Protein AF-A0A926CAX7-F1 (afdb_monomer_lite)

Radius of gyration: 27.63 Å; chains: 1; bounding box: 80×56×79 Å

Sequence (679 aa):
TAGTLPENAARYVTALAADLQANRGSSAVIAGEGQPAEVHALVHAINAALGNVGTTVRYIEPVEALPEQAGTLADLVGEMNSGAVQALVMLDVNPVYTSPADLRFADALAKVPFSAHYGLYNDETAEKSTWHVPATHYLEHWSDARAYDGTATIVQPLIAPIYKTKSVHEVVAALAGQNDVLGYDLVRATYEGGVTGNFTRFWEETLAAGVVPDTAAAAATPTLASGIDFGSAPVSGEYELVIQADTRVFDGSYANNGWLQELPHTISKISWDNAAYVGVSTAEKLAVRNGDVVSLTVGGASVDAPIWILPGTAEGVIGVQLGYGRTKAGIVGTWNGQPVGFDAYALRTSTSPNFATAEAVTKTGRTYPLASTQDHHAIDLQNQTDLASTEAEKRHIAQAYTLDEYRANPNVMTDHQHEVFTLYPARQYTGYAWGMSIDLNTCTGCNACVMACNTENSIAVVGKEEVLRGREMHWIRIDRYFTGKGLDNPQMIHQPLACQHCENAPCEVVCPVGATVHDSEGLNNMVYNRCVGTKYCSNNCPFKVRRFNFLQYNDMLYKFDMDSLKMMRNPDVTVRVKGVMEKCTYCVQRINEVRQDKERLRPTDPEAAMIRDGDVVTACQQACPTDAISFGNLNDPEAAVTQRRKLPLSYTLLNELNVFARTSYMGMLKNPNPELAEA

Structure (mmCIF, N/CA/C/O backbone):
data_AF-A0A926CAX7-F1
#
_entry.id   AF-A0A926CAX7-F1
#
loop_
_atom_site.group_PDB
_atom_site.id
_atom_site.type_symbol
_atom_site.label_atom_id
_atom_site.label_alt_id
_atom_site.label_comp_id
_atom_site.label_asym_id
_atom_site.label_entity_id
_atom_site.label_seq_id
_atom_site.pdbx_PDB_ins_code
_atom_site.Cartn_x
_atom_site.Cartn_y
_atom_site.Cartn_z
_atom_site.occupancy
_atom_site.B_iso_or_equiv
_atom_site.auth_seq_id
_atom_site.auth_comp_id
_atom_site.auth_asym_id
_atom_site.auth_atom_id
_atom_site.pdbx_PDB_model_num
ATOM 1 N N . THR A 1 1 ? -37.720 -16.963 6.049 1.00 34.16 1 THR A N 1
ATOM 2 C CA . THR A 1 1 ? -37.942 -16.822 4.594 1.00 34.16 1 THR A CA 1
ATOM 3 C C . THR A 1 1 ? -36.643 -16.361 3.980 1.00 34.16 1 THR A C 1
ATOM 5 O O . THR A 1 1 ? -36.305 -15.196 4.124 1.00 34.16 1 THR A O 1
ATOM 8 N N . ALA A 1 2 ? -35.865 -17.277 3.396 1.00 37.62 2 ALA A N 1
ATOM 9 C CA . ALA A 1 2 ? -34.683 -16.891 2.630 1.00 37.62 2 ALA A CA 1
ATOM 10 C C . ALA A 1 2 ? -35.155 -15.988 1.482 1.00 37.62 2 ALA A C 1
ATOM 12 O O . ALA A 1 2 ? -36.027 -16.398 0.713 1.00 37.62 2 ALA A O 1
ATOM 13 N N . GLY A 1 3 ? -34.682 -14.743 1.435 1.00 54.34 3 GLY A N 1
ATOM 14 C CA . GLY A 1 3 ? -34.994 -13.845 0.329 1.00 54.34 3 GLY A CA 1
ATOM 15 C C . GLY A 1 3 ? -34.557 -14.497 -0.980 1.00 54.34 3 GLY A C 1
ATOM 16 O O . GLY A 1 3 ? -33.473 -15.072 -1.057 1.00 54.34 3 GLY A O 1
ATOM 17 N N . THR A 1 4 ? -35.410 -14.466 -2.000 1.00 67.88 4 THR A N 1
ATOM 18 C CA . THR A 1 4 ? -35.004 -14.859 -3.350 1.00 67.88 4 THR A CA 1
ATOM 19 C C . THR A 1 4 ? -33.909 -13.903 -3.807 1.00 67.88 4 THR A C 1
ATOM 21 O O . THR A 1 4 ? -34.148 -12.697 -3.867 1.00 67.88 4 THR A O 1
ATOM 24 N N . LEU A 1 5 ? -32.718 -14.434 -4.097 1.00 77.88 5 LEU A N 1
ATOM 25 C CA . LEU A 1 5 ? -31.632 -13.651 -4.684 1.00 77.88 5 LEU A CA 1
ATOM 26 C C . LEU A 1 5 ? -32.116 -12.990 -5.986 1.00 77.88 5 LEU A C 1
ATOM 28 O O . LEU A 1 5 ? -32.883 -13.618 -6.725 1.00 77.88 5 LEU A O 1
ATOM 32 N N . PRO A 1 6 ? -31.659 -11.765 -6.304 1.00 82.31 6 PRO A N 1
ATOM 33 C CA . PRO A 1 6 ? -31.845 -11.197 -7.634 1.00 82.31 6 PRO A CA 1
ATOM 34 C C . PRO A 1 6 ? -31.357 -12.172 -8.713 1.00 82.31 6 PRO A C 1
ATOM 36 O O . PRO A 1 6 ? -30.385 -12.895 -8.494 1.00 82.31 6 PRO A O 1
ATOM 39 N N . GLU A 1 7 ? -31.995 -12.175 -9.884 1.00 84.75 7 GLU A N 1
ATOM 40 C CA . GLU A 1 7 ? -31.733 -13.151 -10.955 1.00 84.75 7 GLU A CA 1
ATOM 41 C C . GLU A 1 7 ? -30.242 -13.259 -11.318 1.00 84.75 7 GLU A C 1
ATOM 43 O O . GLU A 1 7 ? -29.693 -14.360 -11.365 1.00 84.75 7 GLU A O 1
ATOM 48 N N . ASN A 1 8 ? -29.557 -12.121 -11.466 1.00 83.25 8 ASN A N 1
ATOM 49 C CA . ASN A 1 8 ? -28.122 -12.085 -11.765 1.00 83.25 8 ASN A CA 1
ATOM 50 C C . ASN A 1 8 ? -27.273 -12.714 -10.652 1.00 83.25 8 ASN A C 1
ATOM 52 O O . ASN A 1 8 ? -26.338 -13.462 -10.935 1.00 83.25 8 ASN A O 1
ATOM 56 N N . ALA A 1 9 ? -27.614 -12.459 -9.386 1.00 86.75 9 ALA A N 1
ATOM 57 C CA . ALA A 1 9 ? -26.916 -13.051 -8.247 1.00 86.75 9 ALA A CA 1
ATOM 58 C C . ALA A 1 9 ? -27.180 -14.562 -8.155 1.00 86.75 9 ALA A C 1
ATOM 60 O O . ALA A 1 9 ? -26.256 -15.333 -7.904 1.00 86.75 9 ALA A O 1
ATOM 61 N N . ALA A 1 10 ? -28.413 -15.005 -8.420 1.00 89.75 10 ALA A N 1
ATOM 62 C CA . ALA A 1 10 ? -28.754 -16.423 -8.471 1.00 89.75 10 ALA A CA 1
ATOM 63 C C . ALA A 1 10 ? -27.990 -17.155 -9.592 1.00 89.75 10 ALA A C 1
ATOM 65 O O . ALA A 1 10 ? -27.445 -18.237 -9.356 1.00 89.75 10 ALA A O 1
ATOM 66 N N . ARG A 1 11 ? -27.891 -16.547 -10.785 1.00 91.00 11 ARG A N 1
ATOM 67 C CA . ARG A 1 11 ? -27.091 -17.063 -11.910 1.00 91.00 11 ARG A CA 1
ATOM 68 C C . ARG A 1 11 ? -25.611 -17.165 -11.539 1.00 91.00 11 ARG A C 1
ATOM 70 O O . ARG A 1 11 ? -25.020 -18.225 -11.728 1.00 91.00 11 ARG A O 1
ATOM 77 N N . TYR A 1 12 ? -25.039 -16.108 -10.958 1.00 91.75 12 TYR A N 1
ATOM 78 C CA . TYR A 1 12 ? -23.645 -16.086 -10.505 1.00 91.75 12 TYR A CA 1
ATOM 79 C C . TYR A 1 12 ? -23.342 -17.195 -9.490 1.00 91.75 12 TYR A C 1
ATOM 81 O O . TYR A 1 12 ? -22.416 -17.978 -9.690 1.00 91.75 12 TYR A O 1
ATOM 89 N N . VAL A 1 13 ? -24.152 -17.307 -8.432 1.00 93.38 13 VAL A N 1
ATOM 90 C CA . VAL A 1 13 ? -23.966 -18.321 -7.380 1.00 93.38 13 VAL A CA 1
ATOM 91 C C . VAL A 1 13 ? -24.099 -19.738 -7.940 1.00 93.38 13 VAL A C 1
ATOM 93 O O . VAL A 1 13 ? -23.342 -20.620 -7.540 1.00 93.38 13 VAL A O 1
ATOM 96 N N . THR A 1 14 ? -25.019 -19.963 -8.882 1.00 94.06 14 THR A N 1
ATOM 97 C CA . THR A 1 14 ? -25.208 -21.278 -9.515 1.00 94.06 14 THR A CA 1
ATOM 98 C C . THR A 1 14 ? -23.981 -21.688 -10.332 1.00 94.06 14 THR A C 1
ATOM 100 O O . THR A 1 14 ? -23.461 -22.783 -10.119 1.00 94.06 14 THR A O 1
ATOM 103 N N . ALA A 1 15 ? -23.480 -20.803 -11.201 1.00 95.12 15 ALA A N 1
ATOM 104 C CA . ALA A 1 15 ? -22.286 -21.067 -12.007 1.00 95.12 15 ALA A CA 1
ATOM 105 C C . ALA A 1 15 ? -21.037 -21.266 -11.129 1.00 95.12 15 ALA A C 1
ATOM 107 O O . ALA A 1 15 ? -20.271 -22.207 -11.329 1.00 95.12 15 ALA A O 1
ATOM 108 N N . LEU A 1 16 ? -20.865 -20.430 -10.095 1.00 95.38 16 LEU A N 1
ATOM 109 C CA . LEU A 1 16 ? -19.776 -20.560 -9.123 1.00 95.38 16 LEU A CA 1
ATOM 110 C C . LEU A 1 16 ? -19.827 -21.908 -8.391 1.00 95.38 16 LEU A C 1
ATOM 112 O O . LEU A 1 16 ? -18.809 -22.586 -8.261 1.00 95.38 16 LEU A O 1
ATOM 116 N N . ALA A 1 17 ? -21.005 -22.316 -7.913 1.00 95.56 17 ALA A N 1
ATOM 117 C CA . ALA A 1 17 ? -21.169 -23.587 -7.217 1.00 95.56 17 ALA A CA 1
ATOM 118 C C . ALA A 1 17 ? -20.866 -24.783 -8.132 1.00 95.56 17 ALA A C 1
ATOM 120 O O . ALA A 1 17 ? -20.224 -25.735 -7.684 1.00 95.56 17 ALA A O 1
ATOM 121 N N . ALA A 1 18 ? -21.288 -24.732 -9.399 1.00 96.25 18 ALA A N 1
ATOM 122 C CA . ALA A 1 18 ? -20.976 -25.761 -10.387 1.00 96.25 18 ALA A CA 1
ATOM 123 C C . ALA A 1 18 ? -19.461 -25.866 -10.643 1.00 96.25 18 ALA A C 1
ATOM 125 O O . ALA A 1 18 ? -18.912 -26.968 -10.622 1.00 96.25 18 ALA A O 1
ATOM 126 N N . ASP A 1 19 ? -18.772 -24.733 -10.794 1.00 96.69 19 ASP A N 1
ATOM 127 C CA . ASP A 1 19 ? -17.325 -24.694 -11.032 1.00 96.69 19 ASP A CA 1
ATOM 128 C C . ASP A 1 19 ? -16.519 -25.215 -9.824 1.00 96.69 19 ASP A C 1
ATOM 130 O O . ASP A 1 19 ? -15.603 -26.031 -9.965 1.00 96.69 19 ASP A O 1
ATOM 134 N N . LEU A 1 20 ? -16.927 -24.849 -8.602 1.00 97.12 20 LEU A N 1
ATOM 135 C CA . LEU A 1 20 ? -16.353 -25.393 -7.365 1.00 97.12 20 LEU A CA 1
ATOM 136 C C . LEU A 1 20 ? -16.555 -26.913 -7.256 1.00 97.12 20 LEU A C 1
ATOM 138 O O . LEU A 1 20 ? -15.646 -27.638 -6.847 1.00 97.12 20 LEU A O 1
ATOM 142 N N . GLN A 1 21 ? -17.734 -27.418 -7.631 1.00 96.75 21 GLN A N 1
ATOM 143 C CA . GLN A 1 21 ? -18.024 -28.854 -7.633 1.00 96.75 21 GLN A CA 1
ATOM 144 C C . GLN A 1 21 ? -17.229 -29.618 -8.698 1.00 96.75 21 GLN A C 1
ATOM 146 O O . GLN A 1 21 ? -16.843 -30.763 -8.451 1.00 96.75 21 GLN A O 1
ATOM 151 N N . ALA A 1 22 ? -16.962 -29.006 -9.851 1.00 97.12 22 ALA A N 1
ATOM 152 C CA . ALA A 1 22 ? -16.144 -29.602 -10.902 1.00 97.12 22 ALA A CA 1
ATOM 153 C C . ALA A 1 22 ? -14.659 -29.705 -10.502 1.00 97.12 22 ALA A C 1
ATOM 155 O O . ALA A 1 22 ? -13.987 -30.658 -10.892 1.00 97.12 22 ALA A O 1
ATOM 156 N N . ASN A 1 23 ? -14.168 -28.779 -9.669 1.00 96.69 23 ASN A N 1
ATOM 157 C CA . ASN A 1 23 ? -12.754 -28.650 -9.287 1.00 96.69 23 ASN A CA 1
ATOM 158 C C . ASN A 1 23 ? -12.491 -28.959 -7.796 1.00 96.69 23 ASN A C 1
ATOM 160 O O . ASN A 1 23 ? -11.692 -28.305 -7.115 1.00 96.69 23 ASN A O 1
ATOM 164 N N . ARG A 1 24 ? -13.180 -29.971 -7.260 1.00 97.12 24 ARG A N 1
ATOM 165 C CA . ARG A 1 24 ? -13.048 -30.430 -5.864 1.00 97.12 24 ARG A CA 1
ATOM 166 C C . ARG A 1 24 ? -11.608 -30.814 -5.515 1.00 97.12 24 ARG A C 1
ATOM 168 O O . ARG A 1 24 ? -10.951 -31.521 -6.273 1.00 97.12 24 ARG A O 1
ATOM 175 N N . GLY A 1 25 ? -11.124 -30.364 -4.357 1.00 95.12 25 GLY A N 1
ATOM 176 C CA . GLY A 1 25 ? -9.746 -30.584 -3.902 1.00 95.12 25 GLY A CA 1
ATOM 177 C C . GLY A 1 25 ? -8.684 -29.742 -4.620 1.00 95.12 25 GLY A C 1
ATOM 178 O O . GLY A 1 25 ? -7.499 -29.879 -4.329 1.00 95.12 25 GLY A O 1
ATOM 179 N N . SER A 1 26 ? -9.079 -28.875 -5.556 1.00 96.94 26 SER A N 1
ATOM 180 C CA . SER A 1 26 ? -8.212 -27.898 -6.238 1.00 96.94 26 SER A CA 1
ATOM 181 C C . SER A 1 26 ? -8.870 -26.515 -6.320 1.00 96.94 26 SER A C 1
ATOM 183 O O . SER A 1 26 ? -8.555 -25.713 -7.193 1.00 96.94 26 SER A O 1
ATOM 185 N N . SER A 1 27 ? -9.787 -26.235 -5.393 1.00 96.81 27 SER A N 1
ATOM 186 C CA . SER A 1 27 ? -10.481 -24.955 -5.237 1.00 96.81 27 SER A CA 1
ATOM 187 C C . SER A 1 27 ? -10.304 -24.433 -3.812 1.00 96.81 27 SER A C 1
ATOM 189 O O . SER A 1 27 ? -9.815 -25.152 -2.943 1.00 96.81 27 SER A O 1
ATOM 191 N N . ALA A 1 28 ? -10.695 -23.191 -3.546 1.00 96.81 28 ALA A N 1
ATOM 192 C CA . ALA A 1 28 ? -10.773 -22.656 -2.192 1.00 96.81 28 ALA A CA 1
ATOM 193 C C . ALA A 1 28 ? -11.925 -21.655 -2.098 1.00 96.81 28 ALA A C 1
ATOM 195 O O . ALA A 1 28 ? -12.194 -20.916 -3.043 1.00 96.81 28 ALA A O 1
ATOM 196 N N . VAL A 1 29 ? -12.586 -21.627 -0.945 1.00 97.00 29 VAL A N 1
ATOM 197 C CA . VAL A 1 29 ? -13.551 -20.585 -0.580 1.00 97.00 29 VAL A CA 1
ATOM 198 C C . VAL A 1 29 ? -12.979 -19.815 0.602 1.00 97.00 29 VAL A C 1
ATOM 200 O O . VAL A 1 29 ? -12.467 -20.425 1.538 1.00 97.00 29 VAL A O 1
ATOM 203 N N . ILE A 1 30 ? -13.034 -18.487 0.555 1.00 96.19 30 ILE A N 1
ATOM 204 C CA . ILE A 1 30 ? -12.454 -17.603 1.572 1.00 96.19 30 ILE A CA 1
ATOM 205 C C . ILE A 1 30 ? -13.513 -16.561 1.947 1.00 96.19 30 ILE A C 1
ATOM 207 O O . ILE A 1 30 ? -14.189 -16.029 1.067 1.00 96.19 30 ILE A O 1
ATOM 211 N N . ALA A 1 31 ? -13.664 -16.284 3.242 1.00 95.06 31 ALA A N 1
ATOM 212 C CA . ALA A 1 31 ? -14.458 -15.165 3.745 1.00 95.06 31 ALA A CA 1
ATOM 213 C C . ALA A 1 31 ? -13.538 -13.970 4.024 1.00 95.06 31 ALA A C 1
ATOM 215 O O . ALA A 1 31 ? -12.424 -14.150 4.513 1.00 95.06 31 ALA A O 1
ATOM 216 N N . GLY A 1 32 ? -14.004 -12.755 3.730 1.00 92.00 32 GLY A N 1
ATOM 217 C CA . GLY A 1 32 ? -13.312 -11.545 4.175 1.00 92.00 32 GLY A CA 1
ATOM 218 C C . GLY A 1 32 ? -13.422 -11.383 5.692 1.00 92.00 32 GLY A C 1
ATOM 219 O O . GLY A 1 32 ? -14.463 -11.697 6.256 1.00 92.00 32 GLY A O 1
ATOM 220 N N . GLU A 1 33 ? -12.382 -10.846 6.329 1.00 88.81 33 GLU A N 1
ATOM 221 C CA . GLU A 1 33 ? -12.282 -10.659 7.791 1.00 88.81 33 GLU A CA 1
ATOM 222 C C . GLU A 1 33 ? -13.448 -9.868 8.405 1.00 88.81 33 GLU A C 1
ATOM 224 O O . GLU A 1 33 ? -13.796 -10.048 9.566 1.00 88.81 33 GLU A O 1
ATOM 229 N N . GLY A 1 34 ? -14.090 -9.003 7.615 1.00 88.25 34 GLY A N 1
ATOM 230 C CA . GLY A 1 34 ? -15.230 -8.221 8.078 1.00 88.25 34 GLY A CA 1
ATOM 231 C C . GLY A 1 34 ? -16.496 -9.040 8.358 1.00 88.25 34 GLY A C 1
ATOM 232 O O . GLY A 1 34 ? -17.385 -8.526 9.035 1.00 88.25 34 GLY A O 1
ATOM 233 N N . GLN A 1 35 ? -16.601 -10.261 7.820 1.00 90.75 35 GLN A N 1
ATOM 234 C CA . GLN A 1 35 ? -17.823 -11.067 7.831 1.00 90.75 35 GLN A CA 1
ATOM 235 C C . GLN A 1 35 ? -18.176 -11.615 9.229 1.00 90.75 35 GLN A C 1
ATOM 237 O O . GLN A 1 35 ? -17.292 -11.835 10.054 1.00 90.75 35 GLN A O 1
ATOM 242 N N . PRO A 1 36 ? -19.467 -11.876 9.513 1.00 87.31 36 PRO A N 1
ATOM 243 C CA . PRO A 1 36 ? -19.885 -12.522 10.757 1.00 87.31 36 PRO A CA 1
ATOM 244 C C . PRO A 1 36 ? -19.301 -13.931 10.922 1.00 87.31 36 PRO A C 1
ATOM 246 O O . PRO A 1 36 ? -19.061 -14.637 9.936 1.00 87.31 36 PRO A O 1
ATOM 249 N N . ALA A 1 37 ? -19.135 -14.375 12.170 1.00 88.12 37 ALA A N 1
ATOM 250 C CA . ALA A 1 37 ? -18.558 -15.680 12.503 1.00 88.12 37 ALA A CA 1
ATOM 251 C C . ALA A 1 37 ? -19.298 -16.854 11.829 1.00 88.12 37 ALA A C 1
ATOM 253 O O . ALA A 1 37 ? -18.679 -17.844 11.434 1.00 88.12 37 ALA A O 1
ATOM 254 N N . GLU A 1 38 ? -20.608 -16.726 11.622 1.00 90.31 38 GLU A N 1
ATOM 255 C CA . GLU A 1 38 ? -21.452 -17.704 10.938 1.00 90.31 38 GLU A CA 1
ATOM 256 C C . GLU A 1 38 ? -21.037 -17.899 9.471 1.00 90.31 38 GLU A C 1
ATOM 258 O O . GLU A 1 38 ? -21.038 -19.024 8.965 1.00 90.31 38 GLU A O 1
ATOM 263 N N . VAL A 1 39 ? -20.619 -16.826 8.789 1.00 91.56 39 VAL A N 1
ATOM 264 C CA . VAL A 1 39 ? -20.118 -16.886 7.407 1.00 91.56 39 VAL A CA 1
ATOM 265 C C . VAL A 1 39 ? -18.763 -17.589 7.363 1.00 91.56 39 VAL A C 1
ATOM 267 O O . VAL A 1 39 ? -18.541 -18.430 6.492 1.00 91.56 39 VAL A O 1
ATOM 270 N N . HIS A 1 40 ? -17.873 -17.313 8.320 1.00 92.50 40 HIS A N 1
ATOM 271 C CA . HIS A 1 40 ? -16.601 -18.033 8.439 1.00 92.50 40 HIS A CA 1
ATOM 272 C C . HIS A 1 40 ? -16.832 -19.535 8.672 1.00 92.50 40 HIS A C 1
ATOM 274 O O . HIS A 1 40 ? -16.259 -20.368 7.963 1.00 92.50 40 HIS A O 1
ATOM 280 N N . ALA A 1 41 ? -17.746 -19.898 9.579 1.00 92.12 41 ALA A N 1
ATOM 281 C CA . ALA A 1 41 ? -18.138 -21.288 9.811 1.00 92.12 41 ALA A CA 1
ATOM 282 C C . ALA A 1 41 ? -18.706 -21.956 8.544 1.00 92.12 41 ALA A C 1
ATOM 284 O O . ALA A 1 41 ? -18.353 -23.099 8.232 1.00 92.12 41 ALA A O 1
ATOM 285 N N . LEU A 1 42 ? -19.535 -21.242 7.773 1.00 92.69 42 LEU A N 1
ATOM 286 C CA . LEU A 1 42 ? -20.069 -21.724 6.497 1.00 92.69 42 LEU A CA 1
ATOM 287 C C . LEU A 1 42 ? -18.958 -21.962 5.467 1.00 92.69 42 LEU A C 1
ATOM 289 O O . LEU A 1 42 ? -18.951 -22.995 4.799 1.00 92.69 42 LEU A O 1
ATOM 293 N N . VAL A 1 43 ? -17.990 -21.053 5.355 1.00 94.94 43 VAL A N 1
ATOM 294 C CA . VAL A 1 43 ? -16.842 -21.212 4.450 1.00 94.94 43 VAL A CA 1
ATOM 295 C C . VAL A 1 43 ? -16.009 -22.442 4.815 1.00 94.94 43 VAL A C 1
ATOM 297 O O . VAL A 1 43 ? -15.627 -23.210 3.925 1.00 94.94 43 VAL A O 1
ATOM 300 N N . HIS A 1 44 ? -15.773 -22.698 6.103 1.00 94.19 44 HIS A N 1
ATOM 301 C CA . HIS A 1 44 ? -15.107 -23.926 6.546 1.00 94.19 44 HIS A CA 1
ATOM 302 C C . HIS A 1 44 ? -15.913 -25.181 6.183 1.00 94.19 44 HIS A C 1
ATOM 304 O O . HIS A 1 44 ? -15.338 -26.153 5.684 1.00 94.19 44 HIS A O 1
ATOM 310 N N . ALA A 1 45 ? -17.240 -25.147 6.350 1.00 93.62 45 ALA A N 1
ATOM 311 C CA . ALA A 1 45 ? -18.126 -26.241 5.960 1.00 93.62 45 ALA A CA 1
ATOM 312 C C . ALA A 1 45 ? -18.095 -26.506 4.445 1.00 93.62 45 ALA A C 1
ATOM 314 O O . ALA A 1 45 ? -18.004 -27.661 4.025 1.00 93.62 45 ALA A O 1
ATOM 315 N N . ILE A 1 46 ? -18.106 -25.453 3.619 1.00 94.62 46 ILE A N 1
ATOM 316 C CA . ILE A 1 46 ? -18.018 -25.566 2.157 1.00 94.62 46 ILE A CA 1
ATOM 317 C C . ILE A 1 46 ? -16.666 -26.159 1.748 1.00 94.62 46 ILE A C 1
ATOM 319 O O . ILE A 1 46 ? -16.630 -27.112 0.972 1.00 94.62 46 ILE A O 1
ATOM 323 N N . ASN A 1 47 ? -15.552 -25.668 2.297 1.00 96.12 47 ASN A N 1
ATOM 324 C CA . ASN A 1 47 ? -14.226 -26.213 1.991 1.00 96.12 47 ASN A CA 1
ATOM 325 C C . ASN A 1 47 ? -14.087 -27.687 2.398 1.00 96.12 47 ASN A C 1
ATOM 327 O O . ASN A 1 47 ? -13.531 -28.484 1.639 1.00 96.12 47 ASN A O 1
ATOM 331 N N . ALA A 1 48 ? -14.628 -28.078 3.555 1.00 93.75 48 ALA A N 1
ATOM 332 C CA . ALA A 1 48 ? -14.685 -29.481 3.960 1.00 93.75 48 ALA A CA 1
ATOM 333 C C . ALA A 1 48 ? -15.528 -30.310 2.976 1.00 93.75 48 ALA A C 1
ATOM 335 O O . ALA A 1 48 ? -15.081 -31.353 2.497 1.00 93.75 48 ALA A O 1
ATOM 336 N N . ALA A 1 49 ? -16.709 -29.812 2.601 1.00 93.62 49 ALA A N 1
ATOM 337 C CA . ALA A 1 49 ? -17.598 -30.474 1.653 1.00 93.62 49 ALA A CA 1
ATOM 338 C C . ALA A 1 49 ? -17.001 -30.590 0.244 1.00 93.62 49 ALA A C 1
ATOM 340 O O . ALA A 1 49 ? -17.346 -31.534 -0.464 1.00 93.62 49 ALA A O 1
ATOM 341 N N . LEU A 1 50 ? -16.117 -29.677 -0.170 1.00 96.12 50 LEU A N 1
ATOM 342 C CA . LEU A 1 50 ? -15.404 -29.694 -1.454 1.00 96.12 50 LEU A CA 1
ATOM 343 C C . LEU A 1 50 ? -14.122 -30.543 -1.440 1.00 96.12 50 LEU A C 1
ATOM 345 O O . LEU A 1 50 ? -13.540 -30.764 -2.499 1.00 96.12 50 LEU A O 1
ATOM 349 N N . GLY A 1 51 ? -13.698 -31.063 -0.282 1.00 94.69 51 GLY A N 1
ATOM 350 C CA . GLY A 1 51 ? -12.446 -31.819 -0.156 1.00 94.69 51 GLY A CA 1
ATOM 351 C C . GLY A 1 51 ? -11.190 -30.943 -0.233 1.00 94.69 51 GLY A C 1
ATOM 352 O O . GLY A 1 51 ? -10.127 -31.424 -0.617 1.00 94.69 51 GLY A O 1
ATOM 353 N N . ASN A 1 52 ? -11.314 -29.659 0.112 1.00 96.06 52 ASN A N 1
ATOM 354 C CA . ASN A 1 52 ? -10.221 -28.682 0.073 1.00 96.06 52 ASN A CA 1
ATOM 355 C C . ASN A 1 52 ? -9.307 -28.779 1.310 1.00 96.06 52 ASN A C 1
ATOM 357 O O . ASN A 1 52 ? -8.176 -28.297 1.305 1.00 96.06 52 ASN A O 1
ATOM 361 N N . VAL A 1 53 ? -9.788 -29.407 2.388 1.00 94.19 53 VAL A N 1
ATOM 362 C CA . VAL A 1 53 ? -9.035 -29.567 3.638 1.00 94.19 53 VAL A CA 1
ATOM 363 C C . VAL A 1 53 ? -7.887 -30.559 3.441 1.00 94.19 53 VAL A C 1
ATOM 365 O O . VAL A 1 53 ? -8.101 -31.696 3.029 1.00 94.19 53 VAL A O 1
ATOM 368 N N . GLY A 1 54 ? -6.667 -30.120 3.748 1.00 90.88 54 GLY A N 1
ATOM 369 C CA . GLY A 1 54 ? -5.431 -30.881 3.548 1.00 90.88 54 GLY A CA 1
ATOM 370 C C . GLY A 1 54 ? -4.822 -30.738 2.148 1.00 90.88 54 GLY A C 1
ATOM 371 O O . GLY A 1 54 ? -3.696 -31.182 1.937 1.00 90.88 54 GLY A O 1
ATOM 372 N N . THR A 1 55 ? -5.518 -30.090 1.210 1.00 92.69 55 THR A N 1
ATOM 373 C CA . THR A 1 55 ? -5.028 -29.822 -0.150 1.00 92.69 55 THR A CA 1
ATOM 374 C C . THR A 1 55 ? -4.735 -28.333 -0.320 1.00 92.69 55 THR A C 1
ATOM 376 O O . THR A 1 55 ? -3.580 -27.918 -0.204 1.00 92.69 55 THR A O 1
ATOM 379 N N . THR A 1 56 ? -5.776 -27.529 -0.528 1.00 95.00 56 THR A N 1
ATOM 380 C CA . THR A 1 56 ? -5.721 -26.077 -0.751 1.00 95.00 56 THR A CA 1
ATOM 381 C C . THR A 1 56 ? -5.976 -25.268 0.520 1.00 95.00 56 THR A C 1
ATOM 383 O O . THR A 1 56 ? -5.471 -24.156 0.640 1.00 95.00 56 THR A O 1
ATOM 386 N N . VAL A 1 57 ? -6.710 -25.826 1.487 1.00 95.06 57 VAL A N 1
ATOM 387 C CA . VAL A 1 57 ? -6.963 -25.233 2.807 1.00 95.06 57 VAL A CA 1
ATOM 388 C C . VAL A 1 57 ? -6.308 -26.103 3.869 1.00 95.06 57 VAL A C 1
ATOM 390 O O . VAL A 1 57 ? -6.550 -27.309 3.941 1.00 95.06 57 VAL A O 1
ATOM 393 N N . ARG A 1 58 ? -5.477 -25.501 4.716 1.00 93.69 58 ARG A N 1
ATOM 394 C CA . ARG A 1 58 ? -4.800 -26.188 5.820 1.00 93.69 58 ARG A CA 1
ATOM 395 C C . ARG A 1 58 ? -5.175 -25.509 7.123 1.00 93.69 58 ARG A C 1
ATOM 397 O O . ARG A 1 58 ? -5.140 -24.287 7.204 1.00 93.69 58 ARG A O 1
ATOM 404 N N . TYR A 1 59 ? -5.523 -26.315 8.116 1.00 94.69 59 TYR A N 1
ATOM 405 C CA . TYR A 1 59 ? -5.705 -25.846 9.479 1.00 94.69 59 TYR A CA 1
ATOM 406 C C . TYR A 1 59 ? -4.435 -26.135 10.263 1.00 94.69 59 TYR A C 1
ATOM 408 O O . TYR A 1 59 ? -3.822 -27.193 10.099 1.00 94.69 59 TYR A O 1
ATOM 416 N N . ILE A 1 60 ? -4.052 -25.185 11.097 1.00 95.06 60 ILE A N 1
ATOM 417 C CA . ILE A 1 60 ? -2.924 -25.273 12.017 1.00 95.06 60 ILE A CA 1
ATOM 418 C C . ILE A 1 60 ? -3.422 -24.939 13.419 1.00 95.06 60 ILE A C 1
ATOM 420 O O . ILE A 1 60 ? -4.505 -24.369 13.568 1.00 95.06 60 ILE A O 1
ATOM 424 N N . GLU A 1 61 ? -2.648 -25.310 14.432 1.00 94.31 61 GLU A N 1
ATOM 425 C CA . GLU A 1 61 ? -2.866 -24.798 15.783 1.00 94.31 61 GLU A CA 1
ATOM 426 C C . GLU A 1 61 ? -2.823 -23.258 15.776 1.00 94.31 61 GLU A C 1
ATOM 428 O O . GLU A 1 61 ? -2.003 -22.688 15.044 1.00 94.31 61 GLU A O 1
ATOM 433 N N . PRO A 1 62 ? -3.689 -22.575 16.551 1.00 93.19 62 PRO A N 1
ATOM 434 C CA . PRO A 1 62 ? -3.714 -21.117 16.594 1.00 93.19 62 PRO A CA 1
ATOM 435 C C . PRO A 1 62 ? -2.342 -20.528 16.929 1.00 93.19 62 PRO A C 1
ATOM 437 O O . PRO A 1 62 ? -1.648 -21.003 17.830 1.00 93.19 62 PRO A O 1
ATOM 440 N N . VAL A 1 63 ? -1.954 -19.490 16.188 1.00 93.56 63 VAL A N 1
ATOM 441 C CA . VAL A 1 63 ? -0.661 -18.814 16.369 1.00 93.56 63 VAL A CA 1
ATOM 442 C C . VAL A 1 63 ? -0.748 -17.778 17.488 1.00 93.56 63 VAL A C 1
ATOM 444 O O . VAL A 1 63 ? 0.235 -17.545 18.196 1.00 93.56 63 VAL A O 1
ATOM 447 N N . GLU A 1 64 ? -1.917 -17.160 17.665 1.00 89.19 64 GLU A N 1
ATOM 448 C CA . GLU A 1 64 ? -2.173 -16.228 18.753 1.00 89.19 64 GLU A CA 1
ATOM 449 C C . GLU A 1 64 ? -2.054 -16.927 20.113 1.00 89.19 64 GLU A C 1
ATOM 451 O O . GLU A 1 64 ? -2.531 -18.041 20.308 1.00 89.19 64 GLU A O 1
ATOM 456 N N . ALA A 1 65 ? -1.459 -16.245 21.096 1.00 83.81 65 ALA A N 1
ATOM 457 C CA . ALA A 1 65 ? -1.290 -16.804 22.440 1.00 83.81 65 ALA A CA 1
ATOM 458 C C . ALA A 1 65 ? -2.626 -17.018 23.179 1.00 83.81 65 ALA A C 1
ATOM 460 O O . ALA A 1 65 ? -2.723 -17.884 24.046 1.00 83.81 65 ALA A O 1
ATOM 461 N N . LEU A 1 66 ? -3.641 -16.211 22.853 1.00 85.06 66 LEU A N 1
ATOM 462 C CA . LEU A 1 66 ? -4.987 -16.253 23.428 1.00 85.06 66 LEU A CA 1
ATOM 463 C C . LEU A 1 66 ? -6.024 -16.123 22.298 1.00 85.06 66 LEU A C 1
ATOM 465 O O . LEU A 1 66 ? -6.596 -15.046 22.121 1.00 85.06 66 LEU A O 1
ATOM 469 N N . PRO A 1 67 ? -6.239 -17.187 21.502 1.00 81.25 67 PRO A N 1
ATOM 470 C CA . PRO A 1 67 ? -7.179 -17.153 20.380 1.00 81.25 67 PRO A CA 1
ATOM 471 C C . PRO A 1 67 ? -8.633 -17.045 20.864 1.00 81.25 67 PRO A C 1
ATOM 473 O O . PRO A 1 67 ? -9.469 -16.430 20.208 1.00 81.25 67 PRO A O 1
ATOM 476 N N . GLU A 1 68 ? -8.924 -17.589 22.049 1.00 81.31 68 GLU A N 1
ATOM 477 C CA . GLU A 1 68 ? -10.183 -17.397 22.764 1.00 81.31 68 GLU A CA 1
ATOM 478 C C . GLU A 1 68 ? -9.970 -16.381 23.892 1.00 81.31 68 GLU A C 1
ATOM 480 O O . GLU A 1 68 ? -9.211 -16.615 24.837 1.00 81.31 68 GLU A O 1
ATOM 485 N N . GLN A 1 69 ? -10.629 -15.228 23.789 1.00 80.75 69 GLN A N 1
ATOM 486 C CA . GLN A 1 69 ? -10.537 -14.171 24.795 1.00 80.75 69 GLN A CA 1
ATOM 487 C C . GLN A 1 69 ? -11.498 -14.450 25.958 1.00 80.75 69 GLN A C 1
ATOM 489 O O . GLN A 1 69 ? -12.658 -14.797 25.751 1.00 80.75 69 GLN A O 1
ATOM 494 N N . ALA A 1 70 ? -11.030 -14.258 27.196 1.00 80.12 70 ALA A N 1
ATOM 495 C CA . ALA A 1 70 ? -11.825 -14.498 28.408 1.00 80.12 70 ALA A CA 1
ATOM 496 C C . ALA A 1 70 ? -12.969 -13.483 28.625 1.00 80.12 70 ALA A C 1
ATOM 498 O O . ALA A 1 70 ? -13.849 -13.719 29.450 1.00 80.12 70 ALA A O 1
ATOM 499 N N . GLY A 1 71 ? -12.945 -12.358 27.910 1.00 87.25 71 GLY A N 1
ATOM 500 C CA . GLY A 1 71 ? -13.940 -11.295 27.973 1.00 87.25 71 GLY A CA 1
ATOM 501 C C . GLY A 1 71 ? -13.776 -10.327 26.805 1.00 87.25 71 GLY A C 1
ATOM 502 O O . GLY A 1 71 ? -12.808 -10.403 26.049 1.00 87.25 71 GLY A O 1
ATOM 503 N N . THR A 1 72 ? -14.733 -9.421 26.655 1.00 91.44 72 THR A N 1
ATOM 504 C CA . THR A 1 72 ? -14.778 -8.439 25.568 1.00 91.44 72 THR A CA 1
ATOM 505 C C . THR A 1 72 ? -14.298 -7.060 26.024 1.00 91.44 72 THR A C 1
ATOM 507 O O . THR A 1 72 ? -14.239 -6.749 27.215 1.00 91.44 72 THR A O 1
ATOM 510 N N . LEU A 1 73 ? -14.026 -6.166 25.067 1.00 94.12 73 LEU A N 1
ATOM 511 C CA . LEU A 1 73 ? -13.779 -4.753 25.377 1.00 94.12 73 LEU A CA 1
ATOM 512 C C . LEU A 1 73 ? -14.980 -4.098 26.089 1.00 94.12 73 LEU A C 1
ATOM 514 O O . LEU A 1 73 ? -14.790 -3.216 26.926 1.00 94.12 73 LEU A O 1
ATOM 518 N N . ALA A 1 74 ? -16.207 -4.535 25.785 1.00 95.38 74 ALA A N 1
ATOM 519 C CA . ALA A 1 74 ? -17.416 -4.045 26.443 1.00 95.38 74 ALA A CA 1
ATOM 520 C C . ALA A 1 74 ? -17.465 -4.450 27.926 1.00 95.38 74 ALA A C 1
ATOM 522 O O . ALA A 1 74 ? -17.835 -3.625 28.764 1.00 95.38 74 ALA A O 1
ATOM 523 N N . ASP A 1 75 ? -17.028 -5.670 28.256 1.00 96.25 75 ASP A N 1
ATOM 524 C CA . ASP A 1 75 ? -16.924 -6.137 29.644 1.00 96.25 75 ASP A CA 1
ATOM 525 C C . ASP A 1 75 ? -15.926 -5.277 30.427 1.00 96.25 75 ASP A C 1
ATOM 527 O O . ASP A 1 75 ? -16.268 -4.744 31.484 1.00 96.25 75 ASP A O 1
ATOM 531 N N . LEU A 1 76 ? -14.738 -5.031 29.857 1.00 96.94 76 LEU A N 1
ATOM 532 C CA . LEU A 1 76 ? -13.730 -4.148 30.453 1.00 96.94 76 LEU A CA 1
ATOM 533 C C . LEU A 1 76 ? -14.285 -2.736 30.701 1.00 96.94 76 LEU A C 1
ATOM 535 O O . LEU A 1 76 ? -14.137 -2.188 31.793 1.00 96.94 76 LEU A O 1
ATOM 539 N N . VAL A 1 77 ? -14.967 -2.142 29.717 1.00 97.88 77 VAL A N 1
ATOM 540 C CA . VAL A 1 77 ? -15.618 -0.830 29.871 1.00 97.88 77 VAL A CA 1
ATOM 541 C C . VAL A 1 77 ? -16.677 -0.858 30.981 1.00 97.88 77 VAL A C 1
ATOM 543 O O . VAL A 1 77 ? -16.788 0.098 31.755 1.00 97.88 77 VAL A O 1
ATOM 546 N N . GLY A 1 78 ? -17.448 -1.940 31.097 1.00 97.94 78 GLY A N 1
ATOM 547 C CA . GLY A 1 78 ? -18.402 -2.150 32.187 1.00 97.94 78 GLY A CA 1
ATOM 548 C C . GLY A 1 78 ? -17.729 -2.166 33.563 1.00 97.94 78 GLY A C 1
ATOM 549 O O . GLY A 1 78 ? -18.185 -1.488 34.489 1.00 97.94 78 GLY A O 1
ATOM 550 N N . GLU A 1 79 ? -16.606 -2.869 33.691 1.00 98.12 79 GLU A N 1
ATOM 551 C CA . GLU A 1 79 ? -15.804 -2.941 34.917 1.00 98.12 79 GLU A CA 1
ATOM 552 C C . GLU A 1 79 ? -15.142 -1.604 35.279 1.00 98.12 79 GLU A C 1
ATOM 554 O O . GLU A 1 79 ? -15.128 -1.204 36.447 1.00 98.12 79 GLU A O 1
ATOM 559 N N . MET A 1 80 ? -14.644 -0.860 34.291 1.00 98.50 80 MET A N 1
ATOM 560 C CA . MET A 1 80 ? -14.124 0.497 34.490 1.00 98.50 80 MET A CA 1
ATOM 561 C C . MET A 1 80 ? -15.230 1.433 34.994 1.00 98.50 80 MET A C 1
ATOM 563 O O . MET A 1 80 ? -15.031 2.214 35.924 1.00 98.50 80 MET A O 1
ATOM 567 N N . ASN A 1 81 ? -16.433 1.323 34.424 1.00 98.25 81 ASN A N 1
ATOM 568 C CA . ASN A 1 81 ? -17.580 2.135 34.818 1.00 98.25 81 ASN A CA 1
ATOM 569 C C . ASN A 1 81 ? -18.113 1.811 36.218 1.00 98.25 81 ASN A C 1
ATOM 571 O O . ASN A 1 81 ? -18.608 2.723 36.885 1.00 98.25 81 ASN A O 1
ATOM 575 N N . SER A 1 82 ? -18.020 0.553 36.656 1.00 98.06 82 SER A N 1
ATOM 576 C CA . SER A 1 82 ? -18.415 0.127 38.005 1.00 98.06 82 SER A CA 1
ATOM 577 C C . SER A 1 82 ? -17.349 0.416 39.070 1.00 98.06 82 SER A C 1
ATOM 579 O O . SER A 1 82 ? -17.634 0.307 40.262 1.00 98.06 82 SER A O 1
ATOM 581 N N . GLY A 1 83 ? -16.141 0.816 38.656 1.00 97.56 83 GLY A N 1
ATOM 582 C CA . GLY A 1 83 ? -15.001 1.052 39.543 1.00 97.56 83 GLY A CA 1
ATOM 583 C C . GLY A 1 83 ? -14.270 -0.227 39.965 1.00 97.56 83 GLY A C 1
ATOM 584 O O . GLY A 1 83 ? -13.447 -0.181 40.881 1.00 97.56 83 GLY A O 1
ATOM 585 N N . ALA A 1 84 ? -14.549 -1.365 39.321 1.00 97.94 84 ALA A N 1
ATOM 586 C CA . ALA A 1 84 ? -13.848 -2.621 39.578 1.00 97.94 84 ALA A CA 1
ATOM 587 C C . ALA A 1 84 ? -12.376 -2.556 39.127 1.00 97.94 84 ALA A C 1
ATOM 589 O O . ALA A 1 84 ? -11.497 -3.109 39.790 1.00 97.94 84 ALA A O 1
ATOM 590 N N . VAL A 1 85 ? -12.088 -1.814 38.053 1.00 98.06 85 VAL A N 1
ATOM 591 C CA . VAL A 1 85 ? -10.720 -1.607 37.558 1.00 98.06 85 VAL A CA 1
ATOM 592 C C . VAL A 1 85 ? -10.022 -0.503 38.355 1.00 98.06 85 VAL A C 1
ATOM 594 O O . VAL A 1 85 ? -10.374 0.672 38.261 1.00 98.06 85 VAL A O 1
ATOM 597 N N . GLN A 1 86 ? -9.000 -0.879 39.126 1.00 97.81 86 GLN A N 1
ATOM 598 C CA . GLN A 1 86 ? -8.177 0.055 39.913 1.00 97.81 86 GLN A CA 1
ATOM 599 C C . GLN A 1 86 ? -6.921 0.523 39.162 1.00 97.81 86 GLN A C 1
ATOM 601 O O . GLN A 1 86 ? -6.446 1.639 39.374 1.00 97.81 86 GLN A O 1
ATOM 606 N N . ALA A 1 87 ? -6.395 -0.328 38.281 1.00 97.56 87 ALA A N 1
ATOM 607 C CA . ALA A 1 87 ? -5.228 -0.059 37.457 1.00 97.56 87 ALA A CA 1
ATOM 608 C C . ALA A 1 87 ? -5.439 -0.641 36.056 1.00 97.56 87 ALA A C 1
ATOM 610 O O . ALA A 1 87 ? -5.851 -1.793 35.930 1.00 97.56 87 ALA A O 1
ATOM 611 N N . LEU A 1 88 ? -5.134 0.141 35.022 1.00 98.12 88 LEU A N 1
ATOM 612 C CA . LEU A 1 88 ? -5.188 -0.280 33.625 1.00 98.12 88 LEU A CA 1
ATOM 613 C C . LEU A 1 88 ? -3.855 0.021 32.937 1.00 98.12 88 LEU A C 1
ATOM 615 O O . LEU A 1 88 ? -3.394 1.163 32.934 1.00 98.12 88 LEU A O 1
ATOM 619 N N . VAL A 1 89 ? -3.253 -1.001 32.331 1.00 97.81 89 VAL A N 1
ATOM 620 C CA . VAL A 1 89 ? -2.066 -0.861 31.482 1.00 97.81 89 VAL A CA 1
ATOM 621 C C . VAL A 1 89 ? -2.462 -1.182 30.046 1.00 97.81 89 VAL A C 1
ATOM 623 O O . VAL A 1 89 ? -3.014 -2.244 29.779 1.00 97.81 89 VAL A O 1
ATOM 626 N N . MET A 1 90 ? -2.184 -0.258 29.134 1.00 97.94 90 MET A N 1
ATOM 627 C CA . MET A 1 90 ? -2.488 -0.358 27.708 1.00 97.94 90 MET A CA 1
ATOM 628 C C . MET A 1 90 ? -1.169 -0.472 26.946 1.00 97.94 90 MET A C 1
ATOM 630 O O . MET A 1 90 ? -0.365 0.460 26.982 1.00 97.94 90 MET A O 1
ATOM 634 N N . LEU A 1 91 ? -0.926 -1.626 26.321 1.00 96.88 91 LEU A N 1
ATOM 635 C CA . LEU A 1 91 ? 0.326 -1.940 25.629 1.00 96.88 91 LEU A CA 1
ATOM 636 C C . LEU A 1 91 ? 0.142 -1.821 24.116 1.00 96.88 91 LEU A C 1
ATOM 638 O O . LEU A 1 91 ? -0.516 -2.665 23.524 1.00 96.88 91 LEU A O 1
ATOM 642 N N . ASP A 1 92 ? 0.729 -0.780 23.529 1.00 95.06 92 ASP A N 1
ATOM 643 C CA . ASP A 1 92 ? 0.754 -0.487 22.090 1.00 95.06 92 ASP A CA 1
ATOM 644 C C . ASP A 1 92 ? -0.639 -0.489 21.436 1.00 95.06 92 ASP A C 1
ATOM 646 O O . ASP A 1 92 ? -0.868 -1.055 20.371 1.00 95.06 92 ASP A O 1
ATOM 650 N N . VAL A 1 93 ? -1.603 0.137 22.118 1.00 96.81 93 VAL A N 1
ATOM 651 C CA . VAL A 1 93 ? -2.998 0.248 21.674 1.00 96.81 93 VAL A CA 1
ATOM 652 C C . VAL A 1 93 ? -3.532 1.652 21.921 1.00 96.81 93 VAL A C 1
ATOM 654 O O . VAL A 1 93 ? -3.235 2.263 22.944 1.00 96.81 93 VAL A O 1
ATOM 657 N N . ASN A 1 94 ? -4.408 2.127 21.030 1.00 98.00 94 ASN A N 1
ATOM 658 C CA . ASN A 1 94 ? -5.034 3.447 21.135 1.00 98.00 94 ASN A CA 1
ATOM 659 C C . ASN A 1 94 ? -6.578 3.380 21.265 1.00 98.00 94 ASN A C 1
ATOM 661 O O . ASN A 1 94 ? -7.293 3.916 20.414 1.00 98.00 94 ASN A O 1
ATOM 665 N N . PRO A 1 95 ? -7.129 2.732 22.311 1.00 97.56 95 PRO A N 1
ATOM 666 C CA . PRO A 1 95 ? -8.567 2.493 22.460 1.00 97.56 95 PRO A CA 1
ATOM 667 C C . PRO A 1 95 ? -9.411 3.763 22.620 1.00 97.56 95 PRO A C 1
ATOM 669 O O . PRO A 1 95 ? -10.604 3.731 22.327 1.00 97.56 95 PRO A O 1
ATOM 672 N N . VAL A 1 96 ? -8.838 4.899 23.036 1.00 98.19 96 VAL A N 1
ATOM 673 C CA . VAL A 1 96 ? -9.570 6.182 23.037 1.00 98.19 96 VAL A CA 1
ATOM 674 C C . VAL A 1 96 ? -9.995 6.583 21.621 1.00 98.19 96 VAL A C 1
ATOM 676 O O . VAL A 1 96 ? -11.046 7.196 21.463 1.00 98.19 96 VAL A O 1
ATOM 679 N N . TYR A 1 97 ? -9.206 6.217 20.611 1.00 97.94 97 TYR A N 1
ATOM 680 C CA . TYR A 1 97 ? -9.511 6.452 19.203 1.00 97.94 97 TYR A CA 1
ATOM 681 C C . TYR A 1 97 ? -10.185 5.242 18.538 1.00 97.94 97 TYR A C 1
ATOM 683 O O . TYR A 1 97 ? -11.168 5.405 17.827 1.00 97.94 97 TYR A O 1
ATOM 691 N N . THR A 1 98 ? -9.688 4.023 18.772 1.00 97.06 98 THR A N 1
ATOM 692 C CA . THR A 1 98 ? -10.096 2.840 17.992 1.00 97.06 98 THR A CA 1
ATOM 693 C C . THR A 1 98 ? -11.309 2.084 18.542 1.00 97.06 98 THR A C 1
ATOM 695 O O . THR A 1 98 ? -11.800 1.154 17.891 1.00 97.06 98 THR A O 1
ATOM 698 N N . SER A 1 99 ? -11.793 2.424 19.741 1.00 95.56 99 SER A N 1
ATOM 699 C CA . SER A 1 99 ? -12.949 1.737 20.326 1.00 95.56 99 SER A CA 1
ATOM 700 C C . SER A 1 99 ? -14.258 2.090 19.603 1.00 95.56 99 SER A C 1
ATOM 702 O O . SER A 1 99 ? -14.421 3.215 19.130 1.00 95.56 99 SER A O 1
ATOM 704 N N . PRO A 1 100 ? -15.219 1.149 19.528 1.00 93.62 100 PRO A N 1
ATOM 705 C CA . PRO A 1 100 ? -16.570 1.450 19.072 1.00 93.62 100 PRO A CA 1
ATOM 706 C C . PRO A 1 100 ? -17.214 2.600 19.856 1.00 93.62 100 PRO A C 1
ATOM 708 O O . PRO A 1 100 ? -17.064 2.703 21.079 1.00 93.62 100 PRO A O 1
ATOM 711 N N . ALA A 1 101 ? -17.957 3.451 19.150 1.00 92.25 101 ALA A N 1
ATOM 712 C CA . ALA A 1 101 ? -18.466 4.714 19.680 1.00 92.25 101 ALA A CA 1
ATOM 713 C C . ALA A 1 101 ? -19.414 4.531 20.878 1.00 92.25 101 ALA A C 1
ATOM 715 O O . ALA A 1 101 ? -19.422 5.338 21.811 1.00 92.25 101 ALA A O 1
ATOM 716 N N . ASP A 1 102 ? -20.187 3.445 20.876 1.00 93.25 102 ASP A N 1
ATOM 717 C CA . ASP A 1 102 ? -21.151 3.092 21.918 1.00 93.25 102 ASP A CA 1
ATOM 718 C C . ASP A 1 102 ? -20.493 2.721 23.255 1.00 93.25 102 ASP A C 1
ATOM 720 O O . ASP A 1 102 ? -21.116 2.883 24.306 1.00 93.25 102 ASP A O 1
ATOM 724 N N . LEU A 1 103 ? -19.223 2.303 23.249 1.00 95.06 103 LEU A N 1
ATOM 725 C CA . LEU A 1 103 ? -18.494 1.969 24.475 1.00 95.06 103 LEU A CA 1
ATOM 726 C C . LEU A 1 103 ? -18.004 3.204 25.237 1.00 95.06 103 LEU A C 1
ATOM 728 O O . LEU A 1 103 ? -17.745 3.113 26.437 1.00 95.06 103 LEU A O 1
ATOM 732 N N . ARG A 1 104 ? -17.875 4.363 24.574 1.00 95.38 104 ARG A N 1
ATOM 733 C CA . ARG A 1 104 ? -17.401 5.616 25.192 1.00 95.38 104 ARG A CA 1
ATOM 734 C C . ARG A 1 104 ? -16.144 5.415 26.055 1.00 95.38 104 ARG A C 1
ATOM 736 O O . ARG A 1 104 ? -16.077 5.867 27.202 1.00 95.38 104 ARG A O 1
ATOM 743 N N . PHE A 1 105 ? -15.140 4.726 25.508 1.00 97.94 105 PHE A N 1
ATOM 744 C CA . PHE A 1 105 ? -13.964 4.272 26.260 1.00 97.94 105 PHE A CA 1
ATOM 745 C C . PHE A 1 105 ? -13.251 5.402 27.016 1.00 97.94 105 PHE A C 1
ATOM 747 O O . PHE A 1 105 ? -12.860 5.222 28.166 1.00 97.94 105 PHE A O 1
ATOM 754 N N . ALA A 1 106 ? -13.135 6.590 26.414 1.00 97.69 106 ALA A N 1
ATOM 755 C CA . ALA A 1 106 ? -12.507 7.752 27.045 1.00 97.69 106 ALA A CA 1
ATOM 756 C C . ALA A 1 106 ? -13.171 8.155 28.378 1.00 97.69 106 ALA A C 1
ATOM 758 O O . ALA A 1 106 ? -12.483 8.512 29.335 1.00 97.69 106 ALA A O 1
ATOM 759 N N . ASP A 1 107 ? -14.502 8.070 28.457 1.00 98.19 107 ASP A N 1
ATOM 760 C CA . ASP A 1 107 ? -15.257 8.409 29.666 1.00 98.19 107 ASP A CA 1
ATOM 761 C C . ASP A 1 107 ? -15.111 7.338 30.748 1.00 98.19 107 ASP A C 1
ATOM 763 O O . ASP A 1 107 ? -15.083 7.651 31.940 1.00 98.19 107 ASP A O 1
ATOM 767 N N . ALA A 1 108 ? -15.004 6.072 30.339 1.00 98.44 108 ALA A N 1
ATOM 768 C CA . ALA A 1 108 ? -14.706 4.972 31.245 1.00 98.44 108 ALA A CA 1
ATOM 769 C C . ALA A 1 108 ? -13.270 5.081 31.784 1.00 98.44 108 ALA A C 1
ATOM 771 O O . ALA A 1 108 ? -13.052 4.913 32.983 1.00 98.44 108 ALA A O 1
ATOM 772 N N . LEU A 1 109 ? -12.296 5.417 30.929 1.00 98.56 109 LEU A N 1
ATOM 773 C CA . LEU A 1 109 ? -10.882 5.555 31.295 1.00 98.56 109 LEU A CA 1
ATOM 774 C C . LEU A 1 109 ? -10.674 6.622 32.371 1.00 98.56 109 LEU A C 1
ATOM 776 O O . LEU A 1 109 ? -9.917 6.399 33.312 1.00 98.56 109 LEU A O 1
ATOM 780 N N . ALA A 1 110 ? -11.410 7.732 32.293 1.00 98.19 110 ALA A N 1
ATOM 781 C CA . ALA A 1 110 ? -11.363 8.804 33.286 1.00 98.19 110 ALA A CA 1
ATOM 782 C C . ALA A 1 110 ? -11.781 8.371 34.708 1.00 98.19 110 ALA A C 1
ATOM 784 O O . ALA A 1 110 ? -11.524 9.099 35.667 1.00 98.19 110 ALA A O 1
ATOM 785 N N . LYS A 1 111 ? -12.434 7.210 34.862 1.00 98.19 111 LYS A N 1
ATOM 786 C CA . LYS A 1 111 ? -12.839 6.649 36.162 1.00 98.19 111 LYS A CA 1
ATOM 787 C C . LYS A 1 111 ? -11.792 5.719 36.770 1.00 98.19 111 LYS A C 1
ATOM 789 O O . LYS A 1 111 ? -11.901 5.401 37.953 1.00 98.19 111 LYS A O 1
ATOM 794 N N . VAL A 1 112 ? -10.802 5.278 35.992 1.00 98.50 112 VAL A N 1
ATOM 795 C CA . VAL A 1 112 ? -9.760 4.363 36.464 1.00 98.50 112 VAL A CA 1
ATOM 796 C C . VAL A 1 112 ? -8.709 5.154 37.256 1.00 98.50 112 VAL A C 1
ATOM 798 O O . VAL A 1 112 ? -8.103 6.069 36.697 1.00 98.50 112 VAL A O 1
ATOM 801 N N . PRO A 1 113 ? -8.444 4.815 38.534 1.00 97.81 113 PRO A N 1
ATOM 802 C CA . PRO A 1 113 ? -7.507 5.565 39.376 1.00 97.81 113 PRO A CA 1
ATOM 803 C C . PRO A 1 113 ? -6.069 5.612 38.850 1.00 97.81 113 PRO A C 1
ATOM 805 O O . PRO A 1 113 ? -5.388 6.624 39.012 1.00 97.81 113 PRO A O 1
ATOM 808 N N . PHE A 1 114 ? -5.601 4.522 38.240 1.00 98.12 114 PHE A N 1
ATOM 809 C CA . PHE A 1 114 ? -4.276 4.434 37.637 1.00 98.12 114 PHE A CA 1
ATOM 810 C C . PHE A 1 114 ? -4.376 3.942 36.194 1.00 98.12 114 PHE A C 1
ATOM 812 O O . PHE A 1 114 ? -4.815 2.821 35.946 1.00 98.12 114 PHE A O 1
ATOM 819 N N . SER A 1 115 ? -3.923 4.750 35.239 1.00 98.38 115 SER A N 1
ATOM 820 C CA . SER A 1 115 ? -3.803 4.346 33.836 1.00 98.38 115 SER A CA 1
ATOM 821 C C . SER A 1 115 ? -2.393 4.592 33.307 1.00 98.38 115 SER A C 1
ATOM 823 O O . SER A 1 115 ? -1.832 5.676 33.485 1.00 98.38 115 SER A O 1
ATOM 825 N N . ALA A 1 116 ? -1.820 3.591 32.645 1.00 98.12 116 ALA A N 1
ATOM 826 C CA . ALA A 1 116 ? -0.529 3.688 31.978 1.00 98.12 116 ALA A CA 1
ATOM 827 C C . ALA A 1 116 ? -0.653 3.245 30.519 1.00 98.12 116 ALA A C 1
ATOM 829 O O . ALA A 1 116 ? -1.146 2.157 30.236 1.00 98.12 116 ALA A O 1
ATOM 830 N N . HIS A 1 117 ? -0.184 4.086 29.605 1.00 98.50 117 HIS A N 1
ATOM 831 C CA . HIS A 1 117 ? -0.133 3.807 28.177 1.00 98.50 117 HIS A CA 1
ATOM 832 C C . HIS A 1 117 ? 1.314 3.600 27.728 1.00 98.50 117 HIS A C 1
ATOM 834 O O . HIS A 1 117 ? 2.166 4.451 27.970 1.00 98.50 117 HIS A O 1
ATOM 840 N N . TYR A 1 118 ? 1.590 2.497 27.049 1.00 98.25 118 TYR A N 1
ATOM 841 C CA . TYR A 1 118 ? 2.852 2.220 26.373 1.00 98.25 118 TYR A CA 1
ATOM 842 C C . TYR A 1 118 ? 2.641 2.339 24.865 1.00 98.25 118 TYR A C 1
ATOM 844 O O . TYR A 1 118 ? 1.774 1.652 24.341 1.00 98.25 118 TYR A O 1
ATOM 852 N N . GLY A 1 119 ? 3.413 3.174 24.171 1.00 97.31 119 GLY A N 1
ATOM 853 C CA . GLY A 1 119 ? 3.254 3.342 22.722 1.00 97.31 119 GLY A CA 1
ATOM 854 C C . GLY A 1 119 ? 4.313 4.244 22.093 1.00 97.31 119 GLY A C 1
ATOM 855 O O . GLY A 1 119 ? 5.028 4.966 22.793 1.00 97.31 119 GLY A O 1
ATOM 856 N N . LEU A 1 120 ? 4.435 4.190 20.763 1.00 95.88 120 LEU A N 1
ATOM 857 C CA . LEU A 1 120 ? 5.421 4.978 20.003 1.00 95.88 120 LEU A CA 1
ATOM 858 C C . LEU A 1 120 ? 5.075 6.469 19.932 1.00 95.88 120 LEU A C 1
ATOM 860 O O . LEU A 1 120 ? 5.959 7.314 19.773 1.00 95.88 120 LEU A O 1
ATOM 864 N N . TYR A 1 121 ? 3.788 6.794 20.026 1.00 95.19 121 TYR A N 1
ATOM 865 C CA . TYR A 1 121 ? 3.278 8.148 19.878 1.00 95.19 121 TYR A CA 1
ATOM 866 C C . TYR A 1 121 ? 2.565 8.611 21.146 1.00 95.19 121 TYR A C 1
ATOM 868 O O . TYR A 1 121 ? 1.911 7.835 21.841 1.00 95.19 121 TYR A O 1
ATOM 876 N N . ASN A 1 122 ? 2.647 9.917 21.406 1.00 94.69 122 ASN A N 1
ATOM 877 C CA . ASN A 1 122 ? 1.794 10.577 22.387 1.00 94.69 122 ASN A CA 1
ATOM 878 C C . ASN A 1 122 ? 0.415 10.838 21.761 1.00 94.69 122 ASN A C 1
ATOM 880 O O . ASN A 1 122 ? 0.136 11.941 21.283 1.00 94.69 122 ASN A O 1
ATOM 884 N N . ASP A 1 123 ? -0.381 9.779 21.685 1.00 97.19 123 ASP A N 1
ATOM 885 C CA . ASP A 1 123 ? -1.675 9.730 21.016 1.00 97.19 123 ASP A CA 1
ATOM 886 C C . ASP A 1 123 ? -2.871 10.111 21.908 1.00 97.19 123 ASP A C 1
ATOM 888 O O . ASP A 1 123 ? -2.725 10.632 23.015 1.00 97.19 123 ASP A O 1
ATOM 892 N N . GLU A 1 124 ? -4.085 9.894 21.394 1.00 98.19 124 GLU A N 1
ATOM 893 C CA . GLU A 1 124 ? -5.341 10.170 22.085 1.00 98.19 124 GLU A CA 1
ATOM 894 C C . GLU A 1 124 ? -5.455 9.403 23.411 1.00 98.19 124 GLU A C 1
ATOM 896 O O . GLU A 1 124 ? -5.958 9.946 24.396 1.00 98.19 124 GLU A O 1
ATOM 901 N N . THR A 1 125 ? -4.960 8.163 23.464 1.00 98.50 125 THR A N 1
ATOM 902 C CA . THR A 1 125 ? -4.953 7.357 24.691 1.00 98.50 125 THR A CA 1
ATOM 903 C C . THR A 1 125 ? -3.881 7.839 25.659 1.00 98.50 125 THR A C 1
ATOM 905 O O . THR A 1 125 ? -4.160 7.970 26.855 1.00 98.50 125 THR A O 1
ATOM 908 N N . ALA A 1 126 ? -2.689 8.176 25.165 1.00 97.88 126 ALA A N 1
ATOM 909 C CA . ALA A 1 126 ? -1.627 8.774 25.965 1.00 97.88 126 ALA A CA 1
ATOM 910 C C . ALA A 1 126 ? -2.094 10.070 26.652 1.00 97.88 126 ALA A C 1
ATOM 912 O O . ALA A 1 126 ? -1.873 10.235 27.849 1.00 97.88 126 ALA A O 1
ATOM 913 N N . GLU A 1 127 ? -2.808 10.950 25.936 1.00 96.94 127 GLU A N 1
ATOM 914 C CA . GLU A 1 127 ? -3.324 12.217 26.481 1.00 96.94 127 GLU A CA 1
ATOM 915 C C . GLU A 1 127 ? -4.349 12.013 27.610 1.00 96.94 127 GLU A C 1
ATOM 917 O O . GLU A 1 127 ? -4.482 12.862 28.495 1.00 96.94 127 GLU A O 1
ATOM 922 N N . LYS A 1 128 ? -5.089 10.901 27.586 1.00 97.88 128 LYS A N 1
ATOM 923 C CA . LYS A 1 128 ? -6.104 10.570 28.598 1.00 97.88 128 LYS A CA 1
ATOM 924 C C . LYS A 1 128 ? -5.586 9.664 29.714 1.00 97.88 128 LYS A C 1
ATOM 926 O O . LYS A 1 128 ? -6.312 9.439 30.680 1.00 97.88 128 LYS A O 1
ATOM 931 N N . SER A 1 129 ? -4.359 9.165 29.601 1.00 98.38 129 SER A N 1
ATOM 932 C CA . SER A 1 129 ? -3.743 8.286 30.594 1.00 98.38 129 SER A CA 1
ATOM 933 C C . SER A 1 129 ? -2.986 9.077 31.661 1.00 98.38 129 SER A C 1
ATOM 935 O O . SER A 1 129 ? -2.507 10.182 31.420 1.00 98.38 129 SER A O 1
ATOM 937 N N . THR A 1 130 ? -2.841 8.509 32.861 1.00 97.62 130 THR A N 1
ATOM 938 C CA . THR A 1 130 ? -2.023 9.113 33.930 1.00 97.62 130 THR A CA 1
ATOM 939 C C . THR A 1 130 ? -0.534 9.068 33.590 1.00 97.62 130 THR A C 1
ATOM 941 O O . THR A 1 130 ? 0.199 10.016 33.866 1.00 97.62 130 THR A O 1
ATOM 944 N N . TRP A 1 131 ? -0.092 7.963 32.991 1.00 97.56 131 TRP A N 1
ATOM 945 C CA . TRP A 1 131 ? 1.284 7.739 32.567 1.00 97.56 131 TRP A CA 1
ATOM 946 C C . TRP A 1 131 ? 1.346 7.408 31.083 1.00 97.56 131 TRP A C 1
ATOM 948 O O . TRP A 1 131 ? 0.510 6.666 30.570 1.00 97.56 131 TRP A O 1
ATOM 958 N N . HIS A 1 132 ? 2.395 7.895 30.425 1.00 97.69 132 HIS A N 1
ATOM 959 C CA . HIS A 1 132 ? 2.800 7.434 29.106 1.00 97.69 132 HIS A CA 1
ATOM 960 C C . HIS A 1 132 ? 4.260 6.976 29.148 1.00 97.69 132 HIS A C 1
ATOM 962 O O . HIS A 1 132 ? 5.139 7.721 29.587 1.00 97.69 132 HIS A O 1
ATOM 968 N N . VAL A 1 133 ? 4.504 5.743 28.711 1.00 96.94 133 VAL A N 1
ATOM 969 C CA . VAL A 1 133 ? 5.823 5.129 28.585 1.00 96.94 133 VAL A CA 1
ATOM 970 C C . VAL A 1 133 ? 6.182 5.077 27.097 1.00 96.94 133 VAL A C 1
ATOM 972 O O . VAL A 1 133 ? 5.522 4.356 26.347 1.00 96.94 133 VAL A O 1
ATOM 975 N N . PRO A 1 134 ? 7.216 5.814 26.654 1.00 96.94 134 PRO A N 1
ATOM 976 C CA . PRO A 1 134 ? 7.643 5.793 25.260 1.00 96.94 134 PRO A CA 1
ATOM 977 C C . PRO A 1 134 ? 8.146 4.406 24.841 1.00 96.94 134 PRO A C 1
ATOM 979 O O . PRO A 1 134 ? 9.108 3.885 25.421 1.00 96.94 134 PRO A O 1
ATOM 982 N N . ALA A 1 135 ? 7.512 3.827 23.824 1.00 97.31 135 ALA A N 1
ATOM 983 C CA . ALA A 1 135 ? 7.903 2.543 23.258 1.00 97.31 135 ALA A CA 1
ATOM 984 C C . ALA A 1 135 ? 9.163 2.652 22.390 1.00 97.31 135 ALA A C 1
ATOM 986 O O . ALA A 1 135 ? 9.418 3.675 21.754 1.00 97.31 135 ALA A O 1
ATOM 987 N N . THR A 1 136 ? 9.959 1.587 22.353 1.00 96.81 136 THR A N 1
ATOM 988 C CA . THR A 1 136 ? 10.993 1.374 21.331 1.00 96.81 136 THR A CA 1
ATOM 989 C C . THR A 1 136 ? 10.347 0.909 20.034 1.00 96.81 136 THR A C 1
ATOM 991 O O . THR A 1 136 ? 9.498 0.018 20.056 1.00 96.81 136 THR A O 1
ATOM 994 N N . HIS A 1 137 ? 10.800 1.422 18.892 1.00 96.19 137 HIS A N 1
ATOM 995 C CA . HIS A 1 137 ? 10.415 0.855 17.600 1.00 96.19 137 HIS A CA 1
ATOM 996 C C . HIS A 1 137 ? 10.999 -0.562 17.448 1.00 96.19 137 HIS A C 1
ATOM 998 O O . HIS A 1 137 ? 12.025 -0.877 18.055 1.00 96.19 137 HIS A O 1
ATOM 1004 N N . TYR A 1 138 ? 10.393 -1.436 16.634 1.00 96.38 138 TYR A N 1
ATOM 1005 C CA . TYR A 1 138 ? 10.874 -2.822 16.462 1.00 96.38 138 TYR A CA 1
ATOM 1006 C C . TYR A 1 138 ? 12.320 -2.905 15.938 1.00 96.38 138 TYR A C 1
ATOM 1008 O O . TYR A 1 138 ? 13.011 -3.885 16.169 1.00 96.38 138 TYR A O 1
ATOM 1016 N N . LEU A 1 139 ? 12.821 -1.846 15.296 1.00 97.31 139 LEU A N 1
ATOM 1017 C CA . LEU A 1 139 ? 14.220 -1.739 14.853 1.00 97.31 139 LEU A CA 1
ATOM 1018 C C . LEU A 1 139 ? 15.213 -1.374 15.971 1.00 97.31 139 LEU A C 1
ATOM 1020 O O . LEU A 1 139 ? 16.415 -1.336 15.716 1.00 97.31 139 LEU A O 1
ATOM 1024 N N . GLU A 1 140 ? 14.729 -1.066 17.175 1.00 97.56 140 GLU A N 1
ATOM 1025 C CA . GLU A 1 140 ? 15.519 -0.517 18.286 1.00 97.56 140 GLU A CA 1
ATOM 1026 C C . GLU A 1 140 ? 15.616 -1.450 19.499 1.00 97.56 140 GLU A C 1
ATOM 1028 O O . GLU A 1 140 ? 16.314 -1.137 20.464 1.00 97.56 140 GLU A O 1
ATOM 1033 N N . HIS A 1 141 ? 14.915 -2.586 19.489 1.00 97.19 141 HIS A N 1
ATOM 1034 C CA . HIS A 1 141 ? 14.938 -3.524 20.604 1.00 97.19 141 HIS A CA 1
ATOM 1035 C C . HIS A 1 141 ? 14.927 -4.982 20.155 1.00 97.19 141 HIS A C 1
ATOM 1037 O O . HIS A 1 141 ? 14.524 -5.315 19.045 1.00 97.19 141 HIS A O 1
ATOM 1043 N N . TRP A 1 142 ? 15.372 -5.848 21.060 1.00 97.81 142 TRP A N 1
ATOM 1044 C CA . TRP A 1 142 ? 15.236 -7.290 20.918 1.00 97.81 142 TRP A CA 1
ATOM 1045 C C . TRP A 1 142 ? 13.806 -7.710 21.236 1.00 97.81 142 TRP A C 1
ATOM 1047 O O . TRP A 1 142 ? 13.278 -7.345 22.286 1.00 97.81 142 TRP A O 1
ATOM 1057 N N . SER A 1 143 ? 13.211 -8.495 20.348 1.00 96.88 143 SER A N 1
ATOM 1058 C CA . SER A 1 143 ? 11.909 -9.138 20.538 1.00 96.88 143 SER A CA 1
ATOM 1059 C C . SER A 1 143 ? 11.877 -10.442 19.743 1.00 96.88 143 SER A C 1
ATOM 1061 O O . SER A 1 143 ? 12.839 -10.802 19.068 1.00 96.88 143 SER A O 1
ATOM 1063 N N . ASP A 1 144 ? 10.755 -11.136 19.777 1.00 95.50 144 ASP A N 1
ATOM 1064 C CA . ASP A 1 144 ? 10.376 -12.150 18.811 1.00 95.50 144 ASP A CA 1
ATOM 1065 C C . ASP A 1 144 ? 8.974 -11.873 18.250 1.00 95.50 144 ASP A C 1
ATOM 1067 O O . ASP A 1 144 ? 8.259 -10.979 18.711 1.00 95.50 144 ASP A O 1
ATOM 1071 N N . ALA A 1 145 ? 8.632 -12.589 17.183 1.00 95.62 145 ALA A N 1
ATOM 1072 C CA . ALA A 1 145 ? 7.318 -12.593 16.554 1.00 95.62 145 ALA A CA 1
ATOM 1073 C C . ALA A 1 145 ? 7.055 -13.965 15.920 1.00 95.62 145 ALA A C 1
ATOM 1075 O O . ALA A 1 145 ? 7.975 -14.769 15.749 1.00 95.62 145 ALA A O 1
ATOM 1076 N N . ARG A 1 146 ? 5.805 -14.232 15.535 1.00 95.69 146 ARG A N 1
ATOM 1077 C CA . ARG A 1 146 ? 5.432 -15.409 14.739 1.00 95.69 146 ARG A CA 1
ATOM 1078 C C . ARG A 1 146 ? 4.775 -14.976 13.435 1.00 95.69 146 ARG A C 1
ATOM 1080 O O . ARG A 1 146 ? 3.959 -14.058 13.428 1.00 95.69 146 ARG A O 1
ATOM 1087 N N . ALA A 1 147 ? 5.143 -15.636 12.343 1.00 95.62 147 ALA A N 1
ATOM 1088 C CA . ALA A 1 147 ? 4.471 -15.505 11.058 1.00 95.62 147 ALA A CA 1
ATOM 1089 C C . ALA A 1 147 ? 3.107 -16.220 11.073 1.00 95.62 147 ALA A C 1
ATOM 1091 O O . ALA A 1 147 ? 2.784 -16.952 12.008 1.00 95.62 147 ALA A O 1
ATOM 1092 N N . TYR A 1 148 ? 2.313 -16.030 10.015 1.00 93.69 148 TYR A N 1
ATOM 1093 C CA . TYR A 1 148 ? 0.953 -16.581 9.901 1.00 93.69 148 TYR A CA 1
ATOM 1094 C C . TYR A 1 148 ? 0.882 -18.118 9.984 1.00 93.69 148 TYR A C 1
ATOM 1096 O O . TYR A 1 148 ? -0.171 -18.667 10.282 1.00 93.69 148 TYR A O 1
ATOM 1104 N N . ASP A 1 149 ? 1.984 -18.814 9.699 1.00 94.94 149 ASP A N 1
ATOM 1105 C CA . ASP A 1 149 ? 2.109 -20.272 9.769 1.00 94.94 149 ASP A CA 1
ATOM 1106 C C . ASP A 1 149 ? 2.652 -20.762 11.125 1.00 94.94 149 ASP A C 1
ATOM 1108 O O . ASP A 1 149 ? 2.892 -21.953 11.317 1.00 94.94 149 ASP A O 1
ATOM 1112 N N . GLY A 1 150 ? 2.881 -19.843 12.063 1.00 95.81 150 GLY A N 1
ATOM 1113 C CA . GLY A 1 150 ? 3.466 -20.100 13.370 1.00 95.81 150 GLY A CA 1
ATOM 1114 C C . GLY A 1 150 ? 4.991 -20.050 13.406 1.00 95.81 150 GLY A C 1
ATOM 1115 O O . GLY A 1 150 ? 5.535 -20.065 14.508 1.00 95.81 150 GLY A O 1
ATOM 1116 N N . THR A 1 151 ? 5.691 -19.940 12.271 1.00 96.44 151 THR A N 1
ATOM 1117 C CA . THR A 1 151 ? 7.159 -19.859 12.247 1.00 96.44 151 THR A CA 1
ATOM 1118 C C . THR A 1 151 ? 7.630 -18.648 13.051 1.00 96.44 151 THR A C 1
ATOM 1120 O O . THR A 1 151 ? 7.250 -17.511 12.765 1.00 96.44 151 THR A O 1
ATOM 1123 N N . ALA A 1 152 ? 8.447 -18.881 14.075 1.00 96.06 152 ALA A N 1
ATOM 1124 C CA . ALA A 1 152 ? 8.988 -17.827 14.915 1.00 96.06 152 ALA A CA 1
ATOM 1125 C C . ALA A 1 152 ? 10.162 -17.115 14.226 1.00 96.06 152 ALA A C 1
ATOM 1127 O O . ALA A 1 152 ? 10.934 -17.710 13.475 1.00 96.06 152 ALA A O 1
ATOM 1128 N N . THR A 1 153 ? 10.311 -15.827 14.506 1.00 97.06 153 THR A N 1
ATOM 1129 C CA . THR A 1 153 ? 11.429 -14.985 14.077 1.00 97.06 153 THR A CA 1
ATOM 1130 C C . THR A 1 153 ? 11.892 -14.142 15.256 1.00 97.06 153 THR A C 1
ATOM 1132 O O . THR A 1 153 ? 11.087 -13.751 16.103 1.00 97.06 153 THR A O 1
ATOM 1135 N N . ILE A 1 154 ? 13.191 -13.861 15.315 1.00 96.88 154 ILE A N 1
ATOM 1136 C CA . ILE A 1 154 ? 13.769 -12.982 16.327 1.00 96.88 154 ILE A CA 1
ATOM 1137 C C . ILE A 1 154 ? 13.926 -11.600 15.702 1.00 96.88 154 ILE A C 1
ATOM 1139 O O . ILE A 1 154 ? 14.640 -11.420 14.714 1.00 96.88 154 ILE A O 1
ATOM 1143 N N . VAL A 1 155 ? 13.274 -10.615 16.311 1.00 97.56 155 VAL A N 1
ATOM 1144 C CA . VAL A 1 155 ? 13.408 -9.209 15.950 1.00 97.56 155 VAL A CA 1
ATOM 1145 C C . VAL A 1 155 ? 14.775 -8.723 16.420 1.00 97.56 155 VAL A C 1
ATOM 1147 O O . VAL A 1 155 ? 15.067 -8.690 17.619 1.00 97.56 155 VAL A O 1
ATOM 1150 N N . GLN A 1 156 ? 15.618 -8.361 15.453 1.00 96.94 156 GLN A N 1
ATOM 1151 C CA . GLN A 1 156 ? 16.968 -7.863 15.688 1.00 96.94 156 GLN A CA 1
ATOM 1152 C C . GLN A 1 156 ? 16.986 -6.333 15.663 1.00 96.94 156 GLN A C 1
ATOM 1154 O O . GLN A 1 156 ? 16.618 -5.744 14.640 1.00 96.94 156 GLN A O 1
ATOM 1159 N N . PRO A 1 157 ? 17.457 -5.669 16.733 1.00 97.50 157 PRO A N 1
ATOM 1160 C CA . PRO A 1 157 ? 17.666 -4.233 16.688 1.00 97.50 157 PRO A CA 1
ATOM 1161 C C . PRO A 1 157 ? 18.779 -3.901 15.690 1.00 97.50 157 PRO A C 1
ATOM 1163 O O . PRO A 1 157 ? 19.913 -4.358 15.830 1.00 97.50 157 PRO A O 1
ATOM 1166 N N . LEU A 1 158 ? 18.463 -3.074 14.693 1.00 97.50 158 LEU A N 1
ATOM 1167 C CA . LEU A 1 158 ? 19.437 -2.554 13.726 1.00 97.50 158 LEU A CA 1
ATOM 1168 C C . LEU A 1 158 ? 20.159 -1.310 14.255 1.00 97.50 158 LEU A C 1
ATOM 1170 O O . LEU A 1 158 ? 21.202 -0.918 13.732 1.00 97.50 158 LEU A O 1
ATOM 1174 N N . ILE A 1 159 ? 19.599 -0.674 15.283 1.00 96.56 159 ILE A N 1
ATOM 1175 C CA . ILE A 1 159 ? 20.157 0.508 15.927 1.00 96.56 159 ILE A CA 1
ATOM 1176 C C . ILE A 1 159 ? 19.836 0.498 17.425 1.00 96.56 159 ILE A C 1
ATOM 1178 O O . ILE A 1 159 ? 18.858 -0.102 17.859 1.00 96.56 159 ILE A O 1
ATOM 1182 N N . ALA A 1 160 ? 20.663 1.164 18.231 1.00 95.81 160 ALA A N 1
ATOM 1183 C CA . ALA A 1 160 ? 20.298 1.466 19.612 1.00 95.81 160 ALA A CA 1
ATOM 1184 C C . ALA A 1 160 ? 19.116 2.459 19.657 1.00 95.81 160 ALA A C 1
ATOM 1186 O O . ALA A 1 160 ? 19.004 3.286 18.748 1.00 95.81 160 ALA A O 1
ATOM 1187 N N . PRO A 1 161 ? 18.282 2.444 20.716 1.00 95.19 161 PRO A N 1
ATOM 1188 C CA . PRO A 1 161 ? 17.186 3.396 20.856 1.00 95.19 161 PRO A CA 1
ATOM 1189 C C . PRO A 1 161 ? 17.640 4.849 20.692 1.00 95.19 161 PRO A C 1
ATOM 1191 O O . PRO A 1 161 ? 18.541 5.313 21.397 1.00 95.19 161 PRO A O 1
ATOM 1194 N N . ILE A 1 162 ? 17.010 5.574 19.764 1.00 93.00 162 ILE A N 1
ATOM 1195 C CA . ILE A 1 162 ? 17.341 6.981 19.482 1.00 93.00 162 ILE A CA 1
ATOM 1196 C C . ILE A 1 162 ? 16.903 7.878 20.647 1.00 93.00 162 ILE A C 1
ATOM 1198 O O . ILE A 1 162 ? 17.572 8.855 20.996 1.00 93.00 162 ILE A O 1
ATOM 1202 N N . TYR A 1 163 ? 15.774 7.533 21.263 1.00 93.06 163 TYR A N 1
ATOM 1203 C CA . TYR A 1 163 ? 15.204 8.225 22.412 1.00 93.06 163 TYR A CA 1
ATOM 1204 C C . TYR A 1 163 ? 15.320 7.370 23.678 1.00 93.06 163 TYR A C 1
ATOM 1206 O O . TYR A 1 163 ? 15.631 6.183 23.636 1.00 93.06 163 TYR A O 1
ATOM 1214 N N . LYS A 1 164 ? 15.049 7.975 24.842 1.00 94.31 164 LYS A N 1
ATOM 1215 C CA . LYS A 1 164 ? 14.965 7.249 26.119 1.00 94.31 164 LYS A CA 1
ATOM 1216 C C . LYS A 1 164 ? 13.650 6.471 26.199 1.00 94.31 164 LYS A C 1
ATOM 1218 O O . LYS A 1 164 ? 12.710 6.910 26.857 1.00 94.31 164 LYS A O 1
ATOM 1223 N N . THR A 1 165 ? 13.597 5.351 25.499 1.00 95.31 165 THR A N 1
ATOM 1224 C CA . THR A 1 165 ? 12.427 4.477 25.365 1.00 95.31 165 THR A CA 1
ATOM 1225 C C . THR A 1 165 ? 12.647 3.152 26.096 1.00 95.31 165 THR A C 1
ATOM 1227 O O . THR A 1 165 ? 13.735 2.882 26.618 1.00 95.31 165 THR A O 1
ATOM 1230 N N . LYS A 1 166 ? 11.586 2.346 26.187 1.00 95.31 166 LYS A N 1
ATOM 1231 C CA . LYS A 1 166 ? 11.618 0.984 26.733 1.00 95.31 166 LYS A CA 1
ATOM 1232 C C . LYS A 1 166 ? 10.945 0.003 25.781 1.00 95.31 166 LYS A C 1
ATOM 1234 O O . LYS A 1 166 ? 9.993 0.360 25.087 1.00 95.31 166 LYS A O 1
ATOM 1239 N N . SER A 1 167 ? 11.428 -1.231 25.758 1.00 96.12 167 SER A N 1
ATOM 1240 C CA . SER A 1 167 ? 10.765 -2.333 25.058 1.00 96.12 167 SER A CA 1
ATOM 1241 C C . SER A 1 167 ? 9.560 -2.844 25.835 1.00 96.12 167 SER A C 1
ATOM 1243 O O . SER A 1 167 ? 9.486 -2.693 27.057 1.00 96.12 167 SER A O 1
ATOM 1245 N N . VAL A 1 168 ? 8.616 -3.470 25.130 1.00 95.44 168 VAL A N 1
ATOM 1246 C CA . VAL A 1 168 ? 7.429 -4.062 25.759 1.00 95.44 168 VAL A CA 1
ATOM 1247 C C . VAL A 1 168 ? 7.833 -5.120 26.790 1.00 95.44 168 VAL A C 1
ATOM 1249 O O . VAL A 1 168 ? 7.270 -5.161 27.880 1.00 95.44 168 VAL A O 1
ATOM 1252 N N . HIS A 1 169 ? 8.891 -5.887 26.502 1.00 96.06 169 HIS A N 1
ATOM 1253 C CA . HIS A 1 169 ? 9.455 -6.898 27.402 1.00 96.06 169 HIS A CA 1
ATOM 1254 C C . HIS A 1 169 ? 9.942 -6.297 28.718 1.00 96.06 169 HIS A C 1
ATOM 1256 O O . HIS A 1 169 ? 9.598 -6.790 29.788 1.00 96.06 169 HIS A O 1
ATOM 1262 N N . GLU A 1 170 ? 10.690 -5.193 28.658 1.00 95.94 170 GLU A N 1
ATOM 1263 C CA . GLU A 1 170 ? 11.171 -4.489 29.853 1.00 95.94 170 GLU A CA 1
ATOM 1264 C C . GLU A 1 170 ? 10.018 -3.882 30.666 1.00 95.94 170 GLU A C 1
ATOM 1266 O O . GLU A 1 170 ? 10.061 -3.885 31.896 1.00 95.94 170 GLU A O 1
ATOM 1271 N N . VAL A 1 171 ? 8.976 -3.374 29.998 1.00 95.62 171 VAL A N 1
ATOM 1272 C CA . VAL A 1 171 ? 7.788 -2.827 30.672 1.00 95.62 171 VAL A CA 1
ATOM 1273 C C . VAL A 1 171 ? 7.015 -3.931 31.390 1.00 95.62 171 VAL A C 1
ATOM 1275 O O . VAL A 1 171 ? 6.680 -3.775 32.564 1.00 95.62 171 VAL A O 1
ATOM 1278 N N . VAL A 1 172 ? 6.770 -5.062 30.728 1.00 95.62 172 VAL A N 1
ATOM 1279 C CA . VAL A 1 172 ? 6.082 -6.212 31.333 1.00 95.62 172 VAL A CA 1
ATOM 1280 C C . VAL A 1 172 ? 6.907 -6.804 32.482 1.00 95.62 172 VAL A C 1
ATOM 1282 O O . VAL A 1 172 ? 6.351 -7.097 33.542 1.00 95.62 172 VAL A O 1
ATOM 1285 N N . ALA A 1 173 ? 8.232 -6.905 32.336 1.00 96.06 173 ALA A N 1
ATOM 1286 C CA . ALA A 1 173 ? 9.125 -7.347 33.407 1.00 96.06 173 ALA A CA 1
ATOM 1287 C C . ALA A 1 173 ? 9.060 -6.418 34.632 1.00 96.06 173 ALA A C 1
ATOM 1289 O O . ALA A 1 173 ? 8.920 -6.893 35.763 1.00 96.06 173 ALA A O 1
ATOM 1290 N N . ALA A 1 174 ? 9.059 -5.098 34.421 1.00 95.06 174 ALA A N 1
ATOM 1291 C CA . ALA A 1 174 ? 8.922 -4.124 35.503 1.00 95.06 174 ALA A CA 1
ATOM 1292 C C . ALA A 1 174 ? 7.576 -4.257 36.241 1.00 95.06 174 ALA A C 1
ATOM 1294 O O . ALA A 1 174 ? 7.539 -4.193 37.471 1.00 95.06 174 ALA A O 1
ATOM 1295 N N . LEU A 1 175 ? 6.475 -4.516 35.521 1.00 94.19 175 LEU A N 1
ATOM 1296 C CA . LEU A 1 175 ? 5.162 -4.790 36.127 1.00 94.19 175 LEU A CA 1
ATOM 1297 C C . LEU A 1 175 ? 5.157 -6.079 36.961 1.00 94.19 175 LEU A C 1
ATOM 1299 O O . LEU A 1 175 ? 4.460 -6.154 37.972 1.00 94.19 175 LEU A O 1
ATOM 1303 N N . ALA A 1 176 ? 5.973 -7.064 36.585 1.00 95.31 176 ALA A N 1
ATOM 1304 C CA . ALA A 1 176 ? 6.205 -8.282 37.359 1.00 95.31 176 ALA A CA 1
ATOM 1305 C C . ALA A 1 176 ? 7.201 -8.094 38.527 1.00 95.31 176 ALA A C 1
ATOM 1307 O O . ALA A 1 176 ? 7.565 -9.065 39.194 1.00 95.31 176 ALA A O 1
ATOM 1308 N N . GLY A 1 177 ? 7.656 -6.864 38.792 1.00 95.44 177 GLY A N 1
ATOM 1309 C CA . GLY A 1 177 ? 8.613 -6.541 39.854 1.00 95.44 177 GLY A CA 1
ATOM 1310 C C . GLY A 1 177 ? 10.077 -6.821 39.497 1.00 95.44 177 GLY A C 1
ATOM 1311 O O . GLY A 1 177 ? 10.941 -6.739 40.371 1.00 95.44 177 GLY A O 1
ATOM 1312 N N . GLN A 1 178 ? 10.370 -7.140 38.235 1.00 94.38 178 GLN A N 1
ATOM 1313 C CA . GLN A 1 178 ? 11.719 -7.376 37.728 1.00 94.38 178 GLN A CA 1
ATOM 1314 C C . GLN A 1 178 ? 12.260 -6.097 37.088 1.00 94.38 178 GLN A C 1
ATOM 1316 O O . GLN A 1 178 ? 12.142 -5.866 35.885 1.00 94.38 178 GLN A O 1
ATOM 1321 N N . ASN A 1 179 ? 12.844 -5.242 37.922 1.00 88.38 179 ASN A N 1
ATOM 1322 C CA . ASN A 1 179 ? 13.516 -4.034 37.455 1.00 88.38 179 ASN A CA 1
ATOM 1323 C C . ASN A 1 179 ? 14.919 -4.377 36.923 1.00 88.38 179 ASN A C 1
ATOM 1325 O O . ASN A 1 179 ? 15.540 -5.332 37.383 1.00 88.38 179 ASN A O 1
ATOM 1329 N N . ASP A 1 180 ? 15.418 -3.581 35.976 1.00 85.94 180 ASP A N 1
ATOM 1330 C CA . ASP A 1 180 ? 16.784 -3.661 35.425 1.00 85.94 180 ASP A CA 1
ATOM 1331 C C . ASP A 1 180 ? 17.126 -4.922 34.603 1.00 85.94 180 ASP A C 1
ATOM 1333 O O . ASP A 1 180 ? 18.300 -5.197 34.352 1.00 85.94 180 ASP A O 1
ATOM 1337 N N . VAL A 1 181 ? 16.120 -5.664 34.126 1.00 92.88 181 VAL A N 1
ATOM 1338 C CA . VAL A 1 181 ? 16.324 -6.757 33.159 1.00 92.88 181 VAL A CA 1
ATOM 1339 C C . VAL A 1 181 ? 16.324 -6.197 31.740 1.00 92.88 181 VAL A C 1
ATOM 1341 O O . VAL A 1 181 ? 15.478 -5.371 31.404 1.00 92.88 181 VAL A O 1
ATOM 1344 N N . LEU A 1 182 ? 17.263 -6.637 30.902 1.00 93.56 182 LEU A N 1
ATOM 1345 C CA . LEU A 1 182 ? 17.345 -6.208 29.508 1.00 93.56 182 LEU A CA 1
ATOM 1346 C C . LEU A 1 182 ? 16.438 -7.067 28.623 1.00 93.56 182 LEU A C 1
ATOM 1348 O O . LEU A 1 182 ? 16.390 -8.288 28.773 1.00 93.56 182 LEU A O 1
ATOM 1352 N N . GLY A 1 183 ? 15.795 -6.444 27.630 1.00 94.56 183 GLY A N 1
ATOM 1353 C CA . GLY A 1 183 ? 14.975 -7.163 26.644 1.00 94.56 183 GLY A CA 1
ATOM 1354 C C . GLY A 1 183 ? 15.738 -8.289 25.931 1.00 94.56 183 GLY A C 1
ATOM 1355 O O . GLY A 1 183 ? 15.186 -9.361 25.712 1.00 94.56 183 GLY A O 1
ATOM 1356 N N . TYR A 1 184 ? 17.034 -8.093 25.658 1.00 96.31 184 TYR A N 1
ATOM 1357 C CA . TYR A 1 184 ? 17.904 -9.129 25.087 1.00 96.31 184 TYR A CA 1
ATOM 1358 C C . TYR A 1 184 ? 17.946 -10.403 25.938 1.00 96.31 184 TYR A C 1
ATOM 1360 O O . TYR A 1 184 ? 17.763 -11.502 25.416 1.00 96.31 184 TYR A O 1
ATOM 1368 N N . ASP A 1 185 ? 18.163 -10.254 27.246 1.00 95.81 185 ASP A N 1
ATOM 1369 C CA . ASP A 1 185 ? 18.292 -11.388 28.159 1.00 95.81 185 ASP A CA 1
ATOM 1370 C C . ASP A 1 185 ? 16.957 -12.125 28.310 1.00 95.81 185 ASP A C 1
ATOM 1372 O O . ASP A 1 185 ? 16.941 -13.354 28.352 1.00 95.81 185 ASP A O 1
ATOM 1376 N N . LEU A 1 186 ? 15.839 -11.387 28.317 1.00 95.38 186 LEU A N 1
ATOM 1377 C CA . LEU A 1 186 ? 14.487 -11.951 28.355 1.00 95.38 186 LEU A CA 1
ATOM 1378 C C . LEU A 1 186 ? 14.189 -12.790 27.109 1.00 95.38 186 LEU A C 1
ATOM 1380 O O . LEU A 1 186 ? 13.787 -13.944 27.237 1.00 95.38 186 LEU A O 1
ATOM 1384 N N . VAL A 1 187 ? 14.437 -12.249 25.911 1.00 95.75 187 VAL A N 1
ATOM 1385 C CA . VAL A 1 187 ? 14.213 -12.986 24.656 1.00 95.75 187 VAL A CA 1
ATOM 1386 C C . VAL A 1 187 ? 15.122 -14.212 24.604 1.00 95.75 187 VAL A C 1
ATOM 1388 O O . VAL A 1 187 ? 14.658 -15.311 24.316 1.00 95.75 187 VAL A O 1
ATOM 1391 N N . ARG A 1 188 ? 16.406 -14.068 24.950 1.00 95.94 188 ARG A N 1
ATOM 1392 C CA . ARG A 1 188 ? 17.356 -15.189 24.985 1.00 95.94 188 ARG A CA 1
ATOM 1393 C C . ARG A 1 188 ? 16.889 -16.299 25.935 1.00 95.94 188 ARG A C 1
ATOM 1395 O O . ARG A 1 188 ? 16.933 -17.470 25.560 1.00 95.94 188 ARG A O 1
ATOM 1402 N N . ALA A 1 189 ? 16.408 -15.939 27.126 1.00 94.19 189 ALA A N 1
ATOM 1403 C CA . ALA A 1 189 ? 15.922 -16.886 28.128 1.00 94.19 189 ALA A CA 1
ATOM 1404 C C . ALA A 1 189 ? 14.716 -17.709 27.640 1.00 94.19 189 ALA A C 1
ATOM 1406 O O . ALA A 1 189 ? 14.633 -18.896 27.961 1.00 94.19 189 ALA A O 1
ATOM 1407 N N . THR A 1 190 ? 13.827 -17.126 26.824 1.00 92.81 190 THR A N 1
ATOM 1408 C CA . THR A 1 190 ? 12.679 -17.827 26.217 1.00 92.81 190 THR A CA 1
ATOM 1409 C C . THR A 1 190 ? 13.111 -19.033 25.383 1.00 92.81 190 THR A C 1
ATOM 1411 O O . THR A 1 190 ? 12.485 -20.091 25.450 1.00 92.81 190 THR A O 1
ATOM 1414 N N . TYR A 1 191 ? 14.202 -18.899 24.624 1.00 93.12 191 TYR A N 1
ATOM 1415 C CA . TYR A 1 191 ? 14.689 -19.955 23.730 1.00 93.12 191 TYR A CA 1
ATOM 1416 C C . TYR A 1 191 ? 15.713 -20.884 24.390 1.00 93.12 191 TYR A C 1
ATOM 1418 O O . TYR A 1 191 ? 15.840 -22.037 23.983 1.00 93.12 191 TYR A O 1
ATOM 1426 N N . GLU A 1 192 ? 16.433 -20.426 25.418 1.00 92.25 192 GLU A N 1
ATOM 1427 C CA . GLU A 1 192 ? 17.511 -21.196 26.055 1.00 92.25 192 GLU A CA 1
ATOM 1428 C C . GLU A 1 192 ? 17.026 -22.533 26.637 1.00 92.25 192 GLU A C 1
ATOM 1430 O O . GLU A 1 192 ? 17.719 -23.543 26.520 1.00 92.25 192 GLU A O 1
ATOM 1435 N N . GLY A 1 193 ? 15.802 -22.580 27.177 1.00 82.62 193 GLY A N 1
ATOM 1436 C CA . GLY A 1 193 ? 15.205 -23.810 27.710 1.00 82.62 193 GLY A CA 1
ATOM 1437 C C . GLY A 1 193 ? 14.759 -24.834 26.654 1.00 82.62 193 GLY A C 1
ATOM 1438 O O . GLY A 1 193 ? 14.597 -26.008 26.985 1.00 82.62 193 GLY A O 1
ATOM 1439 N N . GLY A 1 194 ? 14.560 -24.411 25.399 1.00 81.50 194 GLY A N 1
ATOM 1440 C CA . GLY A 1 194 ? 14.041 -25.254 24.313 1.00 81.50 194 GLY A CA 1
ATOM 1441 C C . GLY A 1 194 ? 15.113 -25.930 23.451 1.00 81.50 194 GLY A C 1
ATOM 1442 O O . GLY A 1 194 ? 14.791 -26.802 22.648 1.00 81.50 194 GLY A O 1
ATOM 1443 N N . VAL A 1 195 ? 16.386 -25.553 23.602 1.00 87.06 195 VAL A N 1
ATOM 1444 C CA . VAL A 1 195 ? 17.471 -25.987 22.708 1.00 87.06 195 VAL A CA 1
ATOM 1445 C C . VAL A 1 195 ? 18.295 -27.108 23.341 1.00 87.06 195 VAL A C 1
ATOM 1447 O O . VAL A 1 195 ? 19.066 -26.898 24.276 1.00 87.06 195 VAL A O 1
ATOM 1450 N N . THR A 1 196 ? 18.212 -28.315 22.778 1.00 80.38 196 THR A N 1
ATOM 1451 C CA . THR A 1 196 ? 19.075 -29.446 23.151 1.00 80.38 196 THR A CA 1
ATOM 1452 C C . THR A 1 196 ? 20.392 -29.388 22.367 1.00 80.38 196 THR A C 1
ATOM 1454 O O . THR A 1 196 ? 20.552 -30.068 21.355 1.00 80.38 196 THR A O 1
ATOM 1457 N N . GLY A 1 197 ? 21.345 -28.545 22.773 1.00 86.38 197 GLY A N 1
ATOM 1458 C CA . GLY A 1 197 ? 22.623 -28.427 22.061 1.00 86.38 197 GLY A CA 1
ATOM 1459 C C . GLY A 1 197 ? 23.424 -27.173 22.394 1.00 86.38 197 GLY A C 1
ATOM 1460 O O . GLY A 1 197 ? 23.289 -26.593 23.468 1.00 86.38 197 GLY A O 1
ATOM 1461 N N . ASN A 1 198 ? 24.292 -26.758 21.467 1.00 93.44 198 ASN A N 1
ATOM 1462 C CA . ASN A 1 198 ? 25.036 -25.508 21.603 1.00 93.44 198 ASN A CA 1
ATOM 1463 C C . ASN A 1 198 ? 24.104 -24.323 21.309 1.00 93.44 198 ASN A C 1
ATOM 1465 O O . ASN A 1 198 ? 23.888 -23.974 20.148 1.00 93.44 198 ASN A O 1
ATOM 1469 N N . PHE A 1 199 ? 23.582 -23.713 22.373 1.00 95.06 199 PHE A N 1
ATOM 1470 C CA . PHE A 1 199 ? 22.687 -22.566 22.274 1.00 95.06 199 PHE A CA 1
ATOM 1471 C C . PHE A 1 199 ? 23.311 -21.383 21.525 1.00 95.06 199 PHE A C 1
ATOM 1473 O O . PHE A 1 199 ? 22.631 -20.759 20.722 1.00 95.06 199 PHE A O 1
ATOM 1480 N N . THR A 1 200 ? 24.600 -21.090 21.729 1.00 95.69 200 THR A N 1
ATOM 1481 C CA . THR A 1 200 ? 25.279 -19.985 21.029 1.00 95.69 200 THR A CA 1
ATOM 1482 C C . THR A 1 200 ? 25.230 -20.176 19.520 1.00 95.69 200 THR A C 1
ATOM 1484 O O . THR A 1 200 ? 24.867 -19.255 18.799 1.00 95.69 200 THR A O 1
ATOM 1487 N N . ARG A 1 201 ? 25.525 -21.392 19.049 1.00 95.50 201 ARG A N 1
ATOM 1488 C CA . ARG A 1 201 ? 25.455 -21.713 17.623 1.00 95.50 201 ARG A CA 1
ATOM 1489 C C . ARG A 1 201 ? 24.028 -21.588 17.087 1.00 95.50 201 ARG A C 1
ATOM 1491 O O . ARG A 1 201 ? 23.833 -20.964 16.053 1.00 95.50 201 ARG A O 1
ATOM 1498 N N . PHE A 1 202 ? 23.050 -22.156 17.797 1.00 95.56 202 PHE A N 1
ATOM 1499 C CA . PHE A 1 202 ? 21.634 -22.031 17.436 1.00 95.56 202 PHE A CA 1
ATOM 1500 C C . PHE A 1 202 ? 21.213 -20.563 17.323 1.00 95.56 202 PHE A C 1
ATOM 1502 O O . PHE A 1 202 ? 20.561 -20.183 16.354 1.00 95.56 202 PHE A O 1
ATOM 1509 N N . TRP A 1 203 ? 21.610 -19.742 18.295 1.00 96.44 203 TRP A N 1
ATOM 1510 C CA . TRP A 1 203 ? 21.291 -18.323 18.343 1.00 96.44 203 TRP A CA 1
ATOM 1511 C C . TRP A 1 203 ? 21.877 -17.591 17.133 1.00 96.44 203 TRP A C 1
ATOM 1513 O O . TRP A 1 203 ? 21.134 -16.969 16.386 1.00 96.44 203 TRP A O 1
ATOM 1523 N N . GLU A 1 204 ? 23.178 -17.731 16.873 1.00 96.25 204 GLU A N 1
ATOM 1524 C CA . GLU A 1 204 ? 23.852 -17.083 15.737 1.00 96.25 204 GLU A CA 1
ATOM 1525 C C . GLU A 1 204 ? 23.284 -17.519 14.376 1.00 96.25 204 GLU A C 1
ATOM 1527 O O . GLU A 1 204 ? 23.034 -16.674 13.517 1.00 96.25 204 GLU A O 1
ATOM 1532 N N . GLU A 1 205 ? 23.031 -18.818 14.182 1.00 96.06 205 GLU A N 1
ATOM 1533 C CA . GLU A 1 205 ? 22.443 -19.344 12.942 1.00 96.06 205 GLU A CA 1
ATOM 1534 C C . GLU A 1 205 ? 20.998 -18.852 12.749 1.00 96.06 205 GLU A C 1
ATOM 1536 O O . GLU A 1 205 ? 20.622 -18.480 11.638 1.00 96.06 205 GLU A O 1
ATOM 1541 N N . THR A 1 206 ? 20.210 -18.773 13.826 1.00 95.88 206 THR A N 1
ATOM 1542 C CA . THR A 1 206 ? 18.833 -18.248 13.804 1.00 95.88 206 THR A CA 1
ATOM 1543 C C . THR A 1 206 ? 18.807 -16.761 13.463 1.00 95.88 206 THR A C 1
ATOM 1545 O O . THR A 1 206 ? 18.022 -16.337 12.617 1.00 95.88 206 THR A O 1
ATOM 1548 N N . LEU A 1 207 ? 19.683 -15.960 14.079 1.00 96.69 207 LEU A N 1
ATOM 1549 C CA . LEU A 1 207 ? 19.794 -14.534 13.771 1.00 96.69 207 LEU A CA 1
ATOM 1550 C C . LEU A 1 207 ? 20.215 -14.300 12.315 1.00 96.69 207 LEU A C 1
ATOM 1552 O O . LEU A 1 207 ? 19.673 -13.414 11.656 1.00 96.69 207 LEU A O 1
ATOM 1556 N N . ALA A 1 208 ? 21.134 -15.111 11.787 1.00 97.25 208 ALA A N 1
ATOM 1557 C CA . ALA A 1 208 ? 21.556 -15.020 10.393 1.00 97.25 208 ALA A CA 1
ATOM 1558 C C . ALA A 1 208 ? 20.453 -15.446 9.406 1.00 97.25 208 ALA A C 1
ATOM 1560 O O . ALA A 1 208 ? 20.287 -14.814 8.365 1.00 97.25 208 ALA A O 1
ATOM 1561 N N . ALA A 1 209 ? 19.698 -16.503 9.722 1.00 96.50 209 ALA A N 1
ATOM 1562 C CA . ALA A 1 209 ? 18.607 -16.998 8.882 1.00 96.50 209 ALA A CA 1
ATOM 1563 C C . ALA A 1 209 ? 17.339 -16.129 8.959 1.00 96.50 209 ALA A C 1
ATOM 1565 O O . ALA A 1 209 ? 16.544 -16.113 8.021 1.00 96.50 209 ALA A O 1
ATOM 1566 N N . GLY A 1 210 ? 17.130 -15.435 10.081 1.00 96.12 210 GLY A N 1
ATOM 1567 C CA . GLY A 1 210 ? 15.943 -14.626 10.355 1.00 96.12 210 GLY A CA 1
ATOM 1568 C C . GLY A 1 210 ? 14.708 -15.431 10.776 1.00 96.12 210 GLY A C 1
ATOM 1569 O O . GLY A 1 210 ? 13.672 -14.834 11.060 1.00 96.12 210 GLY A O 1
ATOM 1570 N N . VAL A 1 211 ? 14.795 -16.760 10.859 1.00 96.50 211 VAL A N 1
ATOM 1571 C CA . VAL A 1 211 ? 13.709 -17.652 11.293 1.00 96.50 211 VAL A CA 1
ATOM 1572 C C . VAL A 1 211 ? 14.225 -18.684 12.286 1.00 96.50 211 VAL A C 1
ATOM 1574 O O . VAL A 1 211 ? 15.347 -19.175 12.158 1.00 96.50 211 VAL A O 1
ATOM 1577 N N . VAL A 1 212 ? 13.395 -19.025 13.268 1.00 95.06 212 VAL A N 1
ATOM 1578 C CA . VAL A 1 212 ? 13.685 -20.078 14.239 1.00 95.06 212 VAL A CA 1
ATOM 1579 C C . VAL A 1 212 ? 13.291 -21.426 13.627 1.00 95.06 212 VAL A C 1
ATOM 1581 O O . VAL A 1 212 ? 12.111 -21.623 13.311 1.00 95.06 212 VAL A O 1
ATOM 1584 N N . PRO A 1 213 ? 14.235 -22.366 13.452 1.00 92.12 213 PRO A N 1
ATOM 1585 C CA . PRO A 1 213 ? 13.942 -23.649 12.823 1.00 92.12 213 PRO A CA 1
ATOM 1586 C C . PRO A 1 213 ? 12.903 -24.447 13.622 1.00 92.12 213 PRO A C 1
ATOM 1588 O O . PRO A 1 213 ? 12.858 -24.370 14.848 1.00 92.12 213 PRO A O 1
ATOM 1591 N N . ASP A 1 214 ? 12.080 -25.221 12.910 1.00 91.88 214 ASP A N 1
ATOM 1592 C CA . ASP A 1 214 ? 11.120 -26.181 13.475 1.00 91.88 214 ASP A CA 1
ATOM 1593 C C . ASP A 1 214 ? 10.071 -25.583 14.439 1.00 91.88 214 ASP A C 1
ATOM 1595 O O . ASP A 1 214 ? 9.603 -26.250 15.360 1.00 91.88 214 ASP A O 1
ATOM 1599 N N . THR A 1 215 ? 9.672 -24.322 14.225 1.00 94.19 215 THR A N 1
ATOM 1600 C CA . THR A 1 215 ? 8.681 -23.617 15.068 1.00 94.19 215 THR A CA 1
ATOM 1601 C C . THR A 1 215 ? 7.312 -23.395 14.428 1.00 94.19 215 THR A C 1
ATOM 1603 O O . THR A 1 215 ? 6.423 -22.873 15.106 1.00 94.19 215 THR A O 1
ATOM 1606 N N . ALA A 1 216 ? 7.133 -23.785 13.161 1.00 95.38 216 ALA A N 1
ATOM 1607 C CA . ALA A 1 216 ? 5.846 -23.722 12.473 1.00 95.38 216 ALA A CA 1
ATOM 1608 C C . ALA A 1 216 ? 4.758 -24.463 13.268 1.00 95.38 216 ALA A C 1
ATOM 1610 O O . ALA A 1 216 ? 5.016 -25.502 13.885 1.00 95.38 216 ALA A O 1
ATOM 1611 N N . ALA A 1 217 ? 3.540 -23.926 13.260 1.00 95.25 217 ALA A N 1
ATOM 1612 C CA . ALA A 1 217 ? 2.426 -24.495 14.000 1.00 95.25 217 ALA A CA 1
ATOM 1613 C C . ALA A 1 217 ? 2.079 -25.895 13.474 1.00 95.25 217 ALA A C 1
ATOM 1615 O O . ALA A 1 217 ? 2.109 -26.170 12.270 1.00 95.25 217 ALA A O 1
ATOM 1616 N N . ALA A 1 218 ? 1.741 -26.798 14.395 1.00 94.62 218 ALA A N 1
ATOM 1617 C CA . ALA A 1 218 ? 1.347 -28.151 14.036 1.00 94.62 218 ALA A CA 1
ATOM 1618 C C . ALA A 1 218 ? 0.055 -28.132 13.207 1.00 94.62 218 ALA A C 1
ATOM 1620 O O . ALA A 1 218 ? -0.835 -27.315 13.439 1.00 94.62 218 ALA A O 1
ATOM 1621 N N . ALA A 1 219 ? -0.061 -29.052 12.249 1.00 94.06 219 ALA A N 1
ATOM 1622 C CA . ALA A 1 219 ? -1.291 -29.214 11.486 1.00 94.06 219 ALA A CA 1
ATOM 1623 C C . ALA A 1 219 ? -2.440 -29.661 12.405 1.00 94.06 219 ALA A C 1
ATOM 1625 O O . ALA A 1 219 ? -2.303 -30.633 13.150 1.00 94.06 219 ALA A O 1
ATOM 1626 N N . ALA A 1 220 ? -3.585 -28.994 12.290 1.00 92.56 220 ALA A N 1
ATOM 1627 C CA . ALA A 1 220 ? -4.804 -29.307 13.020 1.00 92.56 220 ALA A CA 1
ATOM 1628 C C . ALA A 1 220 ? -5.806 -30.040 12.116 1.00 92.56 220 ALA A C 1
ATOM 1630 O O . ALA A 1 220 ? -5.876 -29.818 10.906 1.00 92.56 220 ALA A O 1
ATOM 1631 N N . THR A 1 221 ? -6.617 -30.924 12.704 1.00 86.88 221 THR A N 1
ATOM 1632 C CA . THR A 1 221 ? -7.716 -31.619 12.005 1.00 86.88 221 THR A CA 1
ATOM 1633 C C . THR A 1 221 ? -9.037 -31.333 12.721 1.00 86.88 221 THR A C 1
ATOM 1635 O O . THR A 1 221 ? -9.529 -32.181 13.470 1.00 86.88 221 THR A O 1
ATOM 1638 N N . PRO A 1 222 ? -9.606 -30.124 12.555 1.00 85.38 222 PRO A N 1
ATOM 1639 C CA . PRO A 1 222 ? -10.852 -29.769 13.215 1.00 85.38 222 PRO A CA 1
ATOM 1640 C C . PRO A 1 222 ? -12.014 -30.610 12.677 1.00 85.38 222 PRO A C 1
ATOM 1642 O O . PRO A 1 222 ? -12.056 -30.982 11.502 1.00 85.38 222 PRO A O 1
ATOM 1645 N N . THR A 1 223 ? -12.986 -30.889 13.545 1.00 85.31 223 THR A N 1
ATOM 1646 C CA . THR A 1 223 ? -14.242 -31.542 13.158 1.00 85.31 223 THR A CA 1
ATOM 1647 C C . THR A 1 223 ? -15.344 -30.500 13.060 1.00 85.31 223 THR A C 1
ATOM 1649 O O . THR A 1 223 ? -15.506 -29.669 13.951 1.00 85.31 223 THR A O 1
ATOM 1652 N N . LEU A 1 224 ? -16.099 -30.523 11.960 1.00 84.06 224 LEU A N 1
ATOM 1653 C CA . LEU A 1 224 ? -17.235 -29.623 11.800 1.00 84.06 224 LEU A CA 1
ATOM 1654 C C . LEU A 1 224 ? -18.342 -30.041 12.775 1.00 84.06 224 LEU A C 1
ATOM 1656 O O . LEU A 1 224 ? -18.781 -31.194 12.759 1.00 84.06 224 LEU A O 1
ATOM 1660 N N . ALA A 1 225 ? -18.801 -29.109 13.607 1.00 85.00 225 ALA A N 1
ATOM 1661 C CA . ALA A 1 225 ? -19.914 -29.364 14.510 1.00 85.00 225 ALA A CA 1
ATOM 1662 C C . ALA A 1 225 ? -21.202 -29.679 13.722 1.00 85.00 225 ALA A C 1
ATOM 1664 O O . ALA A 1 225 ? -21.468 -29.113 12.661 1.00 85.00 225 ALA A O 1
ATOM 1665 N N . SER A 1 226 ? -22.022 -30.595 14.238 1.00 82.94 226 SER A N 1
ATOM 1666 C CA . SER A 1 226 ? -23.326 -30.911 13.649 1.00 82.94 226 SER A CA 1
ATOM 1667 C C . SER A 1 226 ? -24.378 -29.877 14.051 1.00 82.94 226 SER A C 1
ATOM 1669 O O . SER A 1 226 ? -24.443 -29.509 15.221 1.00 82.94 226 SER A O 1
ATOM 1671 N N . GLY A 1 227 ? -25.261 -29.496 13.123 1.00 81.06 227 GLY A N 1
ATOM 1672 C CA . GLY A 1 227 ? -26.403 -28.625 13.428 1.00 81.06 227 GLY A CA 1
ATOM 1673 C C . GLY A 1 227 ? -26.048 -27.147 13.611 1.00 81.06 227 GLY A C 1
ATOM 1674 O O . GLY A 1 227 ? -26.759 -26.454 14.331 1.00 81.06 227 GLY A O 1
ATOM 1675 N N . ILE A 1 228 ? -24.961 -26.680 12.985 1.00 82.00 228 ILE A N 1
ATOM 1676 C CA . ILE A 1 228 ? -24.590 -25.259 12.968 1.00 82.00 228 ILE A CA 1
ATOM 1677 C C . ILE A 1 228 ? -25.716 -24.463 12.302 1.00 82.00 228 ILE A C 1
ATOM 1679 O O . ILE A 1 228 ? -26.097 -24.749 11.164 1.00 82.00 228 ILE A O 1
ATOM 1683 N N . ASP A 1 229 ? -26.235 -23.472 13.019 1.00 84.50 229 ASP A N 1
ATOM 1684 C CA . ASP A 1 229 ? -27.069 -22.431 12.437 1.00 84.50 229 ASP A CA 1
ATOM 1685 C C . ASP A 1 229 ? -26.148 -21.397 11.784 1.00 84.50 229 ASP A C 1
ATOM 1687 O O . ASP A 1 229 ? -25.342 -20.761 12.458 1.00 84.50 229 ASP A O 1
ATOM 1691 N N . PHE A 1 230 ? -26.241 -21.257 10.463 1.00 83.75 230 PHE A N 1
ATOM 1692 C CA . PHE A 1 230 ? -25.470 -20.261 9.710 1.00 83.75 230 PHE A CA 1
ATOM 1693 C C . PHE A 1 230 ? -26.148 -18.882 9.706 1.00 83.75 230 PHE A C 1
ATOM 1695 O O . PHE A 1 230 ? -25.757 -17.997 8.945 1.00 83.75 230 PHE A O 1
ATOM 1702 N N . GLY A 1 231 ? -27.174 -18.707 10.541 1.00 78.62 231 GLY A N 1
ATOM 1703 C CA . GLY A 1 231 ? -27.927 -17.478 10.672 1.00 78.62 231 GLY A CA 1
ATOM 1704 C C . GLY A 1 231 ? -28.880 -17.237 9.504 1.00 78.62 231 GLY A C 1
ATOM 1705 O O . GLY A 1 231 ? -29.066 -18.048 8.592 1.00 78.62 231 GLY A O 1
ATOM 1706 N N . SER A 1 232 ? -29.521 -16.074 9.543 1.00 72.12 232 SER A N 1
ATOM 1707 C CA . SER A 1 232 ? -30.396 -15.580 8.482 1.00 72.12 232 SER A CA 1
ATOM 1708 C C . SER A 1 232 ? -29.828 -14.309 7.871 1.00 72.12 232 SER A C 1
ATOM 1710 O O . SER A 1 232 ? -29.182 -13.532 8.570 1.00 72.12 232 SER A O 1
ATOM 1712 N N . ALA A 1 233 ? -30.138 -14.055 6.597 1.00 67.38 233 ALA A N 1
ATOM 1713 C CA . ALA A 1 233 ? -29.801 -12.786 5.961 1.00 67.38 233 ALA A CA 1
ATOM 1714 C C . ALA A 1 233 ? -30.341 -11.602 6.799 1.00 67.38 233 ALA A C 1
ATOM 1716 O O . ALA A 1 233 ? -31.522 -11.629 7.169 1.00 67.38 233 ALA A O 1
ATOM 1717 N N . PRO A 1 234 ? -29.508 -10.596 7.122 1.00 67.69 234 PRO A N 1
ATOM 1718 C CA . PRO A 1 234 ? -29.941 -9.439 7.894 1.00 67.69 234 PRO A CA 1
ATOM 1719 C C . PRO A 1 234 ? -30.977 -8.600 7.129 1.00 67.69 234 PRO A C 1
ATOM 1721 O O . PRO A 1 234 ? -31.123 -8.699 5.909 1.00 67.69 234 PRO A O 1
ATOM 1724 N N . VAL A 1 235 ? -31.730 -7.777 7.865 1.00 63.53 235 VAL A N 1
ATOM 1725 C CA . VAL A 1 235 ? -32.731 -6.863 7.296 1.00 63.53 235 VAL A CA 1
ATOM 1726 C C . VAL A 1 235 ? -32.015 -5.664 6.672 1.00 63.53 235 VAL A C 1
ATOM 1728 O O . VAL A 1 235 ? -31.284 -4.963 7.363 1.00 63.53 235 VAL A O 1
ATOM 1731 N N . SER A 1 236 ? -32.245 -5.416 5.382 1.00 63.72 236 SER A N 1
ATOM 1732 C CA . SER A 1 236 ? -31.642 -4.300 4.647 1.00 63.72 236 SER A CA 1
ATOM 1733 C C . SER A 1 236 ? -32.341 -2.970 4.952 1.00 63.72 236 SER A C 1
ATOM 1735 O O . SER A 1 236 ? -33.558 -2.859 4.766 1.00 63.72 236 SER A O 1
ATOM 1737 N N . GLY A 1 237 ? -31.581 -1.947 5.346 1.00 75.31 237 GLY A N 1
ATOM 1738 C CA . GLY A 1 237 ? -31.995 -0.549 5.174 1.00 75.31 237 GLY A CA 1
ATOM 1739 C C . GLY A 1 237 ? -31.761 -0.052 3.743 1.00 75.31 237 GLY A C 1
ATOM 1740 O O . GLY A 1 237 ? -31.309 -0.806 2.886 1.00 75.31 237 GLY A O 1
ATOM 1741 N N . GLU A 1 238 ? -32.073 1.220 3.475 1.00 87.31 238 GLU A N 1
ATOM 1742 C CA . GLU A 1 238 ? -31.830 1.831 2.154 1.00 87.31 238 GLU A CA 1
ATOM 1743 C C . GLU A 1 238 ? -30.330 1.946 1.839 1.00 87.31 238 GLU A C 1
ATOM 1745 O O . GLU A 1 238 ? -29.930 1.716 0.698 1.00 87.31 238 GLU A O 1
ATOM 1750 N N . TYR A 1 239 ? -29.516 2.267 2.854 1.00 93.56 239 TYR A N 1
ATOM 1751 C CA . TYR A 1 239 ? -28.064 2.375 2.734 1.00 93.56 239 TYR A CA 1
ATOM 1752 C C . TYR A 1 239 ? -27.349 1.521 3.784 1.00 93.56 239 TYR A C 1
ATOM 1754 O O . TYR A 1 239 ? -27.620 1.626 4.985 1.00 93.56 239 TYR A O 1
ATOM 1762 N N . GLU A 1 240 ? -26.398 0.714 3.326 1.00 93.62 240 GLU A N 1
ATOM 1763 C CA . GLU A 1 240 ? -25.495 -0.079 4.157 1.00 93.62 240 GLU A CA 1
ATOM 1764 C C . GLU A 1 240 ? -24.099 0.552 4.151 1.00 93.62 240 GLU A C 1
ATOM 1766 O O . GLU A 1 240 ? -23.529 0.835 3.097 1.00 93.62 240 GLU A O 1
ATOM 1771 N N . LEU A 1 241 ? -23.537 0.774 5.336 1.00 94.50 241 LEU A N 1
ATOM 1772 C CA . LEU A 1 241 ? -22.148 1.163 5.511 1.00 94.50 241 LEU A CA 1
ATOM 1773 C C . LEU A 1 241 ? -21.275 -0.084 5.607 1.00 94.50 241 LEU A C 1
ATOM 1775 O O . LEU A 1 241 ? -21.532 -0.957 6.436 1.00 94.50 241 LEU A O 1
ATOM 1779 N N . VAL A 1 242 ? -20.200 -0.111 4.824 1.00 95.06 242 VAL A N 1
ATOM 1780 C CA . VAL A 1 242 ? -19.118 -1.094 4.947 1.00 95.06 242 VAL A CA 1
ATOM 1781 C C . VAL A 1 242 ? -17.906 -0.371 5.516 1.00 95.06 242 VAL A C 1
ATOM 1783 O O . VAL A 1 242 ? -17.347 0.515 4.869 1.00 95.06 242 VAL A O 1
ATOM 1786 N N . ILE A 1 243 ? -17.519 -0.726 6.738 1.00 94.81 243 ILE A N 1
ATOM 1787 C CA . ILE A 1 243 ? -16.462 -0.062 7.503 1.00 94.81 243 ILE A CA 1
ATOM 1788 C C . ILE A 1 243 ? -15.222 -0.953 7.491 1.00 94.81 243 ILE A C 1
ATOM 1790 O O . ILE A 1 243 ? -15.258 -2.077 7.986 1.00 94.81 243 ILE A O 1
ATOM 1794 N N . GLN A 1 244 ? -14.121 -0.467 6.918 1.00 94.50 244 GLN A N 1
ATOM 1795 C CA . GLN A 1 244 ? -12.896 -1.254 6.737 1.00 94.50 244 GLN A CA 1
ATOM 1796 C C . GLN A 1 244 ? -11.647 -0.439 7.070 1.00 94.50 244 GLN A C 1
ATOM 1798 O O . GLN A 1 244 ? -11.651 0.784 6.973 1.00 94.50 244 GLN A O 1
ATOM 1803 N N . ALA A 1 245 ? -10.559 -1.110 7.445 1.00 95.38 245 ALA A N 1
ATOM 1804 C CA . ALA A 1 245 ? -9.255 -0.466 7.573 1.00 95.38 245 ALA A CA 1
ATOM 1805 C C . ALA A 1 245 ? -8.783 0.097 6.221 1.00 95.38 245 ALA A C 1
ATOM 1807 O O . ALA A 1 245 ? -8.988 -0.521 5.173 1.00 95.38 245 ALA A O 1
ATOM 1808 N N . ASP A 1 246 ? -8.144 1.268 6.228 1.00 96.25 246 ASP A N 1
ATOM 1809 C CA . ASP A 1 246 ? -7.522 1.799 5.015 1.00 96.25 246 ASP A CA 1
ATOM 1810 C C . ASP A 1 246 ? -6.269 0.985 4.664 1.00 96.25 246 ASP A C 1
ATOM 1812 O O . ASP A 1 246 ? -5.448 0.666 5.518 1.00 96.25 246 ASP A O 1
ATOM 1816 N N . THR A 1 247 ? -6.070 0.684 3.384 1.00 92.88 247 THR A N 1
ATOM 1817 C CA . THR A 1 247 ? -4.923 -0.126 2.928 1.00 92.88 247 THR A CA 1
ATOM 1818 C C . THR A 1 247 ? -3.548 0.527 3.128 1.00 92.88 247 THR A C 1
ATOM 1820 O O . THR A 1 247 ? -2.531 -0.153 3.005 1.00 92.88 247 THR A O 1
ATOM 1823 N N . ARG A 1 248 ? -3.485 1.832 3.410 1.00 96.44 248 ARG A N 1
ATOM 1824 C CA . ARG A 1 248 ? -2.248 2.610 3.563 1.00 96.44 248 ARG A CA 1
ATOM 1825 C C . ARG A 1 248 ? -1.929 2.866 5.026 1.00 96.44 248 ARG A C 1
ATOM 1827 O O . ARG A 1 248 ? -0.775 2.732 5.413 1.00 96.44 248 ARG A O 1
ATOM 1834 N N . VAL A 1 249 ? -2.925 3.257 5.824 1.00 97.00 249 VAL A N 1
ATOM 1835 C CA . VAL A 1 249 ? -2.731 3.617 7.245 1.00 97.00 249 VAL A CA 1
ATOM 1836 C C . VAL A 1 249 ? -3.342 2.622 8.235 1.00 97.00 249 VAL A C 1
ATOM 1838 O O . VAL A 1 249 ? -3.226 2.826 9.444 1.00 97.00 249 VAL A O 1
ATOM 1841 N N . PHE A 1 250 ? -3.934 1.539 7.729 1.00 96.12 250 PHE A N 1
ATOM 1842 C CA . PHE A 1 250 ? -4.559 0.457 8.485 1.00 96.12 250 PHE A CA 1
ATOM 1843 C C . PHE A 1 250 ? -5.640 0.967 9.452 1.00 96.12 250 PHE A C 1
ATOM 1845 O O . PHE A 1 250 ? -6.629 1.567 9.029 1.00 96.12 250 PHE A O 1
ATOM 1852 N N . ASP A 1 251 ? -5.449 0.742 10.745 1.00 95.81 251 ASP A N 1
ATOM 1853 C CA . ASP A 1 251 ? -6.303 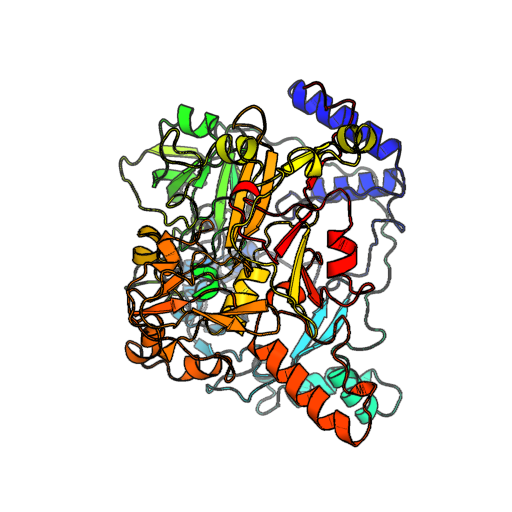1.165 11.854 1.00 95.81 251 ASP A CA 1
ATOM 1854 C C . ASP A 1 251 ? -5.957 2.575 12.376 1.00 95.81 251 ASP A C 1
ATOM 1856 O O . ASP A 1 251 ? -6.522 3.048 13.358 1.00 95.81 251 ASP A O 1
ATOM 1860 N N . GLY A 1 252 ? -5.020 3.272 11.725 1.00 97.44 252 GLY A N 1
ATOM 1861 C CA . GLY A 1 252 ? -4.544 4.602 12.112 1.00 97.44 252 GLY A CA 1
ATOM 1862 C C . GLY A 1 252 ? -3.268 4.592 12.943 1.00 97.44 252 GLY A C 1
ATOM 1863 O O . GLY A 1 252 ? -2.733 5.670 13.232 1.00 97.44 252 GLY A O 1
ATOM 1864 N N . SER A 1 253 ? -2.727 3.416 13.272 1.00 96.25 253 SER A N 1
ATOM 1865 C CA . SER A 1 253 ? -1.384 3.259 13.850 1.00 96.25 253 SER A CA 1
ATOM 1866 C C . SER A 1 253 ? -0.306 3.935 12.992 1.00 96.25 253 SER A C 1
ATOM 1868 O O . SER A 1 253 ? 0.595 4.587 13.522 1.00 96.25 253 SER A O 1
ATOM 1870 N N . TYR A 1 254 ? -0.458 3.910 11.663 1.00 96.94 254 TYR A N 1
ATOM 1871 C CA . TYR A 1 254 ? 0.468 4.541 10.718 1.00 96.94 254 TYR A CA 1
ATOM 1872 C C . TYR A 1 254 ? 0.043 5.934 10.230 1.00 96.94 254 TYR A C 1
ATOM 1874 O O . TYR A 1 254 ? 0.656 6.478 9.309 1.00 96.94 254 TYR A O 1
ATOM 1882 N N . ALA A 1 255 ? -0.966 6.563 10.841 1.00 97.06 255 ALA A N 1
ATOM 1883 C CA . ALA A 1 255 ? -1.491 7.856 10.387 1.00 97.06 255 ALA A CA 1
ATOM 1884 C C . ALA A 1 255 ? -0.449 8.993 10.400 1.00 97.06 255 ALA A C 1
ATOM 1886 O O . ALA A 1 255 ? -0.606 9.979 9.679 1.00 97.06 255 ALA A O 1
ATOM 1887 N N . ASN A 1 256 ? 0.619 8.870 11.197 1.00 95.06 256 ASN A N 1
ATOM 1888 C CA . ASN A 1 256 ? 1.710 9.844 11.239 1.00 95.06 256 ASN A CA 1
ATOM 1889 C C . ASN A 1 256 ? 2.837 9.573 10.220 1.00 95.06 256 ASN A C 1
ATOM 1891 O O . ASN A 1 256 ? 3.876 10.233 10.252 1.00 95.06 256 ASN A O 1
ATOM 1895 N N . ASN A 1 257 ? 2.667 8.600 9.322 1.00 95.38 257 ASN A N 1
ATOM 1896 C CA . ASN A 1 257 ? 3.640 8.275 8.287 1.00 95.38 257 ASN A CA 1
ATOM 1897 C C . ASN A 1 257 ? 3.341 9.055 6.996 1.00 95.38 257 ASN A C 1
ATOM 1899 O O . ASN A 1 257 ? 2.400 8.748 6.267 1.00 95.38 257 ASN A O 1
ATOM 1903 N N . GLY A 1 258 ? 4.177 10.050 6.686 1.00 93.69 258 GLY A N 1
ATOM 1904 C CA . GLY A 1 258 ? 4.011 10.891 5.496 1.00 93.69 258 GLY A CA 1
ATOM 1905 C C . GLY A 1 258 ? 4.078 10.133 4.167 1.00 93.69 258 GLY A C 1
ATOM 1906 O O . GLY A 1 258 ? 3.369 10.505 3.235 1.00 93.69 258 GLY A O 1
ATOM 1907 N N . TRP A 1 259 ? 4.877 9.062 4.072 1.00 95.69 259 TRP A N 1
ATOM 1908 C CA . TRP A 1 259 ? 4.932 8.246 2.854 1.00 95.69 259 TRP A CA 1
ATOM 1909 C C . TRP A 1 259 ? 3.601 7.542 2.597 1.00 95.69 259 TRP A C 1
ATOM 1911 O O . TRP A 1 259 ? 3.129 7.553 1.465 1.00 95.69 259 TRP A O 1
ATOM 1921 N N . LEU A 1 260 ? 2.988 6.979 3.641 1.00 97.38 260 LEU A N 1
ATOM 1922 C CA . LEU A 1 260 ? 1.712 6.264 3.539 1.00 97.38 260 LEU A CA 1
ATOM 1923 C C . LEU A 1 260 ? 0.521 7.216 3.372 1.00 97.38 260 LEU A C 1
ATOM 1925 O O . LEU A 1 260 ? -0.450 6.868 2.709 1.00 97.38 260 LEU A O 1
ATOM 1929 N N . GLN A 1 261 ? 0.615 8.434 3.907 1.00 97.00 261 GLN A N 1
ATOM 1930 C CA . GLN A 1 261 ? -0.393 9.473 3.698 1.00 97.00 261 GLN A CA 1
ATOM 1931 C C . GLN A 1 261 ? -0.391 10.004 2.258 1.00 97.00 261 GLN A C 1
ATOM 1933 O O . GLN A 1 261 ? -1.454 10.135 1.656 1.00 97.00 261 GLN A O 1
ATOM 1938 N N . GLU A 1 262 ? 0.777 10.275 1.664 1.00 97.19 262 GLU A N 1
ATOM 1939 C CA . GLU A 1 262 ? 0.850 10.675 0.248 1.00 97.19 262 GLU A CA 1
ATOM 1940 C C . GLU A 1 262 ? 0.537 9.509 -0.702 1.00 97.19 262 GLU A C 1
ATOM 1942 O O . GLU A 1 262 ? 0.019 9.743 -1.795 1.00 97.19 262 GLU A O 1
ATOM 1947 N N . LEU A 1 263 ? 0.813 8.264 -0.291 1.00 97.69 263 LEU A N 1
ATOM 1948 C CA . LEU A 1 263 ? 0.559 7.082 -1.107 1.00 97.69 263 LEU A CA 1
ATOM 1949 C C . LEU A 1 263 ? -0.903 7.070 -1.597 1.00 97.69 263 LEU A C 1
ATOM 1951 O O . LEU A 1 263 ? -1.836 7.120 -0.787 1.00 97.69 263 LEU A O 1
ATOM 1955 N N . PRO A 1 264 ? -1.143 6.990 -2.917 1.00 96.12 264 PRO A N 1
ATOM 1956 C CA . PRO A 1 264 ? -2.499 6.948 -3.435 1.00 96.12 264 PRO A CA 1
ATOM 1957 C C . PRO A 1 264 ? -3.164 5.618 -3.094 1.00 96.12 264 PRO A C 1
ATOM 1959 O O . PRO A 1 264 ? -2.594 4.552 -3.324 1.00 96.12 264 PRO A O 1
ATOM 1962 N N . HIS A 1 265 ? -4.405 5.668 -2.620 1.00 96.12 265 HIS A N 1
ATOM 1963 C CA . HIS A 1 265 ? -5.230 4.486 -2.403 1.00 96.12 265 HIS A CA 1
ATOM 1964 C C . HIS A 1 265 ? -5.313 3.643 -3.687 1.00 96.12 265 HIS A C 1
ATOM 1966 O O . HIS A 1 265 ? -5.564 4.182 -4.769 1.00 96.12 265 HIS A O 1
ATOM 1972 N N . THR A 1 266 ? -5.122 2.323 -3.580 1.00 92.81 266 THR A N 1
ATOM 1973 C CA . THR A 1 266 ? -4.953 1.407 -4.726 1.00 92.81 266 THR A CA 1
ATOM 1974 C C . THR A 1 266 ? -6.041 1.553 -5.782 1.00 92.81 266 THR A C 1
ATOM 1976 O O . THR A 1 266 ? -5.729 1.613 -6.976 1.00 92.81 266 THR A O 1
ATOM 1979 N N . ILE A 1 267 ? -7.295 1.668 -5.340 1.00 93.00 267 ILE A N 1
ATOM 1980 C CA . ILE A 1 267 ? -8.441 1.878 -6.222 1.00 93.00 267 ILE A CA 1
ATOM 1981 C C . ILE A 1 267 ? -8.647 3.382 -6.418 1.00 93.00 267 ILE A C 1
ATOM 1983 O O . ILE A 1 267 ? -8.104 3.928 -7.359 1.00 93.00 267 ILE A O 1
ATOM 1987 N N . SER A 1 268 ? -9.337 4.098 -5.527 1.00 93.31 268 SER A N 1
ATOM 1988 C CA . SER A 1 268 ? -9.718 5.516 -5.715 1.00 93.31 268 SER A CA 1
ATOM 1989 C C . SER A 1 268 ? -8.618 6.510 -6.148 1.00 93.31 268 SER A C 1
ATOM 1991 O O . SER A 1 268 ? -8.956 7.484 -6.816 1.00 93.31 268 SER A O 1
ATOM 1993 N N . LYS A 1 269 ? -7.331 6.257 -5.860 1.00 95.00 269 LYS A N 1
ATOM 1994 C CA . LYS A 1 269 ? -6.181 7.170 -6.060 1.00 95.00 269 LYS A CA 1
ATOM 1995 C C . LYS A 1 269 ? -6.190 8.427 -5.196 1.00 95.00 269 LYS A C 1
ATOM 1997 O O . LYS A 1 269 ? -5.350 9.304 -5.397 1.00 95.00 269 LYS A O 1
ATOM 2002 N N . ILE A 1 270 ? -7.086 8.492 -4.210 1.00 95.62 270 ILE A N 1
ATOM 2003 C CA . ILE A 1 270 ? -7.042 9.524 -3.175 1.00 95.62 270 ILE A CA 1
ATOM 2004 C C . ILE A 1 270 ? -5.756 9.354 -2.364 1.00 95.62 270 ILE A C 1
ATOM 2006 O O . ILE A 1 270 ? -5.370 8.239 -2.029 1.00 95.62 270 ILE A O 1
ATOM 2010 N N . SER A 1 271 ? -5.125 10.467 -2.031 1.00 95.94 271 SER A N 1
ATOM 2011 C CA . SER A 1 271 ? -4.035 10.607 -1.067 1.00 95.94 271 SER A CA 1
ATOM 2012 C C . SER A 1 271 ? -4.499 11.519 0.067 1.00 95.94 271 SER A C 1
ATOM 2014 O O . SER A 1 271 ? -5.440 12.296 -0.110 1.00 95.94 271 SER A O 1
ATOM 2016 N N . TRP A 1 272 ? -3.834 11.435 1.212 1.00 96.44 272 TRP A N 1
ATOM 2017 C CA . TRP A 1 272 ? -4.063 12.208 2.431 1.00 96.44 272 TRP A CA 1
ATOM 2018 C C . TRP A 1 272 ? -5.418 12.022 3.110 1.00 96.44 272 TRP A C 1
ATOM 2020 O O . TRP A 1 272 ? -5.452 12.130 4.313 1.00 96.44 272 TRP A O 1
ATOM 2030 N N . ASP A 1 273 ? -6.522 11.724 2.435 1.00 96.31 273 ASP A N 1
ATOM 2031 C CA . ASP A 1 273 ? -7.829 11.581 3.095 1.00 96.31 273 ASP A CA 1
ATOM 2032 C C . ASP A 1 273 ? -8.422 10.173 2.942 1.00 96.31 273 ASP A C 1
ATOM 2034 O O . ASP A 1 273 ? -8.081 9.425 2.015 1.00 96.31 273 ASP A O 1
ATOM 2038 N N . ASN A 1 274 ? -9.371 9.855 3.826 1.00 97.69 274 ASN A N 1
ATOM 2039 C CA . ASN A 1 274 ? -10.446 8.903 3.560 1.00 97.69 274 ASN A CA 1
ATOM 2040 C C . ASN A 1 274 ? -11.664 9.612 2.939 1.00 97.69 274 ASN A C 1
ATOM 2042 O O . ASN A 1 274 ? -11.800 10.837 2.969 1.00 97.69 274 ASN A O 1
ATOM 2046 N N . ALA A 1 275 ? -12.567 8.822 2.363 1.00 97.56 275 ALA A N 1
ATOM 2047 C CA . ALA A 1 275 ? -13.821 9.288 1.782 1.00 97.56 275 ALA A CA 1
ATOM 2048 C C . ALA A 1 275 ? -14.944 8.275 2.049 1.00 97.56 275 ALA A C 1
ATOM 2050 O O . ALA A 1 275 ? -14.683 7.125 2.402 1.00 97.56 275 ALA A O 1
ATOM 2051 N N . ALA A 1 276 ? -16.188 8.709 1.852 1.00 97.94 276 ALA A N 1
ATOM 2052 C CA . ALA A 1 276 ? -17.330 7.820 1.695 1.00 97.94 276 ALA A CA 1
ATOM 2053 C C . ALA A 1 276 ? -17.435 7.403 0.218 1.00 97.94 276 ALA A C 1
ATOM 2055 O O . ALA A 1 276 ? -17.772 8.217 -0.648 1.00 97.94 276 ALA A O 1
ATOM 2056 N N . TYR A 1 277 ? -17.097 6.147 -0.070 1.00 97.38 277 TYR A N 1
ATOM 2057 C CA . TYR A 1 277 ? -17.094 5.571 -1.412 1.00 97.38 277 TYR A CA 1
ATOM 2058 C C . TYR A 1 277 ? -18.482 5.077 -1.794 1.00 97.38 277 TYR A C 1
ATOM 2060 O O . TYR A 1 277 ? -19.055 4.246 -1.094 1.00 97.38 277 TYR A O 1
ATOM 2068 N N . VAL A 1 278 ? -19.005 5.561 -2.917 1.00 96.94 278 VAL A N 1
ATOM 2069 C CA . VAL A 1 278 ? -20.341 5.199 -3.411 1.00 96.94 278 VAL A CA 1
ATOM 2070 C C . VAL A 1 278 ? -20.302 4.845 -4.892 1.00 96.94 278 VAL A C 1
ATOM 2072 O O . VAL A 1 278 ? -19.530 5.430 -5.651 1.00 96.94 278 VAL A O 1
ATOM 2075 N N . GLY A 1 279 ? -21.163 3.919 -5.314 1.00 94.31 279 GLY A N 1
ATOM 2076 C CA . GLY A 1 279 ? -21.370 3.618 -6.732 1.00 94.31 279 GLY A CA 1
ATOM 2077 C C . GLY A 1 279 ? -22.029 4.779 -7.482 1.00 94.31 279 GLY A C 1
ATOM 2078 O O . GLY A 1 279 ? -22.582 5.698 -6.870 1.00 94.31 279 GLY A O 1
ATOM 2079 N N . VAL A 1 280 ? -21.999 4.734 -8.816 1.00 91.56 280 VAL A N 1
ATOM 2080 C CA . VAL A 1 280 ? -22.598 5.777 -9.672 1.00 91.56 280 VAL A CA 1
ATOM 2081 C C . VAL A 1 280 ? -24.106 5.880 -9.436 1.00 91.56 280 VAL A C 1
ATOM 2083 O O . VAL A 1 280 ? -24.606 6.973 -9.175 1.00 91.56 280 VAL A O 1
ATOM 2086 N N . SER A 1 281 ? -24.810 4.747 -9.419 1.00 92.19 281 SER A N 1
ATOM 2087 C CA . SER A 1 281 ? -26.249 4.681 -9.129 1.00 92.19 281 SER A CA 1
ATOM 2088 C C . SER A 1 281 ? -26.616 5.276 -7.760 1.00 92.19 281 SER A C 1
ATOM 2090 O O . SER A 1 281 ? -27.543 6.082 -7.649 1.00 92.19 281 SER A O 1
ATOM 2092 N N . THR A 1 282 ? -25.859 4.945 -6.710 1.00 94.75 282 THR A N 1
ATOM 2093 C CA . THR A 1 282 ? -26.029 5.517 -5.364 1.00 94.75 282 THR A CA 1
ATOM 2094 C C . THR A 1 282 ? -25.789 7.032 -5.362 1.00 94.75 282 THR A C 1
ATOM 2096 O O . THR A 1 282 ? -26.558 7.781 -4.757 1.00 94.75 282 THR A O 1
ATOM 2099 N N . ALA A 1 283 ? -24.760 7.512 -6.067 1.00 94.94 283 ALA A N 1
ATOM 2100 C CA . ALA A 1 283 ? -24.455 8.938 -6.162 1.00 94.94 283 ALA A CA 1
ATOM 2101 C C . ALA A 1 283 ? -25.558 9.740 -6.873 1.00 94.94 283 ALA A C 1
ATOM 2103 O O . ALA A 1 283 ? -25.886 10.851 -6.447 1.00 94.94 283 ALA A O 1
ATOM 2104 N N . GLU A 1 284 ? -26.155 9.174 -7.926 1.00 93.81 284 GLU A N 1
ATOM 2105 C CA . GLU A 1 284 ? -27.285 9.770 -8.643 1.00 93.81 284 GLU A CA 1
ATOM 2106 C C . GLU A 1 284 ? -28.521 9.892 -7.747 1.00 93.81 284 GLU A C 1
ATOM 2108 O O . GLU A 1 284 ? -29.115 10.970 -7.681 1.00 93.81 284 GLU A O 1
ATOM 2113 N N . LYS A 1 285 ? -28.862 8.834 -6.994 1.00 94.69 285 LYS A N 1
ATOM 2114 C CA . LYS A 1 285 ? -29.971 8.856 -6.020 1.00 94.69 285 LYS A CA 1
ATOM 2115 C C . LYS A 1 285 ? -29.774 9.913 -4.935 1.00 94.69 285 LYS A C 1
ATOM 2117 O O . LYS A 1 285 ? -30.713 10.632 -4.603 1.00 94.69 285 LYS A O 1
ATOM 2122 N N . LEU A 1 286 ? -28.551 10.038 -4.420 1.00 95.44 286 LEU A N 1
ATOM 2123 C CA . LEU A 1 286 ? -28.194 11.037 -3.408 1.00 95.44 286 LEU A CA 1
ATOM 2124 C C . LEU A 1 286 ? -28.013 12.454 -3.990 1.00 95.44 286 LEU A C 1
ATOM 2126 O O . LEU A 1 286 ? -27.877 13.417 -3.231 1.00 95.44 286 LEU A O 1
ATOM 2130 N N . ALA A 1 287 ? -28.003 12.605 -5.320 1.00 95.94 287 ALA A N 1
ATOM 2131 C CA . ALA A 1 287 ? -27.710 13.851 -6.027 1.00 95.94 287 ALA A CA 1
ATOM 2132 C C . ALA A 1 287 ? -26.388 14.507 -5.563 1.00 95.94 287 ALA A C 1
ATOM 2134 O O . ALA A 1 287 ? -26.326 15.714 -5.279 1.00 95.94 287 ALA A O 1
ATOM 2135 N N . VAL A 1 288 ? -25.322 13.706 -5.468 1.00 95.31 288 VAL A N 1
ATOM 2136 C CA . VAL A 1 288 ? -23.982 14.114 -5.002 1.00 95.31 288 VAL A CA 1
ATOM 2137 C C . VAL A 1 288 ? -22.921 14.013 -6.098 1.00 95.31 288 VAL A C 1
ATOM 2139 O O . VAL A 1 288 ? -23.074 13.299 -7.086 1.00 95.31 288 VAL A O 1
ATOM 2142 N N . ARG A 1 289 ? -21.829 14.760 -5.925 1.00 93.94 289 ARG A N 1
ATOM 2143 C CA . ARG A 1 289 ? -20.621 14.724 -6.764 1.00 93.94 289 ARG A CA 1
ATOM 2144 C C . ARG A 1 289 ? -19.388 14.460 -5.902 1.00 93.94 289 ARG A C 1
ATOM 2146 O O . ARG A 1 289 ? -19.448 14.620 -4.684 1.00 93.94 289 ARG A O 1
ATOM 2153 N N . ASN A 1 290 ? -18.257 14.127 -6.529 1.00 93.56 290 ASN A N 1
ATOM 2154 C CA . ASN A 1 290 ? -16.978 14.024 -5.819 1.00 93.56 290 ASN A CA 1
ATOM 2155 C C . ASN A 1 290 ? -16.693 15.305 -5.026 1.00 93.56 290 ASN A C 1
ATOM 2157 O O . ASN A 1 290 ? -16.737 16.408 -5.574 1.00 93.56 290 ASN A O 1
ATOM 2161 N N . GLY A 1 291 ? -16.400 15.139 -3.738 1.00 95.19 291 GLY A N 1
ATOM 2162 C CA . GLY A 1 291 ? -16.144 16.228 -2.801 1.00 95.19 291 GLY A CA 1
ATOM 2163 C C . GLY A 1 291 ? -17.388 16.823 -2.136 1.00 95.19 291 GLY A C 1
ATOM 2164 O O . GLY A 1 291 ? -17.220 17.582 -1.186 1.00 95.19 291 GLY A O 1
ATOM 2165 N N . ASP A 1 292 ? -18.619 16.495 -2.549 1.00 97.94 292 ASP A N 1
ATOM 2166 C CA . ASP A 1 292 ? -19.809 16.857 -1.761 1.00 97.94 292 ASP A CA 1
ATOM 2167 C C . ASP A 1 292 ? -19.745 16.169 -0.389 1.00 97.94 292 ASP A C 1
ATOM 2169 O O . ASP A 1 292 ? -19.366 15.005 -0.291 1.00 97.94 292 ASP A O 1
ATOM 2173 N N . VAL A 1 293 ? -20.125 16.874 0.678 1.00 98.50 293 VAL A N 1
ATOM 2174 C CA . VAL A 1 293 ? -20.095 16.333 2.045 1.00 98.50 293 VAL A CA 1
ATOM 2175 C C . VAL A 1 293 ? -21.488 15.878 2.469 1.00 98.50 293 VAL A C 1
ATOM 2177 O O . VAL A 1 293 ? -22.445 16.668 2.452 1.00 98.50 293 VAL A O 1
ATOM 2180 N N . VAL A 1 294 ? -21.587 14.624 2.904 1.00 98.25 294 VAL A N 1
ATOM 2181 C CA . VAL A 1 294 ? -22.790 14.032 3.503 1.00 98.25 294 VAL A CA 1
ATOM 2182 C C . VAL A 1 294 ? -22.576 13.786 4.992 1.00 98.25 294 VAL A C 1
ATOM 2184 O O . VAL A 1 294 ? -21.457 13.526 5.420 1.00 98.25 294 VAL A O 1
ATOM 2187 N N . SER A 1 295 ? -23.647 13.867 5.773 1.00 98.12 295 SER A N 1
ATOM 2188 C CA . SER A 1 295 ? -23.674 13.422 7.163 1.00 98.12 295 SER A CA 1
ATOM 2189 C C . SER A 1 295 ? -24.205 11.993 7.202 1.00 98.12 295 SER A C 1
ATOM 2191 O O . SER A 1 295 ? -25.303 11.737 6.694 1.00 98.12 295 SER A O 1
ATOM 2193 N N . LEU A 1 296 ? -23.404 11.077 7.744 1.00 97.06 296 LEU A N 1
ATOM 2194 C CA . LEU A 1 296 ? -23.730 9.666 7.936 1.00 97.06 296 LEU A CA 1
ATOM 2195 C C . LEU A 1 296 ? -24.105 9.452 9.400 1.00 97.06 296 LEU A C 1
ATOM 2197 O O . LEU A 1 296 ? -23.286 9.740 10.272 1.00 97.06 296 LEU A O 1
ATOM 2201 N N . THR A 1 297 ? -25.309 8.944 9.666 1.00 94.56 297 THR A N 1
ATOM 2202 C CA . THR A 1 297 ? -25.801 8.702 11.030 1.00 94.56 297 THR A CA 1
ATOM 2203 C C . THR A 1 297 ? -25.971 7.209 11.299 1.00 94.56 297 THR A C 1
ATOM 2205 O O . THR A 1 297 ? -26.672 6.525 10.552 1.00 94.56 297 THR A O 1
ATOM 2208 N N . VAL A 1 298 ? -25.355 6.711 12.376 1.00 90.94 298 VAL A N 1
ATOM 2209 C CA . VAL A 1 298 ? -25.454 5.321 12.858 1.00 90.94 298 VAL A CA 1
ATOM 2210 C C . VAL A 1 298 ? -25.503 5.319 14.381 1.00 90.94 298 VAL A C 1
ATOM 2212 O O . VAL A 1 298 ? -24.651 5.932 15.022 1.00 90.94 298 VAL A O 1
ATOM 2215 N N . GLY A 1 299 ? -26.476 4.626 14.978 1.00 85.00 299 GLY A N 1
ATOM 2216 C CA . GLY A 1 299 ? -26.571 4.476 16.432 1.00 85.00 299 GLY A CA 1
ATOM 2217 C C . GLY A 1 299 ? -26.666 5.815 17.169 1.00 85.00 299 GLY A C 1
ATOM 2218 O O . GLY A 1 299 ? -26.115 5.959 18.259 1.00 85.00 299 GLY A O 1
ATOM 2219 N N . GLY A 1 300 ? -27.290 6.826 16.553 1.00 84.69 300 GLY A N 1
ATOM 2220 C CA . GLY A 1 300 ? -27.343 8.199 17.063 1.00 84.69 300 GLY A CA 1
ATOM 2221 C C . GLY A 1 300 ? -26.045 9.021 16.955 1.00 84.69 300 GLY A C 1
ATOM 2222 O O . GLY A 1 300 ? -26.080 10.220 17.237 1.00 84.69 300 GLY A O 1
ATOM 2223 N N . ALA A 1 301 ? -24.919 8.441 16.527 1.00 89.50 301 ALA A N 1
ATOM 2224 C CA . ALA A 1 301 ? -23.693 9.173 16.202 1.00 89.50 301 ALA A CA 1
ATOM 2225 C C . ALA A 1 301 ? -23.733 9.659 14.747 1.00 89.50 301 ALA A C 1
ATOM 2227 O O . ALA A 1 301 ? -24.321 9.004 13.891 1.00 89.50 301 ALA A O 1
ATOM 2228 N N . SER A 1 302 ? -23.140 10.820 14.453 1.00 94.50 302 SER A N 1
ATOM 2229 C CA . SER A 1 302 ? -23.084 11.366 13.090 1.00 94.50 302 SER A CA 1
ATOM 2230 C C . SER A 1 302 ? -21.682 11.821 12.721 1.00 94.50 302 SER A C 1
ATOM 2232 O O . SER A 1 302 ? -21.008 12.469 13.522 1.00 94.50 302 SER A O 1
ATOM 2234 N N . VAL A 1 303 ? -21.270 11.510 11.494 1.00 96.44 303 VAL A N 1
ATOM 2235 C CA . VAL A 1 303 ? -19.969 11.881 10.935 1.00 96.44 303 VAL A CA 1
ATOM 2236 C C . VAL A 1 303 ? -20.165 12.522 9.571 1.00 96.44 303 VAL A C 1
ATOM 2238 O O . VAL A 1 303 ? -20.878 11.993 8.720 1.00 96.44 303 VAL A O 1
ATOM 2241 N N . ASP A 1 304 ? -19.504 13.655 9.353 1.00 98.00 304 ASP A N 1
ATOM 2242 C CA . ASP A 1 304 ? -19.511 14.330 8.061 1.00 98.00 304 ASP A CA 1
ATOM 2243 C C . ASP A 1 304 ? -18.371 13.800 7.186 1.00 98.00 304 ASP A C 1
ATOM 2245 O O . ASP A 1 304 ? -17.194 13.992 7.496 1.00 98.00 304 ASP A O 1
ATOM 2249 N N . ALA A 1 305 ? -18.732 13.153 6.081 1.00 98.12 305 ALA A N 1
ATOM 2250 C CA . ALA A 1 305 ? -17.814 12.471 5.180 1.00 98.12 305 ALA A CA 1
ATOM 2251 C C . ALA A 1 305 ? -17.898 13.053 3.756 1.00 98.12 305 ALA A C 1
ATOM 2253 O O . ALA A 1 305 ? -18.999 13.222 3.216 1.00 98.12 305 ALA A O 1
ATOM 2254 N N . PRO A 1 306 ? -16.760 13.367 3.109 1.00 98.12 306 PRO A N 1
ATOM 2255 C CA . PRO A 1 306 ? -16.749 13.739 1.703 1.00 98.12 306 PRO A CA 1
ATOM 2256 C C . PRO A 1 306 ? -16.985 12.512 0.814 1.00 98.12 306 PRO A C 1
ATOM 2258 O O . PRO A 1 306 ? -16.414 11.445 1.040 1.00 98.12 306 PRO A O 1
ATOM 2261 N N . ILE A 1 307 ? -17.811 12.676 -0.215 1.00 97.81 307 ILE A N 1
ATOM 2262 C CA . ILE A 1 307 ? -18.159 11.628 -1.174 1.00 97.81 307 ILE A CA 1
ATOM 2263 C C . ILE A 1 307 ? -17.047 11.444 -2.208 1.00 97.81 307 ILE A C 1
ATOM 2265 O O . ILE A 1 307 ? -16.532 12.416 -2.773 1.00 97.81 307 ILE A O 1
ATOM 2269 N N . TRP A 1 308 ? -16.748 10.183 -2.522 1.00 96.56 308 TRP A N 1
ATOM 2270 C CA . TRP A 1 308 ? -16.001 9.790 -3.710 1.00 96.56 308 TRP A CA 1
ATOM 2271 C C . TRP A 1 308 ? -16.762 8.722 -4.495 1.00 96.56 308 TRP A C 1
ATOM 2273 O O . TRP A 1 308 ? -16.968 7.605 -4.026 1.00 96.56 308 TRP A O 1
ATOM 2283 N N . ILE A 1 309 ? -17.166 9.060 -5.712 1.00 94.50 309 ILE A N 1
ATOM 2284 C CA . ILE A 1 309 ? -17.835 8.152 -6.636 1.00 94.50 309 ILE A CA 1
ATOM 2285 C C . ILE A 1 309 ? -16.800 7.155 -7.152 1.00 94.50 309 ILE A C 1
ATOM 2287 O O . ILE A 1 309 ? -15.804 7.534 -7.776 1.00 94.50 309 ILE A O 1
ATOM 2291 N N . LEU A 1 310 ? -17.038 5.877 -6.874 1.00 92.94 310 LEU A N 1
ATOM 2292 C CA . LEU A 1 310 ? -16.162 4.774 -7.224 1.00 92.94 310 LEU A CA 1
ATOM 2293 C C . LEU A 1 310 ? -16.924 3.754 -8.089 1.00 92.94 310 LEU A C 1
ATOM 2295 O O . LEU A 1 310 ? -17.830 3.082 -7.596 1.00 92.94 310 LEU A O 1
ATOM 2299 N N . PRO A 1 311 ? -16.574 3.627 -9.382 1.00 91.19 311 PRO A N 1
ATOM 2300 C CA . PRO A 1 311 ? -17.136 2.602 -10.252 1.00 91.19 311 PRO A CA 1
ATOM 2301 C C . PRO A 1 311 ? -16.926 1.189 -9.687 1.00 91.19 311 PRO A C 1
ATOM 2303 O O . PRO A 1 311 ? -15.859 0.884 -9.152 1.00 91.19 311 PRO A O 1
ATOM 2306 N N . GLY A 1 312 ? -17.939 0.331 -9.813 1.00 90.38 312 GLY A N 1
ATOM 2307 C CA . GLY A 1 312 ? -17.929 -1.038 -9.279 1.00 90.38 312 GLY A CA 1
ATOM 2308 C C . GLY A 1 312 ? -18.373 -1.190 -7.822 1.00 90.38 312 GLY A C 1
ATOM 2309 O O . GLY A 1 312 ? -18.433 -2.311 -7.321 1.00 90.38 312 GLY A O 1
ATOM 2310 N N . THR A 1 313 ? -18.691 -0.098 -7.122 1.00 93.06 313 THR A N 1
ATOM 2311 C CA . THR A 1 313 ? -19.313 -0.176 -5.793 1.00 93.06 313 THR A CA 1
ATOM 2312 C C . THR A 1 313 ? -20.794 -0.539 -5.917 1.00 93.06 313 THR A C 1
ATOM 2314 O O . THR A 1 313 ? -21.518 0.062 -6.711 1.00 93.06 313 THR A O 1
ATOM 2317 N N . ALA A 1 314 ? -21.242 -1.508 -5.114 1.00 91.56 314 ALA A N 1
ATOM 2318 C CA . ALA A 1 314 ? -22.618 -1.995 -5.122 1.00 91.56 314 ALA A CA 1
ATOM 2319 C C . ALA A 1 314 ? -23.646 -0.889 -4.812 1.00 91.56 314 ALA A C 1
ATOM 2321 O O . ALA A 1 314 ? -23.398 0.032 -4.028 1.00 91.56 314 ALA A O 1
ATOM 2322 N N . GLU A 1 315 ? -24.825 -0.997 -5.423 1.00 91.44 315 GLU A N 1
ATOM 2323 C CA . GLU A 1 315 ? -25.945 -0.086 -5.186 1.00 91.44 315 GLU A CA 1
ATOM 2324 C C . GLU A 1 315 ? -26.379 -0.122 -3.711 1.00 91.44 315 GLU A C 1
ATOM 2326 O O . GLU A 1 315 ? -26.496 -1.190 -3.116 1.00 91.44 315 GLU A O 1
ATOM 2331 N N . GLY A 1 316 ? -26.610 1.050 -3.111 1.00 92.81 316 GLY A N 1
ATOM 2332 C CA . GLY A 1 316 ? -26.984 1.171 -1.696 1.00 92.81 316 GLY A CA 1
ATOM 2333 C C . GLY A 1 316 ? -25.830 0.964 -0.704 1.00 92.81 316 GLY A C 1
ATOM 2334 O O . GLY A 1 316 ? -26.018 1.198 0.485 1.00 92.81 316 GLY A O 1
ATOM 2335 N N . VAL A 1 317 ? -24.628 0.599 -1.162 1.00 94.69 317 VAL A N 1
ATOM 2336 C CA . VAL A 1 317 ? -23.448 0.451 -0.297 1.00 94.69 317 VAL A CA 1
ATOM 2337 C C . VAL A 1 317 ? -22.634 1.744 -0.254 1.00 94.69 317 VAL A C 1
ATOM 2339 O O . VAL A 1 317 ? -22.354 2.361 -1.286 1.00 94.69 317 VAL A O 1
ATOM 2342 N N . ILE A 1 318 ? -22.223 2.134 0.954 1.00 97.38 318 ILE A N 1
ATOM 2343 C CA . ILE A 1 318 ? -21.303 3.240 1.222 1.00 97.38 318 ILE A CA 1
ATOM 2344 C C . ILE A 1 318 ? -20.079 2.680 1.957 1.00 97.38 318 ILE A C 1
ATOM 2346 O O . ILE A 1 318 ? -20.144 2.324 3.133 1.00 97.38 318 ILE A O 1
ATOM 2350 N N . GLY A 1 319 ? -18.942 2.600 1.269 1.00 96.75 319 GLY A N 1
ATOM 2351 C CA . GLY A 1 319 ? -17.679 2.189 1.881 1.00 96.75 319 GLY A CA 1
ATOM 2352 C C . GLY A 1 319 ? -17.042 3.339 2.659 1.00 96.75 319 GLY A C 1
ATOM 2353 O O . GLY A 1 319 ? -16.892 4.431 2.116 1.00 96.75 319 GLY A O 1
ATOM 2354 N N . VAL A 1 320 ? -16.623 3.111 3.901 1.00 96.50 320 VAL A N 1
ATOM 2355 C CA . VAL A 1 320 ? -15.880 4.087 4.714 1.00 96.50 320 VAL A CA 1
ATOM 2356 C C . VAL A 1 320 ? -14.626 3.450 5.303 1.00 96.50 320 VAL A C 1
ATOM 2358 O O . VAL A 1 320 ? -14.608 2.268 5.647 1.00 96.50 320 VAL A O 1
ATOM 2361 N N . GLN A 1 321 ? -13.564 4.245 5.406 1.00 96.69 321 GLN A N 1
ATOM 2362 C CA . GLN A 1 321 ? -12.245 3.769 5.815 1.00 96.69 321 GLN A CA 1
ATOM 2363 C C . GLN A 1 321 ? -11.839 4.278 7.196 1.00 96.69 321 GLN A C 1
ATOM 2365 O O . GLN A 1 321 ? -11.970 5.471 7.484 1.00 96.69 321 GLN A O 1
ATOM 2370 N N . LEU A 1 322 ? -11.313 3.371 8.019 1.00 97.31 322 LEU A N 1
ATOM 2371 C CA . LEU A 1 322 ? -10.705 3.646 9.320 1.00 97.31 322 LEU A CA 1
ATOM 2372 C C . LEU A 1 322 ? -9.274 4.185 9.168 1.00 97.31 322 LEU A C 1
ATOM 2374 O O . LEU A 1 322 ? -8.690 4.169 8.086 1.00 97.31 322 LEU A O 1
ATOM 2378 N N . GLY A 1 323 ? -8.720 4.676 10.275 1.00 97.38 323 GLY A N 1
ATOM 2379 C CA . GLY A 1 323 ? -7.327 5.116 10.379 1.00 97.38 323 GLY A CA 1
ATOM 2380 C C . GLY A 1 323 ? -7.066 6.603 10.114 1.00 97.38 323 GLY A C 1
ATOM 2381 O O . GLY A 1 323 ? -5.926 7.062 10.199 1.00 97.38 323 GLY A O 1
ATOM 2382 N N . TYR A 1 324 ? -8.126 7.369 9.856 1.00 98.38 324 TYR A N 1
ATOM 2383 C CA . TYR A 1 324 ? -8.119 8.821 9.662 1.00 98.38 324 TYR A CA 1
ATOM 2384 C C . TYR A 1 324 ? -8.911 9.547 10.758 1.00 98.38 324 TYR A C 1
ATOM 2386 O O . TYR A 1 324 ? -9.509 8.923 11.632 1.00 98.38 324 TYR A O 1
ATOM 2394 N N . GLY A 1 325 ? -8.895 10.882 10.750 1.00 97.31 325 GLY A N 1
ATOM 2395 C CA . GLY A 1 325 ? -9.619 11.690 11.737 1.00 97.31 325 GLY A CA 1
ATOM 2396 C C . GLY A 1 325 ? -8.954 11.755 13.114 1.00 97.31 325 GLY A C 1
ATOM 2397 O O . GLY A 1 325 ? -9.542 12.274 14.061 1.00 97.31 325 GLY A O 1
ATOM 2398 N N . ARG A 1 326 ? -7.706 11.291 13.227 1.00 97.62 326 ARG A N 1
ATOM 2399 C CA . ARG A 1 326 ? -6.935 11.324 14.471 1.00 97.62 326 ARG A CA 1
ATOM 2400 C C . ARG A 1 326 ? -6.643 12.752 14.930 1.00 97.62 326 ARG A C 1
ATOM 2402 O O . ARG A 1 326 ? -6.123 13.587 14.184 1.00 97.62 326 ARG A O 1
ATOM 2409 N N . THR A 1 327 ? -6.930 13.017 16.197 1.00 96.81 327 THR A N 1
ATOM 2410 C CA . THR A 1 327 ? -6.727 14.326 16.838 1.00 96.81 327 THR A CA 1
ATOM 2411 C C . THR A 1 327 ? -5.330 14.472 17.439 1.00 96.81 327 THR A C 1
ATOM 2413 O O . THR A 1 327 ? -4.896 15.593 17.707 1.00 96.81 327 THR A O 1
ATOM 2416 N N . LYS A 1 328 ? -4.613 13.354 17.622 1.00 96.12 328 LYS A N 1
ATOM 2417 C CA . LYS A 1 328 ? -3.251 13.274 18.171 1.00 96.12 328 LYS A CA 1
ATOM 2418 C C . LYS A 1 328 ? -2.377 12.276 17.406 1.00 96.12 328 LYS A C 1
ATOM 2420 O O . LYS A 1 328 ? -1.598 11.538 17.997 1.00 96.12 328 LYS A O 1
ATOM 2425 N N . ALA A 1 329 ? -2.458 12.261 16.076 1.00 95.06 329 ALA A N 1
ATOM 2426 C CA . ALA A 1 329 ? -1.547 11.436 15.277 1.00 95.06 329 ALA A CA 1
ATOM 2427 C C . ALA A 1 329 ? -0.116 11.997 15.261 1.00 95.06 329 ALA A C 1
ATOM 2429 O O . ALA A 1 329 ? 0.840 11.239 15.157 1.00 95.06 329 ALA A O 1
ATOM 2430 N N . GLY A 1 330 ? 0.044 13.318 15.357 1.00 91.50 330 GLY A N 1
ATOM 2431 C CA . GLY A 1 330 ? 1.327 14.008 15.213 1.00 91.50 330 GLY A CA 1
ATOM 2432 C C . GLY A 1 330 ? 1.290 15.016 14.069 1.00 91.50 330 GLY A C 1
ATOM 2433 O O . GLY A 1 330 ? 0.221 15.466 13.662 1.00 91.50 330 GLY A O 1
ATOM 2434 N N . ILE A 1 331 ? 2.457 15.398 13.546 1.00 88.44 331 ILE A N 1
ATOM 2435 C CA . ILE A 1 331 ? 2.556 16.484 12.558 1.00 88.44 331 ILE A CA 1
ATOM 2436 C C . ILE A 1 331 ? 2.036 16.111 11.165 1.00 88.44 331 ILE A C 1
ATOM 2438 O O . ILE A 1 331 ? 1.831 17.009 10.356 1.00 88.44 331 ILE A O 1
ATOM 2442 N N . VAL A 1 332 ? 1.854 14.821 10.860 1.00 91.94 332 VAL A N 1
ATOM 2443 C CA . VAL A 1 332 ? 1.363 14.372 9.549 1.00 91.94 332 VAL A CA 1
ATOM 2444 C C . VAL A 1 332 ? -0.145 14.137 9.595 1.00 91.94 332 VAL A C 1
ATOM 2446 O O . VAL A 1 332 ? -0.875 14.789 8.857 1.00 91.94 332 VAL A O 1
ATOM 2449 N N . GLY A 1 333 ? -0.619 13.250 10.478 1.00 93.50 333 GLY A N 1
ATOM 2450 C CA . GLY A 1 333 ? -2.042 12.893 10.580 1.00 93.50 333 GLY A CA 1
ATOM 2451 C C . GLY A 1 333 ? -2.917 13.933 11.298 1.00 93.50 333 GLY A C 1
ATOM 2452 O O . GLY A 1 333 ? -4.141 13.825 11.270 1.00 93.50 333 GLY A O 1
ATOM 2453 N N . THR A 1 334 ? -2.308 14.951 11.919 1.00 93.44 334 THR A N 1
ATOM 2454 C CA . THR A 1 334 ? -3.000 16.088 12.548 1.00 93.44 334 THR A CA 1
ATOM 2455 C C . THR A 1 334 ? -2.334 17.409 12.129 1.00 93.44 334 THR A C 1
ATOM 2457 O O . THR A 1 334 ? -1.630 18.077 12.892 1.00 93.44 334 THR A O 1
ATOM 2460 N N . TRP A 1 335 ? -2.530 17.793 10.869 1.00 84.62 335 TRP A N 1
ATOM 2461 C CA . TRP A 1 335 ? -1.898 18.969 10.274 1.00 84.62 335 TRP A CA 1
ATOM 2462 C C . TRP A 1 335 ? -2.477 20.285 10.815 1.00 84.62 335 TRP A C 1
ATOM 2464 O O . TRP A 1 335 ? -3.683 20.519 10.764 1.00 84.62 335 TRP A O 1
ATOM 2474 N N . ASN A 1 336 ? -1.621 21.185 11.317 1.00 83.25 336 ASN A N 1
ATOM 2475 C CA . ASN A 1 336 ?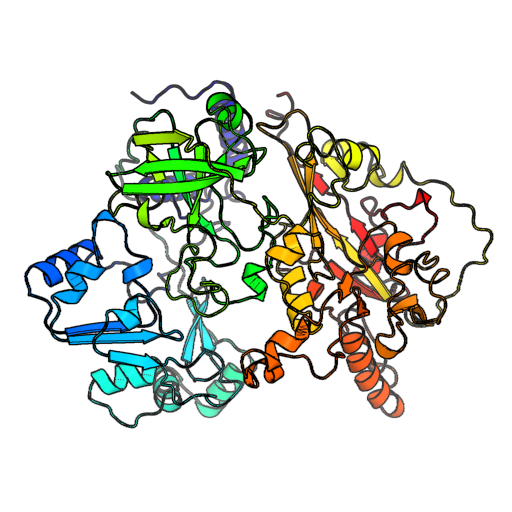 -2.024 22.471 11.918 1.00 83.25 336 ASN A CA 1
ATOM 2476 C C . ASN A 1 336 ? -3.115 22.339 13.003 1.00 83.25 336 ASN A C 1
ATOM 2478 O O . ASN A 1 336 ? -3.987 23.200 13.136 1.00 83.25 336 ASN A O 1
ATOM 2482 N N . GLY A 1 337 ? -3.074 21.248 13.775 1.00 85.44 337 GLY A N 1
ATOM 2483 C CA . GLY A 1 337 ? -4.059 20.966 14.821 1.00 85.44 337 GLY A CA 1
ATOM 2484 C C . GLY A 1 337 ? -5.426 20.520 14.297 1.00 85.44 337 GLY A C 1
ATOM 2485 O O . GLY A 1 337 ? -6.365 20.442 15.083 1.00 85.44 337 GLY A O 1
ATOM 2486 N N . GLN A 1 338 ? -5.551 20.241 12.997 1.00 91.94 338 GLN A N 1
ATOM 2487 C CA . GLN A 1 338 ? -6.749 19.673 12.388 1.00 91.94 338 GLN A CA 1
ATOM 2488 C C . GLN A 1 338 ? -6.484 18.224 11.971 1.00 91.94 338 GLN A C 1
ATOM 2490 O O . GLN A 1 338 ? -5.440 17.951 11.370 1.00 91.94 338 GLN A O 1
ATOM 2495 N N . PRO A 1 339 ? -7.400 17.291 12.266 1.00 95.69 339 PRO A N 1
ATOM 2496 C CA . PRO A 1 339 ? -7.300 15.931 11.768 1.00 95.69 339 PRO A CA 1
ATOM 2497 C C . PRO A 1 339 ? -7.274 15.879 10.243 1.00 95.69 339 PRO A C 1
ATOM 2499 O O . PRO A 1 339 ? -7.939 16.657 9.555 1.00 95.69 339 PRO A O 1
ATOM 2502 N N . VAL A 1 340 ? -6.500 14.936 9.729 1.00 95.88 340 VAL A N 1
ATOM 2503 C CA . VAL A 1 340 ? -6.486 14.581 8.316 1.00 95.88 340 VAL A CA 1
ATOM 2504 C C . VAL A 1 340 ? -7.574 13.528 8.061 1.00 95.88 340 VAL A C 1
ATOM 2506 O O . VAL A 1 340 ? -7.645 12.532 8.783 1.00 95.88 340 VAL A O 1
ATOM 2509 N N . GLY A 1 341 ? -8.434 13.749 7.060 1.00 96.31 341 GLY A N 1
ATOM 2510 C CA . GLY A 1 341 ? -9.654 12.958 6.854 1.00 96.31 341 GLY A CA 1
ATOM 2511 C C . GLY A 1 341 ? -10.696 13.125 7.973 1.00 96.31 341 GLY A C 1
ATOM 2512 O O . GLY A 1 341 ? -10.684 14.107 8.717 1.00 96.31 341 GLY A O 1
ATOM 2513 N N . PHE A 1 342 ? -11.612 12.164 8.088 1.00 97.44 342 PHE A N 1
ATOM 2514 C CA . PHE A 1 342 ? -12.639 12.103 9.134 1.00 97.44 342 PHE A CA 1
ATOM 2515 C C . PHE A 1 342 ? -12.544 10.800 9.936 1.00 97.44 342 PHE A C 1
ATOM 2517 O O . PHE A 1 342 ? -12.036 9.793 9.442 1.00 97.44 342 PHE A O 1
ATOM 2524 N N . ASP A 1 343 ? -13.044 10.814 11.172 1.00 97.38 343 ASP A N 1
ATOM 2525 C CA . ASP A 1 343 ? -12.997 9.653 12.062 1.00 97.38 343 ASP A CA 1
ATOM 2526 C C . ASP A 1 343 ? -14.184 8.711 11.813 1.00 97.38 343 ASP A C 1
ATOM 2528 O O . ASP A 1 343 ? -15.317 8.989 12.207 1.00 97.38 343 ASP A O 1
ATOM 2532 N N . ALA A 1 344 ? -13.919 7.591 11.142 1.00 96.81 344 ALA A N 1
ATOM 2533 C CA . ALA A 1 344 ? -14.919 6.565 10.870 1.00 96.81 344 ALA A CA 1
ATOM 2534 C C . ALA A 1 344 ? -15.141 5.592 12.048 1.00 96.81 344 ALA A C 1
ATOM 2536 O O . ALA A 1 344 ? -16.125 4.850 12.021 1.00 96.81 344 ALA A O 1
ATOM 2537 N N . TYR A 1 345 ? -14.308 5.602 13.102 1.00 96.19 345 TYR A N 1
ATOM 2538 C CA . TYR A 1 345 ? -14.567 4.791 14.303 1.00 96.19 345 TYR A CA 1
ATOM 2539 C C . TYR A 1 345 ? -15.839 5.233 15.025 1.00 96.19 345 TYR A C 1
ATOM 2541 O O . TYR A 1 345 ? -16.544 4.398 15.589 1.00 96.19 345 TYR A O 1
ATOM 2549 N N . ALA A 1 346 ? -16.206 6.511 14.902 1.00 93.94 346 ALA A N 1
ATOM 2550 C CA . ALA A 1 346 ? -17.460 7.051 15.419 1.00 93.94 346 ALA A CA 1
ATOM 2551 C C . ALA A 1 346 ? -18.726 6.407 14.806 1.00 93.94 346 ALA A C 1
ATOM 2553 O O . ALA A 1 346 ? -19.809 6.555 15.367 1.00 93.94 346 ALA A O 1
ATOM 2554 N N . LEU A 1 347 ? -18.604 5.691 13.679 1.00 93.81 347 LEU A N 1
ATOM 2555 C CA . LEU A 1 347 ? -19.699 4.951 13.036 1.00 93.81 347 LEU A CA 1
ATOM 2556 C C . LEU A 1 347 ? -19.724 3.460 13.415 1.00 93.81 347 LEU A C 1
ATOM 2558 O O . LEU A 1 347 ? -20.665 2.756 13.050 1.00 93.81 347 LEU A O 1
ATOM 2562 N N . ARG A 1 348 ? -18.706 2.961 14.130 1.00 92.88 348 ARG A N 1
ATOM 2563 C CA . ARG A 1 348 ? -18.636 1.565 14.580 1.00 92.88 348 ARG A CA 1
ATOM 2564 C C . ARG A 1 348 ? -19.387 1.390 15.890 1.00 92.88 348 ARG A C 1
ATOM 2566 O O . ARG A 1 348 ? -19.265 2.206 16.802 1.00 92.88 348 ARG A O 1
ATOM 2573 N N . THR A 1 349 ? -20.085 0.265 16.007 1.00 90.06 349 THR A N 1
ATOM 2574 C CA . THR A 1 349 ? -20.737 -0.162 17.252 1.00 90.06 349 THR A CA 1
ATOM 2575 C C . THR A 1 349 ? -20.166 -1.496 17.714 1.00 90.06 349 THR A C 1
ATOM 2577 O O . THR A 1 349 ? -19.655 -2.271 16.902 1.00 90.06 349 THR A O 1
ATOM 2580 N N . SER A 1 350 ? -20.256 -1.788 19.011 1.00 88.62 350 SER A N 1
ATOM 2581 C CA . SER A 1 350 ? -19.787 -3.057 19.580 1.00 88.62 350 SER A CA 1
ATOM 2582 C C . SER A 1 350 ? -20.525 -4.285 19.026 1.00 88.62 350 SER A C 1
ATOM 2584 O O . SER A 1 350 ? -19.965 -5.377 19.007 1.00 88.62 350 SER A O 1
ATOM 2586 N N . THR A 1 351 ? -21.757 -4.108 18.538 1.00 83.44 351 THR A N 1
ATOM 2587 C CA . THR A 1 351 ? -22.586 -5.191 17.981 1.00 83.44 351 THR A CA 1
ATOM 2588 C C . THR A 1 351 ? -22.393 -5.397 16.483 1.00 83.44 351 THR A C 1
ATOM 2590 O O . THR A 1 351 ? -22.559 -6.510 15.998 1.00 83.44 351 THR A O 1
ATOM 2593 N N . SER A 1 352 ? -22.061 -4.338 15.741 1.00 79.62 352 SER A N 1
ATOM 2594 C CA . SER A 1 352 ? -21.852 -4.387 14.291 1.00 79.62 352 SER A CA 1
ATOM 2595 C C . SER A 1 352 ? -20.613 -3.553 13.927 1.00 79.62 352 SER A C 1
ATOM 2597 O O . SER A 1 352 ? -20.722 -2.367 13.604 1.00 79.62 352 SER A O 1
ATOM 2599 N N . PRO A 1 353 ? -19.406 -4.138 14.049 1.00 85.69 353 PRO A N 1
ATOM 2600 C CA . PRO A 1 353 ? -18.154 -3.389 13.946 1.00 85.69 353 PRO A CA 1
ATOM 2601 C C . PRO A 1 353 ? -17.715 -3.088 12.508 1.00 85.69 353 PRO A C 1
ATOM 2603 O O . PRO A 1 353 ? -16.944 -2.150 12.320 1.00 85.69 353 PRO A O 1
ATOM 2606 N N . ASN A 1 354 ? -18.162 -3.877 11.527 1.00 91.00 354 ASN A N 1
ATOM 2607 C CA . ASN A 1 354 ? -17.679 -3.823 10.137 1.00 91.00 354 ASN A CA 1
ATOM 2608 C C . ASN A 1 354 ? -18.785 -3.492 9.122 1.00 91.00 354 ASN A C 1
ATOM 2610 O O . ASN A 1 354 ? -18.494 -3.083 8.000 1.00 91.00 354 ASN A O 1
ATOM 2614 N N . PHE A 1 355 ? -20.048 -3.640 9.521 1.00 89.38 355 PHE A N 1
ATOM 2615 C CA . PHE A 1 355 ? -21.221 -3.296 8.723 1.00 89.38 355 PHE A CA 1
ATOM 2616 C C . PHE A 1 355 ? -22.199 -2.526 9.596 1.00 89.38 355 PHE A C 1
ATOM 2618 O O . PHE A 1 355 ? -22.349 -2.850 10.769 1.00 89.38 355 PHE A O 1
ATOM 2625 N N . ALA A 1 356 ? -22.881 -1.531 9.045 1.00 89.25 356 ALA A N 1
ATOM 2626 C CA . ALA A 1 356 ? -23.946 -0.840 9.759 1.00 89.25 356 ALA A CA 1
ATOM 2627 C C . ALA A 1 356 ? -25.033 -0.394 8.787 1.00 89.25 356 ALA A C 1
ATOM 2629 O O . ALA A 1 356 ? -24.741 0.097 7.704 1.00 89.25 356 ALA A O 1
ATOM 2630 N N . THR A 1 357 ? -26.299 -0.512 9.176 1.00 90.19 357 THR A N 1
ATOM 2631 C CA . THR A 1 357 ? -27.371 0.166 8.438 1.00 90.19 357 THR A CA 1
ATOM 2632 C C . THR A 1 357 ? -27.357 1.646 8.805 1.00 90.19 357 THR A C 1
ATOM 2634 O O . THR A 1 357 ? -27.417 1.983 9.988 1.00 90.19 357 THR A O 1
ATOM 2637 N N . ALA A 1 358 ? -27.283 2.530 7.809 1.00 91.12 358 ALA A N 1
ATOM 2638 C CA . ALA A 1 358 ? -27.350 3.964 8.058 1.00 91.12 358 ALA A CA 1
ATOM 2639 C C . ALA A 1 358 ? -28.777 4.367 8.462 1.00 91.12 358 ALA A C 1
ATOM 2641 O O . ALA A 1 358 ? -29.740 4.081 7.750 1.00 91.12 358 ALA A O 1
ATOM 2642 N N . GLU A 1 359 ? -28.912 5.069 9.588 1.00 92.38 359 GLU A N 1
ATOM 2643 C CA . GLU A 1 359 ? -30.181 5.659 10.035 1.00 92.38 359 GLU A CA 1
ATOM 2644 C C . GLU A 1 359 ? -30.560 6.865 9.167 1.00 92.38 359 GLU A C 1
ATOM 2646 O O . GLU A 1 359 ? -31.738 7.111 8.907 1.00 92.38 359 GLU A O 1
ATOM 2651 N N . ALA A 1 360 ? -29.553 7.618 8.712 1.00 93.62 360 ALA A N 1
ATOM 2652 C CA . ALA A 1 360 ? -29.715 8.739 7.799 1.00 93.62 360 ALA A CA 1
ATOM 2653 C C . ALA A 1 360 ? -28.444 8.984 6.970 1.00 93.62 360 ALA A C 1
ATOM 2655 O O . ALA A 1 360 ? -27.322 8.858 7.465 1.00 93.62 360 ALA A O 1
ATOM 2656 N N . VAL A 1 361 ? -28.642 9.409 5.719 1.00 96.31 361 VAL A N 1
ATOM 2657 C CA . VAL A 1 361 ? -27.596 9.926 4.825 1.00 96.31 361 VAL A CA 1
ATOM 2658 C C . VAL A 1 361 ? -28.077 11.272 4.296 1.00 96.31 361 VAL A C 1
ATOM 2660 O O . VAL A 1 361 ? -28.970 11.336 3.454 1.00 96.31 361 VAL A O 1
ATOM 2663 N N . THR A 1 362 ? -27.529 12.369 4.824 1.00 96.38 362 THR A N 1
ATOM 2664 C CA . THR A 1 362 ? -28.046 13.721 4.541 1.00 96.38 362 THR A CA 1
ATOM 2665 C C . THR A 1 362 ? -26.991 14.604 3.893 1.00 96.38 362 THR A C 1
ATOM 2667 O O . THR A 1 362 ? -25.910 14.805 4.441 1.00 96.38 362 THR A O 1
ATOM 2670 N N . LYS A 1 363 ? -27.305 15.206 2.742 1.00 96.44 363 LYS A N 1
ATOM 2671 C CA . LYS A 1 363 ? -26.419 16.184 2.100 1.00 96.44 363 LYS A CA 1
ATOM 2672 C C . LYS A 1 363 ? -26.302 17.447 2.958 1.00 96.44 363 LYS A C 1
ATOM 2674 O O . LYS A 1 363 ? -27.303 18.079 3.278 1.00 96.44 363 LYS A O 1
ATOM 2679 N N . THR A 1 364 ? -25.074 17.855 3.277 1.00 97.56 364 THR A N 1
ATOM 2680 C CA . THR A 1 364 ? -24.824 19.025 4.146 1.00 97.56 364 THR A CA 1
ATOM 2681 C C . THR A 1 364 ? -24.795 20.356 3.386 1.00 97.56 364 THR A C 1
ATOM 2683 O O . THR A 1 364 ? -24.838 21.424 3.991 1.00 97.56 364 THR A O 1
ATOM 2686 N N . GLY A 1 365 ? -24.663 20.307 2.056 1.00 96.19 365 GLY A N 1
ATOM 2687 C CA . GLY A 1 365 ? -24.439 21.479 1.202 1.00 96.19 365 GLY A CA 1
ATOM 2688 C C . GLY A 1 365 ? -22.991 21.990 1.186 1.00 96.19 365 GLY A C 1
ATOM 2689 O O . GLY A 1 365 ? -22.688 22.907 0.426 1.00 96.19 365 GLY A O 1
ATOM 2690 N N . ARG A 1 366 ? -22.089 21.405 1.988 1.00 97.69 366 ARG A N 1
ATOM 2691 C CA . ARG A 1 366 ? -20.653 21.718 1.975 1.00 97.69 366 ARG A CA 1
ATOM 2692 C C . ARG A 1 366 ? -19.910 20.870 0.943 1.00 97.69 366 ARG A C 1
ATOM 2694 O O . ARG A 1 366 ? -20.353 19.781 0.586 1.00 97.69 366 ARG A O 1
ATOM 2701 N N . THR A 1 367 ? -18.746 21.360 0.526 1.00 97.19 367 THR A N 1
ATOM 2702 C CA . THR A 1 367 ? -17.803 20.648 -0.345 1.00 97.19 367 THR A CA 1
ATOM 2703 C C . THR A 1 367 ? -16.424 20.584 0.300 1.00 97.19 367 THR A C 1
ATOM 2705 O O . THR A 1 367 ? -16.017 21.533 0.975 1.00 97.19 367 THR A O 1
ATOM 2708 N N . TYR A 1 368 ? -15.679 19.517 0.037 1.00 96.12 368 TYR A N 1
ATOM 2709 C CA . TYR A 1 368 ? -14.341 19.274 0.558 1.00 96.12 368 TYR A CA 1
ATOM 2710 C C . TYR A 1 368 ? -13.395 18.808 -0.562 1.00 96.12 368 TYR A C 1
ATOM 2712 O O . TYR A 1 368 ? -13.735 17.885 -1.304 1.00 96.12 368 TYR A O 1
ATOM 2720 N N . PRO A 1 369 ? -12.208 19.421 -0.715 1.00 94.69 369 PRO A N 1
ATOM 2721 C CA . PRO A 1 369 ? -11.255 19.011 -1.737 1.00 94.69 369 PRO A CA 1
ATOM 2722 C C . PRO A 1 369 ? -10.540 17.711 -1.340 1.00 94.69 369 PRO A C 1
ATOM 2724 O O . PRO A 1 369 ? -9.878 17.648 -0.301 1.00 94.69 369 PRO A O 1
ATOM 2727 N N . LEU A 1 370 ? -10.632 16.704 -2.210 1.00 95.00 370 LEU A N 1
ATOM 2728 C CA . LEU A 1 370 ? -9.936 15.419 -2.098 1.00 95.00 370 LEU A CA 1
ATOM 2729 C C . LEU A 1 370 ? -8.783 15.361 -3.107 1.00 95.00 370 LEU A C 1
ATOM 2731 O O . LEU A 1 370 ? -8.970 15.648 -4.291 1.00 95.00 370 LEU A O 1
ATOM 2735 N N . ALA A 1 371 ? -7.580 15.025 -2.639 1.00 94.81 371 ALA A N 1
ATOM 2736 C CA . ALA A 1 371 ? -6.378 15.006 -3.468 1.00 94.81 371 ALA A CA 1
ATOM 2737 C C . ALA A 1 371 ? -6.221 13.658 -4.181 1.00 94.81 371 ALA A C 1
ATOM 2739 O O . ALA A 1 371 ? -5.954 12.656 -3.526 1.00 94.81 371 ALA A O 1
ATOM 2740 N N . SER A 1 372 ? -6.334 13.632 -5.511 1.00 93.69 372 SER A N 1
ATOM 2741 C CA . SER A 1 372 ? -6.139 12.428 -6.334 1.00 93.69 372 SER A CA 1
ATOM 2742 C C . SER A 1 372 ? -4.888 12.539 -7.204 1.00 93.69 372 SER A C 1
ATOM 2744 O O . SER A 1 372 ? -4.644 13.569 -7.841 1.00 93.69 372 SER A O 1
ATOM 2746 N N . THR A 1 373 ? -4.096 11.466 -7.263 1.00 93.12 373 THR A N 1
ATOM 2747 C CA . THR A 1 373 ? -2.845 11.438 -8.043 1.00 93.12 373 THR A CA 1
ATOM 2748 C C . THR A 1 373 ? -3.044 11.075 -9.514 1.00 93.12 373 THR A C 1
ATOM 2750 O O . THR A 1 373 ? -2.067 11.054 -10.256 1.00 93.12 373 THR A O 1
ATOM 2753 N N . GLN A 1 374 ? -4.264 10.750 -9.952 1.00 89.62 374 GLN A N 1
ATOM 2754 C CA . GLN A 1 374 ? -4.513 10.317 -11.335 1.00 89.62 374 GLN A CA 1
ATOM 2755 C C . GLN A 1 374 ? -5.351 11.328 -12.126 1.00 89.62 374 GLN A C 1
ATOM 2757 O O . GLN A 1 374 ? -5.039 11.611 -13.283 1.00 89.62 374 GLN A O 1
ATOM 2762 N N . ASP A 1 375 ? -6.361 11.942 -11.506 1.00 77.81 375 ASP A N 1
ATOM 2763 C CA . ASP A 1 375 ? -7.374 12.707 -12.252 1.00 77.81 375 ASP A CA 1
ATOM 2764 C C . ASP A 1 375 ? -6.826 13.991 -12.909 1.00 77.81 375 ASP A C 1
ATOM 2766 O O . ASP A 1 375 ? -7.367 14.465 -13.905 1.00 77.81 375 ASP A O 1
ATOM 2770 N N . HIS A 1 376 ? -5.696 14.530 -12.436 1.00 74.56 376 HIS A N 1
ATOM 2771 C CA . HIS A 1 376 ? -5.043 15.701 -13.044 1.00 74.56 376 HIS A CA 1
ATOM 2772 C C . HIS A 1 376 ? -4.344 15.398 -14.391 1.00 74.56 376 HIS A C 1
ATOM 2774 O O . HIS A 1 376 ? -3.954 16.316 -15.121 1.00 74.56 376 HIS A O 1
ATOM 2780 N N . HIS A 1 377 ? -4.183 14.116 -14.730 1.00 72.12 377 HIS A N 1
ATOM 2781 C CA . HIS A 1 377 ? -3.665 13.614 -16.005 1.00 72.12 377 HIS A CA 1
ATOM 2782 C C . HIS A 1 377 ? -4.611 12.579 -16.636 1.00 72.12 377 HIS A C 1
ATOM 2784 O O . HIS A 1 377 ? -4.156 11.724 -17.398 1.00 72.12 377 HIS A O 1
ATOM 2790 N N . ALA A 1 378 ? -5.910 12.662 -16.324 1.00 72.56 378 ALA A N 1
ATOM 2791 C CA . ALA A 1 378 ? -6.925 11.747 -16.833 1.00 72.56 378 ALA A CA 1
ATOM 2792 C C . ALA A 1 378 ? -6.852 11.618 -18.364 1.00 72.56 378 ALA A C 1
ATOM 2794 O O . ALA A 1 378 ? -6.787 12.615 -19.093 1.00 72.56 378 ALA A O 1
ATOM 2795 N N . ILE A 1 379 ? -6.826 10.371 -18.840 1.00 74.12 379 ILE A N 1
ATOM 2796 C CA . ILE A 1 379 ? -6.767 10.054 -20.273 1.00 74.12 379 ILE A CA 1
ATOM 2797 C C . ILE A 1 379 ? -8.147 10.257 -20.911 1.00 74.12 379 ILE A C 1
ATOM 2799 O O . ILE A 1 379 ? -8.230 10.725 -22.049 1.00 74.12 379 ILE A O 1
ATOM 2803 N N . ASP A 1 380 ? -9.213 9.960 -20.165 1.00 70.75 380 ASP A N 1
ATOM 2804 C CA . ASP A 1 380 ? -10.591 10.285 -20.519 1.00 70.75 380 ASP A CA 1
ATOM 2805 C C . ASP A 1 380 ? -11.033 11.553 -19.767 1.00 70.75 380 ASP A C 1
ATOM 2807 O O . ASP A 1 380 ? -10.887 11.659 -18.550 1.00 70.75 380 ASP A O 1
ATOM 2811 N N . LEU A 1 381 ? -11.523 12.553 -20.502 1.00 58.94 381 LEU A N 1
ATOM 2812 C CA . LEU A 1 381 ? -11.974 13.834 -19.944 1.00 58.94 381 LEU A CA 1
ATOM 2813 C C . LEU A 1 381 ? -13.500 13.970 -19.938 1.00 58.94 381 LEU A C 1
ATOM 2815 O O . LEU A 1 381 ? -14.011 15.050 -19.618 1.00 58.94 381 LEU A O 1
ATOM 2819 N N . GLN A 1 382 ? -14.249 12.915 -20.281 1.00 54.03 382 GLN A N 1
ATOM 2820 C CA . GLN A 1 382 ? -15.700 12.942 -20.118 1.00 54.03 382 GLN A CA 1
ATOM 2821 C C . GLN A 1 382 ? -16.039 13.175 -18.636 1.00 54.03 382 GLN A C 1
ATOM 2823 O O . GLN A 1 382 ? -15.621 12.434 -17.757 1.00 54.03 382 GLN A O 1
ATOM 2828 N N . ASN A 1 383 ? -16.772 14.254 -18.344 1.00 47.34 383 ASN A N 1
ATOM 2829 C CA . ASN A 1 383 ? -17.184 14.647 -16.988 1.00 47.34 383 ASN A CA 1
ATOM 2830 C C . ASN A 1 383 ? -16.042 14.880 -15.970 1.00 47.34 383 ASN A C 1
ATOM 2832 O O . ASN A 1 383 ? -16.240 14.688 -14.772 1.00 47.34 383 ASN A O 1
ATOM 2836 N N . GLN A 1 384 ? -14.873 15.360 -16.420 1.00 51.03 384 GLN A N 1
ATOM 2837 C CA . GLN A 1 384 ? -13.751 15.797 -15.559 1.00 51.03 384 GLN A CA 1
ATOM 2838 C C . GLN A 1 384 ? -13.124 14.706 -14.664 1.00 51.03 384 GLN A C 1
ATOM 2840 O O . GLN A 1 384 ? -12.382 15.038 -13.742 1.00 51.03 384 GLN A O 1
ATOM 2845 N N . THR A 1 385 ? -13.397 13.422 -14.916 1.00 57.84 385 THR A N 1
ATOM 2846 C CA . THR A 1 385 ? -12.878 12.295 -14.121 1.00 57.84 385 THR A CA 1
ATOM 2847 C C . THR A 1 385 ? -12.608 11.078 -15.010 1.00 57.84 385 THR A C 1
ATOM 2849 O O . THR A 1 385 ? -13.341 10.836 -15.965 1.00 57.84 385 THR A O 1
ATOM 2852 N N . ASP A 1 386 ? -11.582 10.284 -14.684 1.00 63.59 386 ASP A N 1
ATOM 2853 C CA . ASP A 1 386 ? -11.259 9.014 -15.367 1.00 63.59 386 ASP A CA 1
ATOM 2854 C C . ASP A 1 386 ? -12.148 7.881 -14.812 1.00 63.59 386 ASP A C 1
ATOM 2856 O O . ASP A 1 386 ? -11.677 6.931 -14.177 1.00 63.59 386 ASP A O 1
ATOM 2860 N N . LEU A 1 387 ? -13.473 8.056 -14.923 1.00 72.12 387 LEU A N 1
ATOM 2861 C CA . LEU A 1 387 ? -14.465 7.069 -14.469 1.00 72.12 387 LEU A CA 1
ATOM 2862 C C . LEU A 1 387 ? -14.669 5.955 -15.500 1.00 72.12 387 LEU A C 1
ATOM 2864 O O . LEU A 1 387 ? -14.934 4.823 -15.112 1.00 72.12 387 LEU A O 1
ATOM 2868 N N . ALA A 1 388 ? -14.512 6.267 -16.788 1.00 73.00 388 ALA A N 1
ATOM 2869 C CA . ALA A 1 388 ? -14.506 5.307 -17.885 1.00 73.00 388 ALA A CA 1
ATOM 2870 C C . ALA A 1 388 ? -13.192 5.469 -18.650 1.00 73.00 388 ALA A C 1
ATOM 2872 O O . ALA A 1 388 ? -12.926 6.538 -19.185 1.00 73.00 388 ALA A O 1
ATOM 2873 N N . SER A 1 389 ? -12.367 4.430 -18.730 1.00 80.88 389 SER A N 1
ATOM 2874 C CA . SER A 1 389 ? -11.039 4.510 -19.349 1.00 80.88 389 SER A CA 1
ATOM 2875 C C . SER A 1 389 ? -11.070 4.180 -20.847 1.00 80.88 389 SER A C 1
ATOM 2877 O O . SER A 1 389 ? -10.155 3.557 -21.388 1.00 80.88 389 SER A O 1
ATOM 2879 N N . THR A 1 390 ? -12.116 4.640 -21.539 1.00 80.00 390 THR A N 1
ATOM 2880 C CA . THR A 1 390 ? -12.401 4.337 -22.952 1.00 80.00 390 THR A CA 1
ATOM 2881 C C . THR A 1 390 ? -11.246 4.737 -23.870 1.00 80.00 390 THR A C 1
ATOM 2883 O O . THR A 1 390 ? -10.882 4.027 -24.807 1.00 80.00 390 THR A O 1
ATOM 2886 N N . GLU A 1 391 ? -10.649 5.904 -23.621 1.00 82.62 391 GLU A N 1
ATOM 2887 C CA . GLU A 1 391 ? -9.513 6.393 -24.406 1.00 82.62 391 GLU A CA 1
ATOM 2888 C C . GLU A 1 391 ? -8.233 5.585 -24.153 1.00 82.62 391 GLU A C 1
ATOM 2890 O O . GLU A 1 391 ? -7.411 5.455 -25.060 1.00 82.62 391 GLU A O 1
ATOM 2895 N N . ALA A 1 392 ? -8.067 5.007 -22.958 1.00 84.62 392 ALA A N 1
ATOM 2896 C CA . ALA A 1 392 ? -6.944 4.122 -22.658 1.00 84.62 392 ALA A CA 1
ATOM 2897 C C . ALA A 1 392 ? -7.067 2.786 -23.413 1.00 84.62 392 ALA A C 1
ATOM 2899 O O . ALA A 1 392 ? -6.064 2.300 -23.940 1.00 84.62 392 ALA A O 1
ATOM 2900 N N . GLU A 1 393 ? -8.285 2.244 -23.536 1.00 82.75 393 GLU A N 1
ATOM 2901 C CA . GLU A 1 393 ? -8.574 1.044 -24.337 1.00 82.75 393 GLU A CA 1
ATOM 2902 C C . GLU A 1 393 ? -8.313 1.292 -25.829 1.00 82.75 393 GLU A C 1
ATOM 2904 O O . GLU A 1 393 ? -7.556 0.553 -26.455 1.00 82.75 393 GLU A O 1
ATOM 2909 N N . LYS A 1 394 ? -8.858 2.381 -26.395 1.00 83.44 394 LYS A N 1
ATOM 2910 C CA . LYS A 1 394 ? -8.672 2.731 -27.820 1.00 83.44 394 LYS A CA 1
ATOM 2911 C C . LYS A 1 394 ? -7.212 2.939 -28.216 1.00 83.44 394 LYS A C 1
ATOM 2913 O O . LYS A 1 394 ? -6.863 2.764 -29.378 1.00 83.44 394 LYS A O 1
ATOM 2918 N N . ARG A 1 395 ? -6.378 3.384 -27.274 1.00 84.25 395 ARG A N 1
ATOM 2919 C CA . ARG A 1 395 ? -4.947 3.649 -27.488 1.00 84.25 395 ARG A CA 1
ATOM 2920 C C . ARG A 1 395 ? -4.059 2.490 -27.043 1.00 84.25 395 ARG A C 1
ATOM 2922 O O . ARG A 1 395 ? -2.846 2.660 -26.992 1.00 84.25 395 ARG A O 1
ATOM 2929 N N . HIS A 1 396 ? -4.645 1.343 -26.693 1.00 86.81 396 HIS A N 1
ATOM 2930 C CA . HIS A 1 396 ? -3.920 0.141 -26.284 1.00 86.81 396 HIS A CA 1
ATOM 2931 C C . HIS A 1 396 ? -2.929 0.386 -25.122 1.00 86.81 396 HIS A C 1
ATOM 2933 O O . HIS A 1 396 ? -1.852 -0.210 -25.067 1.00 86.81 396 HIS A O 1
ATOM 2939 N N . ILE A 1 397 ? -3.284 1.273 -24.180 1.00 89.12 397 ILE A N 1
ATOM 2940 C CA . ILE A 1 397 ? -2.437 1.630 -23.027 1.00 89.12 397 ILE A CA 1
ATOM 2941 C C . ILE A 1 397 ? -2.391 0.469 -22.029 1.00 89.12 397 ILE A C 1
ATOM 2943 O O . ILE A 1 397 ? -1.329 -0.091 -21.744 1.00 89.12 397 ILE A O 1
ATOM 2947 N N . ALA A 1 398 ? -3.561 0.052 -21.554 1.00 86.38 398 ALA A N 1
ATOM 2948 C CA . ALA A 1 398 ? -3.739 -1.126 -20.721 1.00 86.38 398 ALA A CA 1
ATOM 2949 C C . ALA A 1 398 ? -4.566 -2.143 -21.503 1.00 86.38 398 ALA A C 1
ATOM 2951 O O . ALA A 1 398 ? -5.729 -1.898 -21.814 1.00 86.38 398 ALA A O 1
ATOM 2952 N N . GLN A 1 399 ? -3.940 -3.262 -21.857 1.00 88.00 399 GLN A N 1
ATOM 2953 C CA . GLN A 1 399 ? -4.558 -4.283 -22.695 1.00 88.00 399 GLN A CA 1
ATOM 2954 C C . GLN A 1 399 ? -4.954 -5.493 -21.855 1.00 88.00 399 GLN A C 1
ATOM 2956 O O . GLN A 1 399 ? -4.148 -6.015 -21.079 1.00 88.00 399 GLN A O 1
ATOM 2961 N N . ALA A 1 400 ? -6.192 -5.944 -22.034 1.00 89.31 400 ALA A N 1
ATOM 2962 C CA . ALA A 1 400 ? -6.694 -7.174 -21.452 1.00 89.31 400 ALA A CA 1
ATOM 2963 C C . ALA A 1 400 ? -7.512 -7.940 -22.487 1.00 89.31 400 ALA A C 1
ATOM 2965 O O . ALA A 1 400 ? -8.363 -7.349 -23.146 1.00 89.31 400 ALA A O 1
ATOM 2966 N N . TYR A 1 401 ? -7.292 -9.246 -22.564 1.00 90.06 401 TYR A N 1
ATOM 2967 C CA . TYR A 1 401 ? -8.056 -10.156 -23.417 1.00 90.06 401 TYR A CA 1
ATOM 2968 C C . TYR A 1 401 ? -8.514 -11.351 -22.594 1.00 90.06 401 TYR A C 1
ATOM 2970 O O . TYR A 1 401 ? -7.969 -11.637 -21.527 1.00 90.06 401 TYR A O 1
ATOM 2978 N N . THR A 1 402 ? -9.530 -12.051 -23.067 1.00 92.00 402 THR A N 1
ATOM 2979 C CA . THR A 1 402 ? -9.948 -13.323 -22.487 1.00 92.00 402 THR A CA 1
ATOM 2980 C C . THR A 1 402 ? -8.988 -14.444 -22.884 1.00 92.00 402 THR A C 1
ATOM 2982 O O . THR A 1 402 ? -8.292 -14.383 -23.901 1.00 92.00 402 THR A O 1
ATOM 2985 N N . LEU A 1 403 ? -8.952 -15.505 -22.082 1.00 92.81 403 LEU A N 1
ATOM 2986 C CA . LEU A 1 403 ? -8.138 -16.683 -22.356 1.00 92.81 403 LEU A CA 1
ATOM 2987 C C . LEU A 1 403 ? -8.531 -17.354 -23.681 1.00 92.81 403 LEU A C 1
ATOM 2989 O O . LEU A 1 403 ? -7.660 -17.854 -24.391 1.00 92.81 403 LEU A O 1
ATOM 2993 N N . ASP A 1 404 ? -9.816 -17.344 -24.031 1.00 92.31 404 ASP A N 1
ATOM 2994 C CA . ASP A 1 404 ? -10.296 -17.922 -25.286 1.00 92.31 404 ASP A CA 1
ATOM 2995 C C . ASP A 1 404 ? -9.912 -17.068 -26.501 1.00 92.31 404 ASP A C 1
ATOM 2997 O O . ASP A 1 404 ? -9.475 -17.624 -27.509 1.00 92.31 404 ASP A O 1
ATOM 3001 N N . GLU A 1 405 ? -9.954 -15.733 -26.394 1.00 91.31 405 GLU A N 1
ATOM 3002 C CA . GLU A 1 405 ? -9.407 -14.837 -27.427 1.00 91.31 405 GLU A CA 1
ATOM 3003 C C . GLU A 1 405 ? -7.909 -15.080 -27.638 1.00 91.31 405 GLU A C 1
ATOM 3005 O O . GLU A 1 405 ? -7.462 -15.216 -28.776 1.00 91.31 405 GLU A O 1
ATOM 3010 N N . TYR A 1 406 ? -7.140 -15.217 -26.554 1.00 91.94 406 TYR A N 1
ATOM 3011 C CA . TYR A 1 406 ? -5.713 -15.531 -26.633 1.00 91.94 406 TYR A CA 1
ATOM 3012 C C . TYR A 1 406 ? -5.443 -16.910 -27.251 1.00 91.94 406 TYR A C 1
ATOM 3014 O O . TYR A 1 406 ? -4.526 -17.069 -28.052 1.00 91.94 406 TYR A O 1
ATOM 3022 N N . ARG A 1 407 ? -6.244 -17.930 -26.923 1.00 93.19 407 ARG A N 1
ATOM 3023 C CA . ARG A 1 407 ? -6.121 -19.263 -27.538 1.00 93.19 407 ARG A CA 1
ATOM 3024 C C . ARG A 1 407 ? -6.446 -19.238 -29.029 1.00 93.19 407 ARG A C 1
ATOM 3026 O O . ARG A 1 407 ? -5.800 -19.950 -29.794 1.00 93.19 407 ARG A O 1
ATOM 3033 N N . ALA A 1 408 ? -7.434 -18.440 -29.432 1.00 93.69 408 ALA A N 1
ATOM 3034 C CA . ALA A 1 408 ? -7.798 -18.262 -30.832 1.00 93.69 408 ALA A CA 1
ATOM 3035 C C . ALA A 1 408 ? -6.730 -17.473 -31.609 1.00 93.69 408 ALA A C 1
ATOM 3037 O O . ALA A 1 408 ? -6.458 -17.790 -32.767 1.00 93.69 408 ALA A O 1
ATOM 3038 N N . ASN A 1 409 ? -6.106 -16.482 -30.968 1.00 92.75 409 ASN A N 1
ATOM 3039 C CA . ASN A 1 409 ? -5.033 -15.677 -31.535 1.00 92.75 409 ASN A CA 1
ATOM 3040 C C . ASN A 1 409 ? -3.940 -15.371 -30.489 1.00 92.75 409 ASN A C 1
ATOM 3042 O O . ASN A 1 409 ? -4.015 -14.359 -29.787 1.00 92.75 409 ASN A O 1
ATOM 3046 N N . PRO A 1 410 ? -2.874 -16.191 -30.417 1.00 88.75 410 PRO A N 1
ATOM 3047 C CA . PRO A 1 410 ? -1.792 -15.969 -29.460 1.00 88.75 410 PRO A CA 1
ATOM 3048 C C . PRO A 1 410 ? -1.058 -14.634 -29.640 1.00 88.75 410 PRO A C 1
ATOM 3050 O O . PRO A 1 410 ? -0.474 -14.132 -28.686 1.00 88.75 410 PRO A O 1
ATOM 3053 N N . ASN A 1 411 ? -1.104 -14.035 -30.835 1.00 85.81 411 ASN A N 1
ATOM 3054 C CA . ASN A 1 411 ? -0.404 -12.788 -31.158 1.00 85.81 411 ASN A CA 1
ATOM 3055 C C . ASN A 1 411 ? -1.267 -11.531 -30.966 1.00 85.81 411 ASN A C 1
ATOM 3057 O O . ASN A 1 411 ? -0.831 -10.439 -31.332 1.00 85.81 411 ASN A O 1
ATOM 3061 N N . VAL A 1 412 ? -2.451 -11.656 -30.355 1.00 82.88 412 VAL A N 1
ATOM 3062 C CA . VAL A 1 412 ? -3.442 -10.575 -30.197 1.00 82.88 412 VAL A CA 1
ATOM 3063 C C . VAL A 1 412 ? -2.875 -9.269 -29.607 1.00 82.88 412 VAL A C 1
ATOM 3065 O O . VAL A 1 412 ? -3.310 -8.183 -29.973 1.00 82.88 412 VAL A O 1
ATOM 3068 N N . MET A 1 413 ? -1.848 -9.340 -28.752 1.00 79.88 413 MET A N 1
ATOM 3069 C CA . MET A 1 413 ? -1.199 -8.160 -28.148 1.00 79.88 413 MET A CA 1
ATOM 3070 C C . MET A 1 413 ? -0.224 -7.439 -29.095 1.00 79.88 413 MET A C 1
ATOM 3072 O O . MET A 1 413 ? 0.169 -6.299 -28.843 1.00 79.88 413 MET A O 1
ATOM 3076 N N . THR A 1 414 ? 0.190 -8.105 -30.172 1.00 73.88 414 THR A N 1
ATOM 3077 C CA . THR A 1 414 ? 1.190 -7.627 -31.138 1.00 73.88 414 THR A CA 1
ATOM 3078 C C . THR A 1 414 ? 0.612 -7.302 -32.515 1.00 73.88 414 THR A C 1
ATOM 3080 O O . THR A 1 414 ? 1.304 -6.689 -33.325 1.00 73.88 414 THR A O 1
ATOM 3083 N N . ASP A 1 415 ? -0.662 -7.617 -32.765 1.00 68.12 415 ASP A N 1
ATOM 3084 C CA . ASP A 1 415 ? -1.355 -7.334 -34.033 1.00 68.12 415 ASP A CA 1
ATOM 3085 C C . ASP A 1 415 ? -1.407 -5.837 -34.383 1.00 68.12 415 ASP A C 1
ATOM 3087 O O . ASP A 1 415 ? -1.539 -5.459 -35.547 1.00 68.12 415 ASP A O 1
ATOM 3091 N N . HIS A 1 416 ? -1.263 -4.971 -33.380 1.00 66.19 416 HIS A N 1
ATOM 3092 C CA . HIS A 1 416 ? -1.253 -3.517 -33.533 1.00 66.19 416 HIS A CA 1
ATOM 3093 C C . HIS A 1 416 ? 0.159 -2.918 -33.633 1.00 66.19 416 HIS A C 1
ATOM 3095 O O . HIS A 1 416 ? 0.320 -1.701 -33.545 1.00 66.19 416 HIS A O 1
ATOM 3101 N N . GLN A 1 417 ? 1.207 -3.735 -33.798 1.00 66.94 417 GLN A N 1
ATOM 3102 C CA . GLN A 1 417 ? 2.556 -3.203 -33.979 1.00 66.94 417 GLN A CA 1
ATOM 3103 C C . GLN A 1 417 ? 2.690 -2.494 -35.331 1.00 66.94 417 GLN A C 1
ATOM 3105 O O . GLN A 1 417 ? 2.454 -3.058 -36.397 1.00 66.94 417 GLN A O 1
ATOM 3110 N N . HIS A 1 418 ? 3.098 -1.229 -35.276 1.00 67.81 418 HIS A N 1
ATOM 3111 C CA . HIS A 1 418 ? 3.365 -0.418 -36.455 1.00 67.81 418 HIS A CA 1
ATOM 3112 C C . HIS A 1 418 ? 4.801 -0.620 -36.939 1.00 67.81 418 HIS A C 1
ATOM 3114 O O . HIS A 1 418 ? 5.724 -0.721 -36.132 1.00 67.81 418 HIS A O 1
ATOM 3120 N N . GLU A 1 419 ? 5.007 -0.619 -38.257 1.00 70.88 419 GLU A N 1
ATOM 3121 C CA . GLU A 1 419 ? 6.350 -0.485 -38.814 1.00 70.88 419 GLU A CA 1
ATOM 3122 C C . GLU A 1 419 ? 6.879 0.910 -38.470 1.00 70.88 419 GLU A C 1
ATOM 3124 O O . GLU A 1 419 ? 6.286 1.931 -38.829 1.00 70.88 419 GLU A O 1
ATOM 3129 N N . VAL A 1 420 ? 7.977 0.955 -37.719 1.00 75.00 420 VAL A N 1
ATOM 3130 C CA . VAL A 1 420 ? 8.488 2.207 -37.175 1.00 75.00 420 VAL A CA 1
ATOM 3131 C C . VAL A 1 420 ? 9.670 2.697 -38.005 1.00 75.00 420 VAL A C 1
ATOM 3133 O O . VAL A 1 420 ? 10.749 2.106 -38.002 1.00 75.00 420 VAL A O 1
ATOM 3136 N N . PHE A 1 421 ? 9.483 3.818 -38.700 1.00 83.12 421 PHE A N 1
ATOM 3137 C CA . PHE A 1 421 ? 10.551 4.487 -39.441 1.00 83.12 421 PHE A CA 1
ATOM 3138 C C . PHE A 1 421 ? 11.347 5.437 -38.531 1.00 83.12 421 PHE A C 1
ATOM 3140 O O . PHE A 1 421 ? 10.776 6.305 -37.868 1.00 83.12 421 PHE A O 1
ATOM 3147 N N . THR A 1 422 ? 12.678 5.315 -38.531 1.00 84.50 422 THR A N 1
ATOM 3148 C CA . THR A 1 422 ? 13.595 6.217 -37.814 1.00 84.50 422 THR A CA 1
ATOM 3149 C C . THR A 1 422 ? 14.564 6.904 -38.774 1.00 84.50 422 THR A C 1
ATOM 3151 O O . THR A 1 422 ? 15.180 6.263 -39.622 1.00 84.50 422 THR A O 1
ATOM 3154 N N . LEU A 1 423 ? 14.736 8.221 -38.607 1.00 89.12 423 LEU A N 1
ATOM 3155 C CA . LEU A 1 423 ? 15.792 8.992 -39.280 1.00 89.12 423 LEU A CA 1
ATOM 3156 C C . LEU A 1 423 ? 17.170 8.792 -38.627 1.00 89.12 423 LEU A C 1
ATOM 3158 O O . LEU A 1 423 ? 18.191 9.121 -39.227 1.00 89.12 423 LEU A O 1
ATOM 3162 N N . TYR A 1 424 ? 17.201 8.291 -37.391 1.00 84.12 424 TYR A N 1
ATOM 3163 C CA . TYR A 1 424 ? 18.422 8.056 -36.628 1.00 84.12 424 TYR A CA 1
ATOM 3164 C C . TYR A 1 424 ? 18.904 6.612 -36.799 1.00 84.12 424 TYR A C 1
ATOM 3166 O O . TYR A 1 424 ? 18.070 5.702 -36.817 1.00 84.12 424 TYR A O 1
ATOM 3174 N N . PRO A 1 425 ? 20.228 6.376 -36.868 1.00 84.69 425 PRO A N 1
ATOM 3175 C CA . PRO A 1 425 ? 20.765 5.024 -36.834 1.00 84.69 425 PRO A CA 1
ATOM 3176 C C . PRO A 1 425 ? 20.455 4.357 -35.489 1.00 84.69 425 PRO A C 1
ATOM 3178 O O . PRO A 1 425 ? 20.455 5.017 -34.446 1.00 84.69 425 PRO A O 1
ATOM 3181 N N . ALA A 1 426 ? 20.242 3.040 -35.512 1.00 81.56 426 ALA A N 1
ATOM 3182 C CA . ALA A 1 426 ? 20.085 2.259 -34.292 1.00 81.56 426 ALA A CA 1
ATOM 3183 C C . ALA A 1 426 ? 21.362 2.351 -33.443 1.00 81.56 426 ALA A C 1
ATOM 3185 O O . ALA A 1 426 ? 22.470 2.108 -33.934 1.00 81.56 426 ALA A O 1
ATOM 3186 N N . ARG A 1 427 ? 21.214 2.709 -32.164 1.00 85.44 427 ARG A N 1
ATOM 3187 C CA . ARG A 1 427 ? 22.325 2.661 -31.209 1.00 85.44 427 ARG A CA 1
ATOM 3188 C C . ARG A 1 427 ? 22.599 1.207 -30.848 1.00 85.44 427 ARG A C 1
ATOM 3190 O O . ARG A 1 427 ? 21.675 0.437 -30.617 1.00 85.44 427 ARG A O 1
ATOM 3197 N N . GLN A 1 428 ? 23.874 0.838 -30.797 1.00 88.25 428 GLN A N 1
ATOM 3198 C CA . GLN A 1 428 ? 24.284 -0.492 -30.360 1.00 88.25 428 GLN A CA 1
ATOM 3199 C C . GLN A 1 428 ? 24.723 -0.441 -28.900 1.00 88.25 428 GLN A C 1
ATOM 3201 O O . GLN A 1 428 ? 25.600 0.342 -28.538 1.00 88.25 428 GLN A O 1
ATOM 3206 N N . TYR A 1 429 ? 24.128 -1.303 -28.083 1.00 92.25 429 TYR A N 1
ATOM 3207 C CA . TYR A 1 429 ? 24.475 -1.494 -26.680 1.00 92.25 429 TYR A CA 1
ATOM 3208 C C . TYR A 1 429 ? 25.180 -2.844 -26.561 1.00 92.25 429 TYR A C 1
ATOM 3210 O O . TYR A 1 429 ? 24.525 -3.877 -26.529 1.00 92.25 429 TYR A O 1
ATOM 3218 N N . THR A 1 430 ? 26.514 -2.852 -26.595 1.00 90.44 430 THR A N 1
ATOM 3219 C CA . THR A 1 430 ? 27.321 -4.089 -26.666 1.00 90.44 430 THR A CA 1
ATOM 3220 C C . THR A 1 430 ? 27.714 -4.657 -25.301 1.00 90.44 430 THR A C 1
ATOM 3222 O O . THR A 1 430 ? 28.135 -5.808 -25.228 1.00 90.44 430 THR A O 1
ATOM 3225 N N . GLY A 1 431 ? 27.605 -3.859 -24.234 1.00 91.94 431 GLY A N 1
ATOM 3226 C CA . GLY A 1 431 ? 27.828 -4.283 -22.849 1.00 91.94 431 GLY A CA 1
ATOM 3227 C C . GLY A 1 431 ? 26.541 -4.784 -22.194 1.00 91.94 431 GLY A C 1
ATOM 3228 O O . GLY A 1 431 ? 25.774 -5.526 -22.803 1.00 91.94 431 GLY A O 1
ATOM 3229 N N . TYR A 1 432 ? 26.273 -4.349 -20.964 1.00 96.38 432 TYR A N 1
ATOM 3230 C CA . TYR A 1 432 ? 24.954 -4.532 -20.359 1.00 96.38 432 TYR A CA 1
ATOM 3231 C C . TYR A 1 432 ? 23.918 -3.659 -21.073 1.00 96.38 432 TYR A C 1
ATOM 3233 O O . TYR A 1 432 ? 24.205 -2.526 -21.449 1.00 96.38 432 TYR A O 1
ATOM 3241 N N . ALA A 1 433 ? 22.710 -4.179 -21.249 1.00 97.31 433 ALA A N 1
ATOM 3242 C CA . ALA A 1 433 ? 21.571 -3.452 -21.785 1.00 97.31 433 ALA A CA 1
ATOM 3243 C C . ALA A 1 433 ? 20.409 -3.561 -20.795 1.00 97.31 433 ALA A C 1
ATOM 3245 O O . ALA A 1 433 ? 19.588 -4.462 -20.889 1.00 97.31 433 ALA A O 1
ATOM 3246 N N . TRP A 1 434 ? 20.335 -2.661 -19.817 1.00 98.38 434 TRP A N 1
ATOM 3247 C CA . TRP A 1 434 ? 19.317 -2.738 -18.767 1.00 98.38 434 TRP A CA 1
ATOM 3248 C C . TRP A 1 434 ? 17.897 -2.537 -19.303 1.00 98.38 434 TRP A C 1
ATOM 3250 O O . TRP A 1 434 ? 17.633 -1.564 -20.016 1.00 98.38 434 TRP A O 1
ATOM 3260 N N . GLY A 1 435 ? 16.979 -3.422 -18.924 1.00 98.19 435 GLY A N 1
ATOM 3261 C CA . GLY A 1 435 ? 15.566 -3.347 -19.280 1.00 98.19 435 GLY A CA 1
ATOM 3262 C C . GLY A 1 435 ? 14.663 -3.907 -18.191 1.00 98.19 435 GLY A C 1
ATOM 3263 O O . GLY A 1 435 ? 15.124 -4.517 -17.227 1.00 98.19 435 GLY A O 1
ATOM 3264 N N . MET A 1 436 ? 13.362 -3.686 -18.353 1.00 98.75 436 MET A N 1
ATOM 3265 C CA . MET A 1 436 ? 12.343 -4.107 -17.395 1.00 98.75 436 MET A CA 1
ATOM 3266 C C . MET A 1 436 ? 11.153 -4.736 -18.123 1.00 98.75 436 MET A C 1
ATOM 3268 O O . MET A 1 436 ? 10.786 -4.302 -19.210 1.00 98.75 436 MET A O 1
ATOM 3272 N N . SER A 1 437 ? 10.516 -5.732 -17.518 1.00 98.25 437 SER A N 1
ATOM 3273 C CA . SER A 1 437 ? 9.239 -6.280 -17.969 1.00 98.25 437 SER A CA 1
ATOM 3274 C C . SER A 1 437 ? 8.267 -6.323 -16.799 1.00 98.25 437 SER A C 1
ATOM 3276 O O . SER A 1 437 ? 8.613 -6.843 -15.739 1.00 98.25 437 SER A O 1
ATOM 3278 N N . ILE A 1 438 ? 7.066 -5.780 -16.989 1.00 98.50 438 ILE A N 1
ATOM 3279 C CA . ILE A 1 438 ? 6.027 -5.691 -15.956 1.00 98.50 438 ILE A CA 1
ATOM 3280 C C . ILE A 1 438 ? 4.831 -6.547 -16.370 1.00 98.50 438 ILE A C 1
ATOM 3282 O O . ILE A 1 438 ? 4.199 -6.277 -17.389 1.00 98.50 438 ILE A O 1
ATOM 3286 N N . ASP A 1 439 ? 4.520 -7.567 -15.581 1.00 97.38 439 ASP A N 1
ATOM 3287 C CA . ASP A 1 439 ? 3.368 -8.436 -15.783 1.00 97.38 439 ASP A CA 1
ATOM 3288 C C . ASP A 1 439 ? 2.101 -7.809 -15.187 1.00 97.38 439 ASP A C 1
ATOM 3290 O O . ASP A 1 439 ? 1.966 -7.674 -13.969 1.00 97.38 439 ASP A O 1
ATOM 3294 N N . LEU A 1 440 ? 1.173 -7.386 -16.049 1.00 96.44 440 LEU A N 1
ATOM 3295 C CA . LEU A 1 440 ? -0.098 -6.807 -15.609 1.00 96.44 440 LEU A CA 1
ATOM 3296 C C . LEU A 1 440 ? -1.081 -7.874 -15.124 1.00 96.44 440 LEU A C 1
ATOM 3298 O O . LEU A 1 440 ? -2.021 -7.545 -14.408 1.00 96.44 440 LEU A O 1
ATOM 3302 N N . ASN A 1 441 ? -0.863 -9.142 -15.478 1.00 94.75 441 ASN A N 1
ATOM 3303 C CA . ASN A 1 441 ? -1.730 -10.243 -15.088 1.00 94.75 441 ASN A CA 1
ATOM 3304 C C . ASN A 1 441 ? -1.608 -10.581 -13.595 1.00 94.75 441 ASN A C 1
ATOM 3306 O O . ASN A 1 441 ? -2.586 -10.989 -12.975 1.00 94.75 441 ASN A O 1
ATOM 3310 N N . THR A 1 442 ? -0.422 -10.389 -13.009 1.00 96.12 442 THR A N 1
ATOM 3311 C CA . THR A 1 442 ? -0.164 -10.631 -11.579 1.00 96.12 442 THR A CA 1
ATOM 3312 C C . THR A 1 442 ? -0.120 -9.346 -10.747 1.00 96.12 442 THR A C 1
ATOM 3314 O O . THR A 1 442 ? 0.004 -9.397 -9.521 1.00 96.12 442 THR A O 1
ATOM 3317 N N . CYS A 1 443 ? -0.222 -8.168 -11.372 1.00 96.94 443 CYS A N 1
ATOM 3318 C CA . CYS A 1 443 ? -0.208 -6.898 -10.656 1.00 96.94 443 CYS A CA 1
ATOM 3319 C C . CYS A 1 443 ? -1.552 -6.629 -9.961 1.00 96.94 443 CYS A C 1
ATOM 3321 O O . CYS A 1 443 ? -2.547 -6.289 -10.594 1.00 96.94 443 CYS A O 1
ATOM 3323 N N . THR A 1 444 ? -1.558 -6.686 -8.631 1.00 95.69 444 THR A N 1
ATOM 3324 C CA . THR A 1 444 ? -2.750 -6.415 -7.805 1.00 95.69 444 THR A CA 1
ATOM 3325 C C . THR A 1 444 ? -2.929 -4.942 -7.436 1.00 95.69 444 THR A C 1
ATOM 3327 O O . THR A 1 444 ? -3.871 -4.588 -6.738 1.00 95.69 444 THR A O 1
ATOM 3330 N N . GLY A 1 445 ? -2.008 -4.064 -7.847 1.00 96.12 445 GLY A N 1
ATOM 3331 C CA . GLY A 1 445 ? -2.050 -2.649 -7.474 1.00 96.12 445 GLY A CA 1
ATOM 3332 C C . GLY A 1 445 ? -1.681 -2.350 -6.012 1.00 96.12 445 GLY A C 1
ATOM 3333 O O . GLY A 1 445 ? -1.961 -1.255 -5.529 1.00 96.12 445 GLY A O 1
ATOM 3334 N N . CYS A 1 446 ? -1.017 -3.274 -5.308 1.00 96.50 446 CYS A N 1
ATOM 3335 C CA . CYS A 1 446 ? -0.689 -3.182 -3.872 1.00 96.50 446 CYS A CA 1
ATOM 3336 C C . CYS A 1 446 ? 0.184 -1.987 -3.434 1.00 96.50 446 CYS A C 1
ATOM 3338 O O . CYS A 1 446 ? 0.426 -1.823 -2.245 1.00 96.50 446 CYS A O 1
ATOM 3340 N N . ASN A 1 447 ? 0.703 -1.173 -4.361 1.00 97.50 447 ASN A N 1
ATOM 3341 C CA . ASN A 1 447 ? 1.555 -0.004 -4.095 1.00 97.50 447 ASN A CA 1
ATOM 3342 C C . ASN A 1 447 ? 2.898 -0.260 -3.378 1.00 97.50 447 ASN A C 1
ATOM 3344 O O . ASN A 1 447 ? 3.676 0.685 -3.215 1.00 97.50 447 ASN A O 1
ATOM 3348 N N . ALA A 1 448 ? 3.251 -1.506 -3.047 1.00 98.19 448 ALA A N 1
ATOM 3349 C CA . ALA A 1 448 ? 4.541 -1.838 -2.432 1.00 98.19 448 ALA A CA 1
ATOM 3350 C C . ALA A 1 448 ? 5.734 -1.335 -3.268 1.00 98.19 448 ALA A C 1
ATOM 3352 O O . ALA A 1 448 ? 6.690 -0.773 -2.735 1.00 98.19 448 ALA A O 1
ATOM 3353 N N . CYS A 1 449 ? 5.639 -1.417 -4.600 1.00 98.56 449 CYS A N 1
ATOM 3354 C CA . CYS A 1 449 ? 6.657 -0.894 -5.510 1.00 98.56 449 CYS A CA 1
ATOM 3355 C C . CYS A 1 449 ? 6.811 0.638 -5.460 1.00 98.56 449 CYS A C 1
ATOM 3357 O O . CYS A 1 449 ? 7.908 1.145 -5.697 1.00 98.56 449 CYS A O 1
ATOM 3359 N N . VAL A 1 450 ? 5.736 1.377 -5.155 1.00 98.62 450 VAL A N 1
ATOM 3360 C CA . VAL A 1 450 ? 5.761 2.841 -4.993 1.00 98.62 450 VAL A CA 1
ATOM 3361 C C . VAL A 1 450 ? 6.496 3.197 -3.709 1.00 98.62 450 VAL A C 1
ATOM 3363 O O . VAL A 1 450 ? 7.423 4.005 -3.741 1.00 98.62 450 VAL A O 1
ATOM 3366 N N . MET A 1 451 ? 6.146 2.541 -2.599 1.00 98.00 451 MET A N 1
ATOM 3367 C CA . MET A 1 451 ? 6.803 2.765 -1.309 1.00 98.00 451 MET A CA 1
ATOM 3368 C C . MET A 1 451 ? 8.271 2.368 -1.337 1.00 98.00 451 MET A C 1
ATOM 3370 O O . MET A 1 451 ? 9.109 3.173 -0.945 1.00 98.00 451 MET A O 1
ATOM 3374 N N . ALA A 1 452 ? 8.603 1.211 -1.907 1.00 98.62 452 ALA A N 1
ATOM 3375 C CA . ALA A 1 452 ? 9.990 0.793 -2.068 1.00 98.62 452 ALA A CA 1
ATOM 3376 C C . ALA A 1 452 ? 10.799 1.776 -2.922 1.00 98.62 452 ALA A C 1
ATOM 3378 O O . ALA A 1 452 ? 11.953 2.058 -2.621 1.00 98.62 452 ALA A O 1
ATOM 3379 N N . CYS A 1 453 ? 10.206 2.350 -3.974 1.00 98.75 453 CYS A N 1
ATOM 3380 C CA . CYS A 1 453 ? 10.886 3.371 -4.764 1.00 98.75 453 CYS A CA 1
ATOM 3381 C C . CYS A 1 453 ? 11.085 4.671 -3.969 1.00 98.75 453 CYS A C 1
ATOM 3383 O O . CYS A 1 453 ? 12.166 5.261 -4.049 1.00 98.75 453 CYS A O 1
ATOM 3385 N N . ASN A 1 454 ? 10.083 5.086 -3.188 1.00 97.31 454 ASN A N 1
ATOM 3386 C CA . ASN A 1 454 ? 10.145 6.270 -2.335 1.00 97.31 454 ASN A CA 1
ATOM 3387 C C . ASN A 1 454 ? 11.229 6.161 -1.254 1.00 97.31 454 ASN A C 1
ATOM 3389 O O . ASN A 1 454 ? 12.008 7.106 -1.094 1.00 97.31 454 ASN A O 1
ATOM 3393 N N . THR A 1 455 ? 11.296 5.025 -0.555 1.00 96.06 455 THR A N 1
ATOM 3394 C CA . THR A 1 455 ? 12.284 4.767 0.502 1.00 96.06 455 THR A CA 1
ATOM 3395 C C . THR A 1 455 ? 13.690 4.655 -0.081 1.00 96.06 455 THR A C 1
ATOM 3397 O O . THR A 1 455 ? 14.572 5.431 0.284 1.00 96.06 455 THR A O 1
ATOM 3400 N N . GLU A 1 456 ? 13.879 3.773 -1.065 1.00 98.50 456 GLU A N 1
ATOM 3401 C CA . GLU A 1 456 ? 15.170 3.500 -1.700 1.00 98.50 456 GLU A CA 1
ATOM 3402 C C . GLU A 1 456 ? 15.786 4.755 -2.320 1.00 98.50 456 GLU A C 1
ATOM 3404 O O . GLU A 1 456 ? 16.983 4.996 -2.198 1.00 98.50 456 GLU A O 1
ATOM 3409 N N . ASN A 1 457 ? 14.976 5.550 -3.022 1.00 98.19 457 ASN A N 1
ATOM 3410 C CA . ASN A 1 457 ? 15.475 6.672 -3.807 1.00 98.19 457 ASN A CA 1
ATOM 3411 C C . ASN A 1 457 ? 15.330 8.005 -3.077 1.00 98.19 457 ASN A C 1
ATOM 3413 O O . ASN A 1 457 ? 15.361 9.055 -3.724 1.00 98.19 457 ASN A O 1
ATOM 3417 N N . SER A 1 458 ? 15.171 7.999 -1.750 1.00 95.44 458 SER A N 1
ATOM 3418 C CA . SER A 1 458 ? 15.094 9.213 -0.931 1.00 95.44 458 SER A CA 1
ATOM 3419 C C . SER A 1 458 ? 14.085 10.234 -1.481 1.00 95.44 458 SER A C 1
ATOM 3421 O O . SER A 1 458 ? 14.370 11.433 -1.534 1.00 95.44 458 SER A O 1
ATOM 3423 N N . ILE A 1 459 ? 12.926 9.766 -1.955 1.00 95.62 459 ILE A N 1
ATOM 3424 C CA . ILE A 1 459 ? 11.906 10.637 -2.544 1.00 95.62 459 ILE A CA 1
ATOM 3425 C C . ILE A 1 459 ? 11.217 11.428 -1.422 1.00 95.62 459 ILE A C 1
ATOM 3427 O O . ILE A 1 459 ? 11.042 10.944 -0.297 1.00 95.62 459 ILE A O 1
ATOM 3431 N N . ALA A 1 460 ? 10.939 12.702 -1.687 1.00 92.88 460 ALA A N 1
ATOM 3432 C CA . ALA A 1 460 ? 10.343 13.605 -0.712 1.00 92.88 460 ALA A CA 1
ATOM 3433 C C . ALA A 1 460 ? 8.831 13.391 -0.619 1.00 92.88 460 ALA A C 1
ATOM 3435 O O . ALA A 1 460 ? 8.200 13.132 -1.638 1.00 92.88 460 ALA A O 1
ATOM 3436 N N . VAL A 1 461 ? 8.274 13.569 0.581 1.00 93.31 461 VAL A N 1
ATOM 3437 C CA . VAL A 1 461 ? 6.821 13.580 0.779 1.00 93.31 461 VAL A CA 1
ATOM 3438 C C . VAL A 1 461 ? 6.247 14.933 0.361 1.00 93.31 461 VAL A C 1
ATOM 3440 O O . VAL A 1 461 ? 6.791 15.976 0.739 1.00 93.31 461 VAL A O 1
ATOM 3443 N N . VAL A 1 462 ? 5.134 14.933 -0.371 1.00 93.94 462 VAL A N 1
ATOM 3444 C CA . VAL A 1 462 ? 4.409 16.145 -0.779 1.00 93.94 462 VAL A CA 1
ATOM 3445 C C . VAL A 1 462 ? 3.062 16.252 -0.068 1.00 93.94 462 VAL A C 1
ATOM 3447 O O . VAL A 1 462 ? 2.242 15.339 -0.088 1.00 93.94 462 VAL A O 1
ATOM 3450 N N . GLY A 1 463 ? 2.819 17.409 0.554 1.00 92.50 463 GLY A N 1
ATOM 3451 C CA . GLY A 1 463 ? 1.571 17.703 1.261 1.00 92.50 463 GLY A CA 1
ATOM 3452 C C . GLY A 1 463 ? 0.347 17.787 0.343 1.00 92.50 463 GLY A C 1
ATOM 3453 O O . GLY A 1 463 ? 0.455 18.175 -0.824 1.00 92.50 463 GLY A O 1
ATOM 3454 N N . LYS A 1 464 ? -0.834 17.515 0.911 1.00 94.12 464 LYS A N 1
ATOM 3455 C CA . LYS A 1 464 ? -2.146 17.501 0.237 1.00 94.12 464 LYS A CA 1
ATOM 3456 C C . LYS A 1 464 ? -2.385 18.666 -0.732 1.00 94.12 464 LYS A C 1
ATOM 3458 O O . LYS A 1 464 ? -2.838 18.457 -1.853 1.00 94.12 464 LYS A O 1
ATOM 3463 N N . GLU A 1 465 ? -2.067 19.897 -0.324 1.00 93.62 465 GLU A N 1
ATOM 3464 C CA . GLU A 1 465 ? -2.274 21.102 -1.147 1.00 93.62 465 GLU A CA 1
ATOM 3465 C C . GLU A 1 465 ? -1.497 21.079 -2.469 1.00 93.62 465 GLU A C 1
ATOM 3467 O O . GLU A 1 465 ? -1.960 21.599 -3.483 1.00 93.62 465 GLU A O 1
ATOM 3472 N N . GLU A 1 466 ? -0.302 20.494 -2.463 1.00 95.06 466 GLU A N 1
ATOM 3473 C CA . GLU A 1 466 ? 0.550 20.400 -3.643 1.00 95.06 466 GLU A CA 1
ATOM 3474 C C . GLU A 1 466 ? 0.197 19.161 -4.478 1.00 95.06 466 GLU A C 1
ATOM 3476 O O . GLU A 1 466 ? 0.250 19.239 -5.705 1.00 95.06 466 GLU A O 1
ATOM 3481 N N . VAL A 1 467 ? -0.279 18.075 -3.856 1.00 95.81 467 VAL A N 1
ATOM 3482 C CA . VAL A 1 467 ? -0.862 16.932 -4.584 1.00 95.81 467 VAL A CA 1
ATOM 3483 C C . VAL A 1 467 ? -2.136 17.341 -5.333 1.00 95.81 467 VAL A C 1
ATOM 3485 O O . VAL A 1 467 ? -2.276 17.016 -6.508 1.00 95.81 467 VAL A O 1
ATOM 3488 N N . LEU A 1 468 ? -3.002 18.175 -4.738 1.00 94.56 468 LEU A N 1
ATOM 3489 C CA . LEU A 1 468 ? -4.153 18.792 -5.427 1.00 94.56 468 LEU A CA 1
ATOM 3490 C C . LEU A 1 468 ? -3.753 19.594 -6.680 1.00 94.56 468 LEU A C 1
ATOM 3492 O O . LEU A 1 468 ? -4.581 19.843 -7.553 1.00 94.56 468 LEU A O 1
ATOM 3496 N N . ARG A 1 469 ? -2.487 20.017 -6.777 1.00 95.44 469 ARG A N 1
ATOM 3497 C CA . ARG A 1 469 ? -1.927 20.742 -7.927 1.00 95.44 469 ARG A CA 1
ATOM 3498 C C . ARG A 1 469 ? -1.206 19.822 -8.926 1.00 95.44 469 ARG A C 1
ATOM 3500 O O . ARG A 1 469 ? -0.560 20.353 -9.831 1.00 95.44 469 ARG A O 1
ATOM 3507 N N . GLY A 1 470 ? -1.280 18.497 -8.757 1.00 95.00 470 GLY A N 1
ATOM 3508 C CA . GLY A 1 470 ? -0.603 17.496 -9.595 1.00 95.00 470 GLY A CA 1
ATOM 3509 C C . GLY A 1 470 ? 0.919 17.530 -9.454 1.00 95.00 470 GLY A C 1
ATOM 3510 O O . GLY A 1 470 ? 1.642 17.627 -10.449 1.00 95.00 470 GLY A O 1
ATOM 3511 N N . ARG A 1 471 ? 1.415 17.616 -8.214 1.00 95.88 471 ARG A N 1
ATOM 3512 C CA . ARG A 1 471 ? 2.850 17.770 -7.901 1.00 95.88 471 ARG A CA 1
ATOM 3513 C C . ARG A 1 471 ? 3.382 16.687 -6.967 1.00 95.88 471 ARG A C 1
ATOM 3515 O O . ARG A 1 471 ? 4.430 16.891 -6.360 1.00 95.88 471 ARG A O 1
ATOM 3522 N N . GLU A 1 472 ? 2.671 15.574 -6.844 1.00 96.00 472 GLU A N 1
ATOM 3523 C CA . GLU A 1 472 ? 3.105 14.417 -6.063 1.00 96.00 472 GLU A CA 1
ATOM 3524 C C . GLU A 1 472 ? 4.452 13.881 -6.560 1.00 96.00 472 GLU A C 1
ATOM 3526 O O . GLU A 1 472 ? 4.736 13.878 -7.764 1.00 96.00 472 GLU A O 1
ATOM 3531 N N . MET A 1 473 ? 5.293 13.404 -5.646 1.00 97.06 473 MET A N 1
ATOM 3532 C CA . MET A 1 473 ? 6.625 12.907 -5.987 1.00 97.06 473 MET A CA 1
ATOM 3533 C C . MET A 1 473 ? 6.639 11.379 -5.915 1.00 97.06 473 MET A C 1
ATOM 3535 O O . MET A 1 473 ? 7.122 10.782 -4.963 1.00 97.06 473 MET A O 1
ATOM 3539 N N . HIS A 1 474 ? 6.156 10.737 -6.980 1.00 98.06 474 HIS A N 1
ATOM 3540 C CA . HIS A 1 474 ? 6.262 9.289 -7.178 1.00 98.06 474 HIS A CA 1
ATOM 3541 C C . HIS A 1 474 ? 6.941 8.974 -8.514 1.00 98.06 474 HIS A C 1
ATOM 3543 O O . HIS A 1 474 ? 6.510 9.424 -9.578 1.00 98.06 474 HIS A O 1
ATOM 3549 N N . TRP A 1 475 ? 8.043 8.221 -8.475 1.00 98.56 475 TRP A N 1
ATOM 3550 C CA . TRP A 1 475 ? 8.820 7.864 -9.676 1.00 98.56 475 TRP A CA 1
ATOM 3551 C C . TRP A 1 475 ? 8.258 6.663 -10.433 1.00 98.56 475 TRP A C 1
ATOM 3553 O O . TRP A 1 475 ? 8.471 6.535 -11.642 1.00 98.56 475 TRP A O 1
ATOM 3563 N N . ILE A 1 476 ? 7.563 5.799 -9.704 1.00 98.50 476 ILE A N 1
ATOM 3564 C CA . ILE A 1 476 ? 6.672 4.770 -10.214 1.00 98.50 476 ILE A CA 1
ATOM 3565 C C . ILE A 1 476 ? 5.304 5.064 -9.613 1.00 98.50 476 ILE A C 1
ATOM 3567 O O . ILE A 1 476 ? 5.190 5.263 -8.407 1.00 98.50 476 ILE A O 1
ATOM 3571 N N . ARG A 1 477 ? 4.282 5.136 -10.456 1.00 96.19 477 ARG A N 1
ATOM 3572 C CA . ARG A 1 477 ? 2.881 5.227 -10.037 1.00 96.19 477 ARG A CA 1
ATOM 3573 C C . ARG A 1 477 ? 2.148 3.988 -10.518 1.00 96.19 477 ARG A C 1
ATOM 3575 O O . ARG A 1 477 ? 2.609 3.348 -11.455 1.00 96.19 477 ARG A O 1
ATOM 3582 N N . ILE A 1 478 ? 1.025 3.652 -9.905 1.00 96.38 478 ILE A N 1
ATOM 3583 C CA . ILE A 1 478 ? 0.143 2.601 -10.413 1.00 96.38 478 ILE A CA 1
ATOM 3584 C C . ILE A 1 478 ? -1.095 3.293 -10.952 1.00 96.38 478 ILE A C 1
ATOM 3586 O O . ILE A 1 478 ? -1.875 3.824 -10.162 1.00 96.38 478 ILE A O 1
ATOM 3590 N N . ASP A 1 479 ? -1.279 3.272 -12.264 1.00 94.06 479 ASP A N 1
ATOM 3591 C CA . ASP A 1 479 ? -2.492 3.784 -12.894 1.00 94.06 479 ASP A CA 1
ATOM 3592 C C . ASP A 1 479 ? -3.592 2.712 -12.776 1.00 94.06 479 ASP A C 1
ATOM 3594 O O . ASP A 1 479 ? -3.311 1.508 -12.812 1.00 94.06 479 ASP A O 1
ATOM 3598 N N . ARG A 1 480 ? -4.841 3.135 -12.544 1.00 91.50 480 ARG A N 1
ATOM 3599 C CA . ARG A 1 480 ? -6.023 2.259 -12.629 1.00 91.50 480 ARG A CA 1
ATOM 3600 C C . ARG A 1 480 ? -6.811 2.585 -13.888 1.00 91.50 480 ARG A C 1
ATOM 3602 O O . ARG A 1 480 ? -6.987 3.759 -14.192 1.00 91.50 480 ARG A O 1
ATOM 3609 N N . TYR A 1 481 ? -7.351 1.576 -14.554 1.00 90.75 481 TYR A N 1
ATOM 3610 C CA . TYR A 1 481 ? -8.248 1.782 -15.688 1.00 90.75 481 TYR A CA 1
ATOM 3611 C C . TYR A 1 481 ? -9.540 1.006 -15.495 1.00 90.75 481 TYR A C 1
ATOM 3613 O O . TYR A 1 481 ? -9.492 -0.211 -15.315 1.00 90.75 481 TYR A O 1
ATOM 3621 N N . PHE A 1 482 ? -10.672 1.710 -15.530 1.00 88.94 482 PHE A N 1
ATOM 3622 C CA . PHE A 1 482 ? -12.001 1.106 -15.520 1.00 88.94 482 PHE A CA 1
ATOM 3623 C C . PHE A 1 482 ? -12.430 0.832 -16.964 1.00 88.94 482 PHE A C 1
ATOM 3625 O O . PHE A 1 482 ? -12.571 1.750 -17.768 1.00 88.94 482 PHE A O 1
ATOM 3632 N N . THR A 1 483 ? -12.584 -0.445 -17.291 1.00 83.38 483 THR A N 1
ATOM 3633 C CA . THR A 1 483 ? -12.769 -0.997 -18.641 1.00 83.38 483 THR A CA 1
ATOM 3634 C C . THR A 1 483 ? -14.088 -1.763 -18.730 1.00 83.38 483 THR A C 1
ATOM 3636 O O . THR A 1 483 ? -14.661 -2.146 -17.707 1.00 83.38 483 THR A O 1
ATOM 3639 N N . GLY A 1 484 ? -14.571 -2.024 -19.944 1.00 77.06 484 GLY A N 1
ATOM 3640 C CA . GLY A 1 484 ? -15.812 -2.775 -20.167 1.00 77.06 484 GLY A CA 1
ATOM 3641 C C . GLY A 1 484 ? -17.094 -1.929 -20.229 1.00 77.06 484 GLY A C 1
ATOM 3642 O O . GLY A 1 484 ? -17.071 -0.703 -20.334 1.00 77.06 484 GLY A O 1
ATOM 3643 N N . LYS A 1 485 ? -18.249 -2.610 -20.249 1.00 72.44 485 LYS A N 1
ATOM 3644 C CA . LYS A 1 485 ? -19.559 -1.999 -20.533 1.00 72.44 485 LYS A CA 1
ATOM 3645 C C . LYS A 1 485 ? -20.269 -1.569 -19.242 1.00 72.44 485 LYS A C 1
ATOM 3647 O O . LYS A 1 485 ? -21.008 -2.350 -18.657 1.00 72.44 485 LYS A O 1
ATOM 3652 N N . GLY A 1 486 ? -20.094 -0.309 -18.851 1.00 79.88 486 GLY A N 1
ATOM 3653 C CA . GLY A 1 486 ? -20.838 0.323 -17.752 1.00 79.88 486 GLY A CA 1
ATOM 3654 C C . GLY A 1 486 ? -20.011 0.554 -16.485 1.00 79.88 486 GLY A C 1
ATOM 3655 O O . GLY A 1 486 ? -18.951 -0.033 -16.299 1.00 79.88 486 GLY A O 1
ATOM 3656 N N . LEU A 1 487 ? -20.500 1.451 -15.623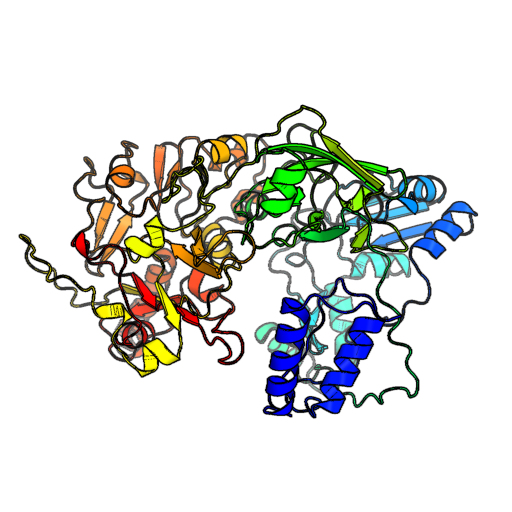 1.00 84.38 487 LEU A N 1
ATOM 3657 C CA . LEU A 1 487 ? -19.782 1.914 -14.426 1.00 84.38 487 LEU A CA 1
ATOM 3658 C C . LEU A 1 487 ? -20.209 1.216 -13.128 1.00 84.38 487 LEU A C 1
ATOM 3660 O O . LEU A 1 487 ? -19.499 1.318 -12.129 1.00 84.38 487 LEU A O 1
ATOM 3664 N N . ASP A 1 488 ? -21.335 0.502 -13.134 1.00 84.56 488 ASP A N 1
ATOM 3665 C CA . ASP A 1 488 ? -21.808 -0.239 -11.957 1.00 84.56 488 ASP A CA 1
ATOM 3666 C C . ASP A 1 488 ? -21.048 -1.559 -11.756 1.00 84.56 488 ASP A C 1
ATOM 3668 O O . ASP A 1 488 ? -20.890 -2.009 -10.628 1.00 84.56 488 ASP A O 1
ATOM 3672 N N . ASN A 1 489 ? -20.530 -2.160 -12.834 1.00 85.31 489 ASN A N 1
ATOM 3673 C CA . ASN A 1 489 ? -19.707 -3.374 -12.787 1.00 85.31 489 ASN A CA 1
ATOM 3674 C C . ASN A 1 489 ? -18.558 -3.321 -13.819 1.00 85.31 489 ASN A C 1
ATOM 3676 O O . ASN A 1 489 ? -18.538 -4.104 -14.774 1.00 85.31 489 ASN A O 1
ATOM 3680 N N . PRO A 1 490 ? -17.627 -2.357 -13.693 1.00 89.50 490 PRO A N 1
ATOM 3681 C CA . PRO A 1 490 ? -16.503 -2.231 -14.600 1.00 89.50 490 PRO A CA 1
ATOM 3682 C C . PRO A 1 490 ? -15.451 -3.296 -14.291 1.00 89.50 490 PRO A C 1
ATOM 3684 O O . PRO A 1 490 ? -15.271 -3.744 -13.159 1.00 89.50 490 PRO A O 1
ATOM 3687 N N . GLN A 1 491 ? -14.666 -3.635 -15.301 1.00 88.44 491 GLN A N 1
ATOM 3688 C CA . GLN A 1 491 ? -13.412 -4.347 -15.105 1.00 88.44 491 GLN A CA 1
ATOM 3689 C C . GLN A 1 491 ? -12.318 -3.348 -14.724 1.00 88.44 491 GLN A C 1
ATOM 3691 O O . GLN A 1 491 ? -12.342 -2.202 -15.166 1.00 88.44 491 GLN A O 1
ATOM 3696 N N . MET A 1 492 ? -11.322 -3.771 -13.948 1.00 90.56 492 MET A N 1
ATOM 3697 C CA . MET A 1 492 ? -10.209 -2.906 -13.553 1.00 90.56 492 MET A CA 1
ATOM 3698 C C . MET A 1 492 ? -8.868 -3.505 -13.969 1.00 90.56 492 MET A C 1
ATOM 3700 O O . MET A 1 492 ? -8.636 -4.696 -13.781 1.00 90.56 492 MET A O 1
ATOM 3704 N N . ILE A 1 493 ? -7.983 -2.669 -14.513 1.00 92.19 493 ILE A N 1
ATOM 3705 C CA . ILE A 1 493 ? -6.595 -3.031 -14.820 1.00 92.19 493 ILE A CA 1
ATOM 3706 C C . ILE A 1 493 ? -5.665 -2.101 -14.044 1.00 92.19 493 ILE A C 1
ATOM 3708 O O . ILE A 1 493 ? -5.844 -0.881 -14.056 1.00 92.19 493 ILE A O 1
ATOM 3712 N N . HIS A 1 494 ? -4.663 -2.678 -13.385 1.00 94.94 494 HIS A N 1
ATOM 3713 C CA . HIS A 1 494 ? -3.573 -1.935 -12.766 1.00 94.94 494 HIS A CA 1
ATOM 3714 C C . HIS A 1 494 ? -2.365 -1.911 -13.689 1.00 94.94 494 HIS A C 1
ATOM 3716 O O . HIS A 1 494 ? -1.943 -2.952 -14.181 1.00 94.94 494 HIS A O 1
ATOM 3722 N N . GLN A 1 495 ? -1.780 -0.732 -13.886 1.00 95.94 495 GLN A N 1
ATOM 3723 C CA . GLN A 1 495 ? -0.579 -0.577 -14.695 1.00 95.94 495 GLN A CA 1
ATOM 3724 C C . GLN A 1 495 ? 0.471 0.258 -13.958 1.00 95.94 495 GLN A C 1
ATOM 3726 O O . GLN A 1 495 ? 0.363 1.485 -13.893 1.00 95.94 495 GLN A O 1
ATOM 3731 N N . PRO A 1 496 ? 1.516 -0.380 -13.402 1.00 97.38 496 PRO A N 1
ATOM 3732 C CA . PRO A 1 496 ? 2.663 0.338 -12.870 1.00 97.38 496 PRO A CA 1
ATOM 3733 C C . PRO A 1 496 ? 3.399 1.096 -13.984 1.00 97.38 496 PRO A C 1
ATOM 3735 O O . PRO A 1 496 ? 3.930 0.509 -14.928 1.00 97.38 496 PRO A O 1
ATOM 3738 N N . LEU A 1 497 ? 3.459 2.418 -13.876 1.00 97.19 497 LEU A N 1
ATOM 3739 C CA . LEU A 1 497 ? 4.068 3.303 -14.854 1.00 97.19 497 LEU A CA 1
ATOM 3740 C C . LEU A 1 497 ? 5.217 4.092 -14.221 1.00 97.19 497 LEU A C 1
ATOM 3742 O O . LEU A 1 497 ? 5.040 4.911 -13.319 1.00 97.19 497 LEU A O 1
ATOM 3746 N N . ALA A 1 498 ? 6.421 3.837 -14.725 1.00 98.12 498 ALA A N 1
ATOM 3747 C CA . ALA A 1 498 ? 7.657 4.517 -14.352 1.00 98.12 498 ALA A CA 1
ATOM 3748 C C . ALA A 1 498 ? 8.354 5.085 -15.600 1.00 98.12 498 ALA A C 1
ATOM 3750 O O . ALA A 1 498 ? 7.839 4.994 -16.719 1.00 98.12 498 ALA A O 1
ATOM 3751 N N . CYS A 1 499 ? 9.552 5.661 -15.438 1.00 98.62 499 CYS A N 1
ATOM 3752 C CA . CYS A 1 499 ? 10.397 5.963 -16.595 1.00 98.62 499 CYS A CA 1
ATOM 3753 C C . CYS A 1 499 ? 10.632 4.700 -17.428 1.00 98.62 499 CYS A C 1
ATOM 3755 O O . CYS A 1 499 ? 11.082 3.690 -16.907 1.00 98.62 499 CYS A O 1
ATOM 3757 N N . GLN A 1 500 ? 10.348 4.793 -18.724 1.00 98.38 500 GLN A N 1
ATOM 3758 C CA . GLN A 1 500 ? 10.482 3.683 -19.668 1.00 98.38 500 GLN A CA 1
ATOM 3759 C C . GLN A 1 500 ? 11.906 3.537 -20.226 1.00 98.38 500 GLN A C 1
ATOM 3761 O O . GLN A 1 500 ? 12.131 2.683 -21.075 1.00 98.38 500 GLN A O 1
ATOM 3766 N N . HIS A 1 501 ? 12.836 4.420 -19.823 1.00 98.38 501 HIS A N 1
ATOM 3767 C CA . HIS A 1 501 ? 14.221 4.467 -20.317 1.00 98.38 501 HIS A CA 1
ATOM 3768 C C . HIS A 1 501 ? 14.305 4.359 -21.856 1.00 98.38 501 HIS A C 1
ATOM 3770 O O . HIS A 1 501 ? 15.064 3.574 -22.403 1.00 98.38 501 HIS A O 1
ATOM 3776 N N . CYS A 1 502 ? 13.454 5.143 -22.530 1.00 97.06 502 CYS A N 1
ATOM 3777 C CA . CYS A 1 502 ? 13.310 5.212 -23.987 1.00 97.06 502 CYS A CA 1
ATOM 3778 C C . CYS A 1 502 ? 14.659 5.438 -24.674 1.00 97.06 502 CYS A C 1
ATOM 3780 O O . CYS A 1 502 ? 15.274 6.455 -24.378 1.00 97.06 502 CYS A O 1
ATOM 3782 N N . GLU A 1 503 ? 15.072 4.607 -25.628 1.00 94.62 503 GLU A N 1
ATOM 3783 C CA . GLU A 1 503 ? 16.350 4.797 -26.333 1.00 94.62 503 GLU A CA 1
ATOM 3784 C C . GLU A 1 503 ? 16.332 6.064 -27.200 1.00 94.62 503 GLU A C 1
ATOM 3786 O O . GLU A 1 503 ? 17.247 6.892 -27.149 1.00 94.62 503 GLU A O 1
ATOM 3791 N N . ASN A 1 504 ? 15.222 6.293 -27.904 1.00 94.00 504 ASN A N 1
ATOM 3792 C CA . ASN A 1 504 ? 14.924 7.555 -28.575 1.00 94.00 504 ASN A CA 1
ATOM 3793 C C . ASN A 1 504 ? 14.218 8.508 -27.600 1.00 94.00 504 ASN A C 1
ATOM 3795 O O . ASN A 1 504 ? 13.069 8.893 -27.806 1.00 94.00 504 ASN A O 1
ATOM 3799 N N . ALA A 1 505 ? 14.877 8.875 -26.495 1.00 96.19 505 ALA A N 1
ATOM 3800 C CA . ALA A 1 505 ? 14.245 9.676 -25.445 1.00 96.19 505 ALA A CA 1
ATOM 3801 C C . ALA A 1 505 ? 13.903 11.111 -25.898 1.00 96.19 505 ALA A C 1
ATOM 3803 O O . ALA A 1 505 ? 14.792 11.970 -25.954 1.00 96.19 505 ALA A O 1
ATOM 3804 N N . PRO A 1 506 ? 12.608 11.464 -26.044 1.00 96.94 506 PRO A N 1
ATOM 3805 C CA . PRO A 1 506 ? 12.215 12.833 -26.385 1.00 96.94 506 PRO A CA 1
ATOM 3806 C C . PRO A 1 506 ? 12.534 13.815 -25.249 1.00 96.94 506 PRO A C 1
ATOM 3808 O O . PRO A 1 506 ? 12.736 15.009 -25.461 1.00 96.94 506 PRO A O 1
ATOM 3811 N N . CYS A 1 507 ? 12.611 13.318 -24.014 1.00 98.00 507 CYS A N 1
ATOM 3812 C CA . CYS A 1 507 ? 12.937 14.126 -22.847 1.00 98.00 507 CYS A CA 1
ATOM 3813 C C . CYS A 1 507 ? 14.407 14.584 -22.795 1.00 98.00 507 CYS A C 1
ATOM 3815 O O . CYS A 1 507 ? 14.686 15.545 -22.079 1.00 98.00 507 CYS A O 1
ATOM 3817 N N . GLU A 1 508 ? 15.318 13.958 -23.553 1.00 97.94 508 GLU A N 1
ATOM 3818 C CA . GLU A 1 508 ? 16.737 14.341 -23.591 1.00 97.94 508 GLU A CA 1
ATOM 3819 C C . GLU A 1 508 ? 17.011 15.521 -24.505 1.00 97.94 508 GLU A C 1
ATOM 3821 O O . GLU A 1 508 ? 17.602 16.512 -24.079 1.00 97.94 508 GLU A O 1
ATOM 3826 N N . VAL A 1 509 ? 16.519 15.445 -25.742 1.00 95.88 509 VAL A N 1
ATOM 3827 C CA . VAL A 1 509 ? 16.797 16.434 -26.795 1.00 95.88 509 VAL A CA 1
ATOM 3828 C C . VAL A 1 509 ? 16.285 17.840 -26.461 1.00 95.88 509 VAL A C 1
ATOM 3830 O O . VAL A 1 509 ? 16.742 18.821 -27.038 1.00 95.88 509 VAL A O 1
ATOM 3833 N N . VAL A 1 510 ? 15.361 17.953 -25.502 1.00 98.00 510 VAL A N 1
ATOM 3834 C CA . VAL A 1 510 ? 14.785 19.225 -25.033 1.00 98.00 510 VAL A CA 1
ATOM 3835 C C . VAL A 1 510 ? 15.487 19.806 -23.803 1.00 98.00 510 VAL A C 1
ATOM 3837 O O . VAL A 1 510 ? 15.082 20.859 -23.308 1.00 98.00 510 VAL A O 1
ATOM 3840 N N . CYS A 1 511 ? 16.505 19.135 -23.257 1.00 98.25 511 CYS A N 1
ATOM 3841 C CA . CYS A 1 511 ? 17.244 19.642 -22.107 1.00 98.25 511 CYS A CA 1
ATOM 3842 C C . CYS A 1 511 ? 18.374 20.586 -22.558 1.00 98.25 511 CYS A C 1
ATOM 3844 O O . CYS A 1 511 ? 19.395 20.113 -23.053 1.00 98.25 511 CYS A O 1
ATOM 3846 N N . PRO A 1 512 ? 18.278 21.908 -22.316 1.00 97.75 512 PRO A N 1
ATOM 3847 C CA . PRO A 1 512 ? 19.249 22.871 -22.851 1.00 97.75 512 PRO A CA 1
ATOM 3848 C C . PRO A 1 512 ? 20.641 22.773 -22.213 1.00 97.75 512 PRO A C 1
ATOM 3850 O O . PRO A 1 512 ? 21.596 23.359 -22.710 1.00 97.75 512 PRO A O 1
ATOM 3853 N N . VAL A 1 513 ? 20.760 22.067 -21.088 1.00 98.00 513 VAL A N 1
ATOM 3854 C CA . VAL A 1 513 ? 21.990 21.984 -20.287 1.00 98.00 513 VAL A CA 1
ATOM 3855 C C . VAL A 1 513 ? 22.577 20.574 -20.235 1.00 98.00 513 VAL A C 1
ATOM 3857 O O . VAL A 1 513 ? 23.573 20.375 -19.542 1.00 98.00 513 VAL A O 1
ATOM 3860 N N . GLY A 1 514 ? 21.979 19.601 -20.933 1.00 96.88 514 GLY A N 1
ATOM 3861 C CA . GLY A 1 514 ? 22.442 18.209 -20.912 1.00 96.88 514 GLY A CA 1
ATOM 3862 C C . GLY A 1 514 ? 22.323 17.544 -19.535 1.00 96.88 514 GLY A C 1
ATOM 3863 O O . GLY A 1 514 ? 23.167 16.739 -19.167 1.00 96.88 514 GLY A O 1
ATOM 3864 N N . ALA A 1 515 ? 21.304 17.902 -18.744 1.00 97.88 515 ALA A N 1
ATOM 3865 C CA . ALA A 1 515 ? 21.045 17.276 -17.440 1.00 97.88 515 ALA A CA 1
ATOM 3866 C C . ALA A 1 515 ? 20.384 15.893 -17.549 1.00 97.88 515 ALA A C 1
ATOM 3868 O O . ALA A 1 515 ? 20.230 15.204 -16.547 1.00 97.88 515 ALA A O 1
ATOM 3869 N N . THR A 1 516 ? 19.945 15.503 -18.744 1.00 97.62 516 THR A N 1
ATOM 3870 C CA . THR A 1 516 ? 19.430 14.166 -19.019 1.00 97.62 516 THR A CA 1
ATOM 3871 C C . THR A 1 516 ? 20.099 13.630 -20.274 1.00 97.62 516 THR A C 1
ATOM 3873 O O . THR A 1 516 ? 20.060 14.289 -21.312 1.00 97.62 516 THR A O 1
ATOM 3876 N N . VAL A 1 517 ? 20.750 12.477 -20.153 1.00 97.12 517 VAL A N 1
ATOM 3877 C CA . VAL A 1 517 ? 21.587 11.871 -21.199 1.00 97.12 517 VAL A CA 1
ATOM 3878 C C . VAL A 1 517 ? 21.542 10.353 -21.093 1.00 97.12 517 VAL A C 1
ATOM 3880 O O . VAL A 1 517 ? 21.428 9.828 -19.990 1.00 97.12 517 VAL A O 1
ATOM 3883 N N . HIS A 1 518 ? 21.695 9.648 -22.207 1.00 96.31 518 HIS A N 1
ATOM 3884 C CA . HIS A 1 518 ? 21.894 8.202 -22.177 1.00 96.31 518 HIS A CA 1
ATOM 3885 C C . HIS A 1 518 ? 23.336 7.821 -21.853 1.00 96.31 518 HIS A C 1
ATOM 3887 O O . HIS A 1 518 ? 24.268 8.492 -22.301 1.00 96.31 518 HIS A O 1
ATOM 3893 N N . ASP A 1 519 ? 23.513 6.703 -21.153 1.00 95.62 519 ASP A N 1
ATOM 3894 C CA . ASP A 1 519 ? 24.796 6.001 -21.093 1.00 95.62 519 ASP A CA 1
ATOM 3895 C C . ASP A 1 519 ? 24.917 4.877 -22.133 1.00 95.62 519 ASP A C 1
ATOM 3897 O O . ASP A 1 519 ? 24.025 4.624 -22.949 1.00 95.62 519 ASP A O 1
ATOM 3901 N N . SER A 1 520 ? 26.071 4.209 -22.103 1.00 94.94 520 SER A N 1
ATOM 3902 C CA . SER A 1 520 ? 26.401 3.057 -22.940 1.00 94.94 520 SER A CA 1
ATOM 3903 C C . SER A 1 520 ? 25.656 1.776 -22.562 1.00 94.94 520 SER A C 1
ATOM 3905 O O . SER A 1 520 ? 25.759 0.802 -23.300 1.00 94.94 520 SER A O 1
ATOM 3907 N N . GLU A 1 521 ? 24.935 1.757 -21.438 1.00 96.38 521 GLU A N 1
ATOM 3908 C CA . GLU A 1 521 ? 24.119 0.620 -20.993 1.00 96.38 521 GLU A CA 1
ATOM 3909 C C . GLU A 1 521 ? 22.634 0.814 -21.347 1.00 96.38 521 GLU A C 1
ATOM 3911 O O . GLU A 1 521 ? 21.801 -0.072 -21.137 1.00 96.38 521 GLU A O 1
ATOM 3916 N N . GLY A 1 522 ? 22.308 1.975 -21.929 1.00 95.12 522 GLY A N 1
ATOM 3917 C CA . GLY A 1 522 ? 20.980 2.380 -22.370 1.00 95.12 522 GLY A CA 1
ATOM 3918 C C . GLY A 1 522 ? 20.079 2.885 -21.254 1.00 95.12 522 GLY A C 1
ATOM 3919 O O . GLY A 1 522 ? 18.868 2.987 -21.439 1.00 95.12 522 GLY A O 1
ATOM 3920 N N . LEU A 1 523 ? 20.644 3.262 -20.108 1.00 97.44 523 LEU A N 1
ATOM 3921 C CA . LEU A 1 523 ? 19.896 3.998 -19.104 1.00 97.44 523 LEU A CA 1
ATOM 3922 C C . LEU A 1 523 ? 19.788 5.460 -19.517 1.00 97.44 523 LEU A C 1
ATOM 3924 O O . LEU A 1 523 ? 20.766 6.112 -19.879 1.00 97.44 523 LEU A O 1
ATOM 3928 N N . ASN A 1 524 ? 18.586 6.009 -19.383 1.00 98.31 524 ASN A N 1
ATOM 3929 C CA . ASN A 1 524 ? 18.405 7.444 -19.348 1.00 98.31 524 ASN A CA 1
ATOM 3930 C C . ASN A 1 524 ? 18.894 7.971 -17.988 1.00 98.31 524 ASN A C 1
ATOM 3932 O O . ASN A 1 524 ? 18.264 7.700 -16.965 1.00 98.31 524 ASN A O 1
ATOM 3936 N N . ASN A 1 525 ? 19.975 8.737 -17.944 1.00 98.25 525 ASN A N 1
ATOM 3937 C CA . ASN A 1 525 ? 20.550 9.266 -16.711 1.00 98.25 525 ASN A CA 1
ATOM 3938 C C . ASN A 1 525 ? 20.052 10.682 -16.440 1.00 98.25 525 ASN A C 1
ATOM 3940 O O . ASN A 1 525 ? 20.267 11.591 -17.235 1.00 98.25 525 ASN A O 1
ATOM 3944 N N . MET A 1 526 ? 19.385 10.874 -15.296 1.00 98.44 526 MET A N 1
ATOM 3945 C CA . MET A 1 526 ? 18.985 12.195 -14.805 1.00 98.44 526 MET A CA 1
ATOM 3946 C C . MET A 1 526 ? 20.045 12.706 -13.832 1.00 98.44 526 MET A C 1
ATOM 3948 O O . MET A 1 526 ? 20.149 12.230 -12.706 1.00 98.44 526 MET A O 1
ATOM 3952 N N . VAL A 1 527 ? 20.816 13.694 -14.265 1.00 98.12 527 VAL A N 1
ATOM 3953 C CA . VAL A 1 527 ? 21.909 14.284 -13.498 1.00 98.12 527 VAL A CA 1
ATOM 3954 C C . VAL A 1 527 ? 21.373 15.493 -12.730 1.00 98.12 527 VAL A C 1
ATOM 3956 O O . VAL A 1 527 ? 21.248 16.599 -13.263 1.00 98.12 527 VAL A O 1
ATOM 3959 N N . TYR A 1 528 ? 20.999 15.266 -11.469 1.00 97.81 528 TYR A N 1
ATOM 3960 C CA . TYR A 1 528 ? 20.250 16.219 -10.642 1.00 97.81 528 TYR A CA 1
ATOM 3961 C C . TYR A 1 528 ? 20.923 17.592 -10.514 1.00 97.81 528 TYR A C 1
ATOM 3963 O O . TYR A 1 528 ? 20.274 18.615 -10.721 1.00 97.81 528 TYR A O 1
ATOM 3971 N N . ASN A 1 529 ? 22.232 17.622 -10.248 1.00 97.06 529 ASN A N 1
ATOM 3972 C CA . ASN A 1 529 ? 23.003 18.855 -10.039 1.00 97.06 529 ASN A CA 1
ATOM 3973 C C . ASN A 1 529 ? 23.183 19.707 -11.312 1.00 97.06 529 ASN A C 1
ATOM 3975 O O . ASN A 1 529 ? 23.528 20.884 -11.217 1.00 97.06 529 ASN A O 1
ATOM 3979 N N . ARG A 1 530 ? 22.939 19.142 -12.501 1.00 97.81 530 ARG A N 1
ATOM 3980 C CA . ARG A 1 530 ? 22.998 19.866 -13.777 1.00 97.81 530 ARG A CA 1
ATOM 3981 C C . ARG A 1 530 ? 21.653 20.481 -14.161 1.00 97.81 530 ARG A C 1
ATOM 3983 O O . ARG A 1 530 ? 21.600 21.342 -15.038 1.00 97.81 530 ARG A O 1
ATOM 3990 N N . CYS A 1 531 ? 20.559 20.039 -13.543 1.00 98.25 531 CYS A N 1
ATOM 3991 C CA . CYS A 1 531 ? 19.218 20.500 -13.868 1.00 98.25 531 CYS A CA 1
ATOM 3992 C C . CYS A 1 531 ? 19.015 21.963 -13.447 1.00 98.25 531 CYS A C 1
ATOM 3994 O O . CYS A 1 531 ? 19.097 22.291 -12.271 1.00 98.25 531 CYS A O 1
ATOM 3996 N N . VAL A 1 532 ? 18.675 22.827 -14.407 1.00 97.69 532 VAL A N 1
ATOM 3997 C CA . VAL A 1 532 ? 18.355 24.250 -14.156 1.00 97.69 532 VAL A CA 1
ATOM 3998 C C . VAL A 1 532 ? 16.846 24.528 -14.081 1.00 97.69 532 VAL A C 1
ATOM 4000 O O . VAL A 1 532 ? 16.412 25.674 -14.119 1.00 97.69 532 VAL A O 1
ATOM 4003 N N . GLY A 1 533 ? 16.024 23.477 -14.025 1.00 97.19 533 GLY A N 1
ATOM 4004 C CA . GLY A 1 533 ? 14.596 23.594 -13.732 1.00 97.19 533 GLY A CA 1
ATOM 4005 C C . GLY A 1 533 ? 13.689 24.139 -14.837 1.00 97.19 533 GLY A C 1
ATOM 4006 O O . GLY A 1 533 ? 12.605 24.640 -14.542 1.00 97.19 533 GLY A O 1
ATOM 4007 N N . THR A 1 534 ? 14.065 24.006 -16.115 1.00 97.19 534 THR A N 1
ATOM 4008 C CA . THR A 1 534 ? 13.214 24.449 -17.244 1.00 97.19 534 THR A CA 1
ATOM 4009 C C . THR A 1 534 ? 11.914 23.655 -17.392 1.00 97.19 534 THR A C 1
ATOM 4011 O O . THR A 1 534 ? 10.965 24.139 -18.001 1.00 97.19 534 THR A O 1
ATOM 4014 N N . LYS A 1 535 ? 11.864 22.431 -16.849 1.00 97.00 535 LYS A N 1
ATOM 4015 C CA . LYS A 1 535 ? 10.734 21.481 -16.893 1.00 97.00 535 LYS A CA 1
ATOM 4016 C C . LYS A 1 535 ? 10.333 20.951 -18.273 1.00 97.00 535 LYS A C 1
ATOM 4018 O O . LYS A 1 535 ? 9.466 20.084 -18.349 1.00 97.00 535 LYS A O 1
ATOM 4023 N N . TYR A 1 536 ? 10.995 21.374 -19.351 1.00 98.00 536 TYR A N 1
ATOM 4024 C CA . TYR A 1 536 ? 10.619 20.967 -20.709 1.00 98.00 536 TYR A CA 1
ATOM 4025 C C . TYR A 1 536 ? 10.727 19.443 -20.926 1.00 98.00 536 TYR A C 1
ATOM 4027 O O . TYR A 1 536 ? 9.897 18.838 -21.602 1.00 98.00 536 TYR A O 1
ATOM 4035 N N . CYS A 1 537 ? 11.678 18.786 -20.256 1.00 97.94 537 CYS A N 1
ATOM 4036 C CA . CYS A 1 537 ? 11.814 17.329 -20.288 1.00 97.94 537 CYS A CA 1
ATOM 4037 C C . CYS A 1 537 ? 10.568 16.575 -19.785 1.00 97.94 537 CYS A C 1
ATOM 4039 O O . CYS A 1 537 ? 10.337 15.456 -20.237 1.00 97.94 537 CYS A O 1
ATOM 4041 N N . SER A 1 538 ? 9.752 17.166 -18.901 1.00 97.31 538 SER A N 1
ATOM 4042 C CA . SER A 1 538 ? 8.472 16.572 -18.489 1.00 97.31 538 SER A CA 1
ATOM 4043 C C . SER A 1 538 ? 7.398 16.744 -19.563 1.00 97.31 538 SER A C 1
ATOM 4045 O O . SER A 1 538 ? 6.745 15.769 -19.932 1.00 97.31 538 SER A O 1
ATOM 4047 N N . ASN A 1 539 ? 7.282 17.938 -20.155 1.00 96.69 539 ASN A N 1
ATOM 4048 C CA . ASN A 1 539 ? 6.308 18.193 -21.222 1.00 96.69 539 ASN A CA 1
ATOM 4049 C C . ASN A 1 539 ? 6.510 17.236 -22.406 1.00 96.69 539 ASN A C 1
ATOM 4051 O O . ASN A 1 539 ? 5.539 16.646 -22.878 1.00 96.69 539 ASN A O 1
ATOM 4055 N N . ASN A 1 540 ? 7.766 17.042 -22.830 1.00 97.69 540 ASN A N 1
ATOM 4056 C CA . ASN A 1 540 ? 8.103 16.186 -23.970 1.00 97.69 540 ASN A CA 1
ATOM 4057 C C . ASN A 1 540 ? 8.129 14.687 -23.628 1.00 97.69 540 ASN A C 1
ATOM 4059 O O . ASN A 1 540 ? 8.214 13.852 -24.521 1.00 97.69 540 ASN A O 1
ATOM 4063 N N . CYS A 1 541 ? 8.078 14.316 -22.344 1.00 97.69 541 CYS A N 1
ATOM 4064 C CA . CYS A 1 541 ? 7.932 12.920 -21.949 1.00 97.69 541 CYS A CA 1
ATOM 4065 C C . CYS A 1 541 ? 6.474 12.486 -22.182 1.00 97.69 541 CYS A C 1
ATOM 4067 O O . CYS A 1 541 ? 5.583 13.037 -21.523 1.00 97.69 541 CYS A O 1
ATOM 4069 N N . PRO A 1 542 ? 6.200 11.506 -23.063 1.00 95.25 542 PRO A N 1
ATOM 4070 C CA . PRO A 1 542 ? 4.825 11.121 -23.379 1.00 95.25 542 PRO A CA 1
ATOM 4071 C C . PRO A 1 542 ? 4.122 10.475 -22.177 1.00 95.25 542 PRO A C 1
ATOM 4073 O O . PRO A 1 542 ? 2.943 10.712 -21.959 1.00 95.25 542 PRO A O 1
ATOM 4076 N N . PHE A 1 543 ? 4.874 9.787 -21.316 1.00 95.19 543 PHE A N 1
ATOM 4077 C CA . PHE A 1 543 ? 4.355 9.106 -20.124 1.00 95.19 543 PHE A CA 1
ATOM 4078 C C . PHE A 1 543 ? 4.132 10.024 -18.914 1.00 95.19 543 PHE A C 1
ATOM 4080 O O . PHE A 1 543 ? 3.586 9.579 -17.905 1.00 95.19 543 PHE A O 1
ATOM 4087 N N . LYS A 1 544 ? 4.610 11.280 -18.960 1.00 95.50 544 LYS A N 1
ATOM 4088 C CA . LYS A 1 544 ? 4.581 12.217 -17.819 1.00 95.50 544 LYS A CA 1
ATOM 4089 C C . LYS A 1 544 ? 5.079 11.555 -16.526 1.00 95.50 544 LYS A C 1
ATOM 4091 O O . LYS A 1 544 ? 4.393 11.549 -15.517 1.00 95.50 544 LYS A O 1
ATOM 4096 N N . VAL A 1 545 ? 6.267 10.948 -16.567 1.00 96.94 545 VAL A N 1
ATOM 4097 C CA . VAL A 1 545 ? 6.926 10.234 -15.436 1.00 96.94 545 VAL A CA 1
ATOM 4098 C C . VAL A 1 545 ? 8.152 10.980 -14.895 1.00 96.94 545 VAL A C 1
ATOM 4100 O O . VAL A 1 545 ? 8.931 10.458 -14.102 1.00 96.94 545 VAL A O 1
ATOM 4103 N N . ARG A 1 546 ? 8.348 12.220 -15.351 1.00 98.06 546 ARG A N 1
ATOM 4104 C CA . ARG A 1 546 ? 9.343 13.155 -14.822 1.00 98.06 546 ARG A CA 1
ATOM 4105 C C . ARG A 1 546 ? 8.660 13.992 -13.741 1.00 98.06 546 ARG A C 1
ATOM 4107 O O . ARG A 1 546 ? 7.648 14.634 -14.027 1.00 98.06 546 ARG A O 1
ATOM 4114 N N . ARG A 1 547 ? 9.185 13.966 -12.519 1.00 97.81 547 ARG A N 1
ATOM 4115 C CA . ARG A 1 547 ? 8.615 14.642 -11.344 1.00 97.81 547 ARG A CA 1
ATOM 4116 C C . ARG A 1 547 ? 9.490 15.808 -10.922 1.00 97.81 547 ARG A C 1
ATOM 4118 O O . ARG A 1 547 ? 10.706 15.689 -10.916 1.00 97.81 547 ARG A O 1
ATOM 4125 N N . PHE A 1 548 ? 8.894 16.962 -10.649 1.00 98.06 548 PHE A N 1
ATOM 4126 C CA . PHE A 1 548 ? 9.643 18.199 -10.450 1.00 98.06 548 PHE A CA 1
ATOM 4127 C C . PHE A 1 548 ? 9.537 18.684 -9.011 1.00 98.06 548 PHE A C 1
ATOM 4129 O O . PHE A 1 548 ? 8.436 18.863 -8.500 1.00 98.06 548 PHE A O 1
ATOM 4136 N N . ASN A 1 549 ? 10.671 19.011 -8.396 1.00 97.06 549 ASN A N 1
ATOM 4137 C CA . ASN A 1 549 ? 10.693 19.670 -7.095 1.00 97.06 549 ASN A CA 1
ATOM 4138 C C . ASN A 1 549 ? 10.274 21.143 -7.235 1.00 97.06 549 ASN A C 1
ATOM 4140 O O . ASN A 1 549 ? 11.120 22.031 -7.365 1.00 97.06 549 ASN A O 1
ATOM 4144 N N . PHE A 1 550 ? 8.966 21.424 -7.252 1.00 95.44 550 PHE A N 1
ATOM 4145 C CA . PHE A 1 550 ? 8.439 22.795 -7.355 1.00 95.44 550 PHE A CA 1
ATOM 4146 C C . PHE A 1 550 ? 8.827 23.650 -6.151 1.00 95.44 550 PHE A C 1
ATOM 4148 O O . PHE A 1 550 ? 9.195 24.822 -6.292 1.00 95.44 550 PHE A O 1
ATOM 4155 N N . LEU A 1 551 ? 8.743 23.048 -4.970 1.00 93.56 551 LEU A N 1
ATOM 4156 C CA . LEU A 1 551 ? 9.146 23.625 -3.702 1.00 93.56 551 LEU A CA 1
ATOM 4157 C C . LEU A 1 551 ? 10.319 22.825 -3.143 1.00 93.56 551 LEU A C 1
ATOM 4159 O O . LEU A 1 551 ? 10.778 21.847 -3.732 1.00 93.56 551 LEU A O 1
ATOM 4163 N N . GLN A 1 552 ? 10.822 23.270 -2.002 1.00 90.75 552 GLN A N 1
ATOM 4164 C CA . GLN A 1 552 ? 11.833 22.526 -1.279 1.00 90.75 552 GLN A CA 1
ATOM 4165 C C . GLN A 1 552 ? 11.145 21.465 -0.413 1.00 90.75 552 GLN A C 1
ATOM 4167 O O . GLN A 1 552 ? 10.914 21.670 0.775 1.00 90.75 552 GLN A O 1
ATOM 4172 N N . TYR A 1 553 ? 10.768 20.348 -1.039 1.00 88.00 553 TYR A N 1
ATOM 4173 C CA . TYR A 1 553 ? 10.033 19.262 -0.379 1.00 88.00 553 TYR A CA 1
ATOM 4174 C C . TYR A 1 553 ? 10.883 18.517 0.662 1.00 88.00 553 TYR A C 1
ATOM 4176 O O . TYR A 1 553 ? 10.355 18.022 1.653 1.00 88.00 553 TYR A O 1
ATOM 4184 N N . ASN A 1 554 ? 12.210 18.518 0.505 1.00 78.62 554 ASN A N 1
ATOM 4185 C CA . ASN A 1 554 ? 13.128 17.939 1.486 1.00 78.62 554 ASN A CA 1
ATOM 4186 C C . ASN A 1 554 ? 13.420 18.855 2.702 1.00 78.62 554 ASN A C 1
ATOM 4188 O O . ASN A 1 554 ? 13.916 18.348 3.702 1.00 78.62 554 ASN A O 1
ATOM 4192 N N . ASP A 1 555 ? 13.063 20.156 2.693 1.00 63.84 555 ASP A N 1
ATOM 4193 C CA . ASP A 1 555 ? 13.306 21.075 3.841 1.00 63.84 555 ASP A CA 1
ATOM 4194 C C . ASP A 1 555 ? 12.255 20.994 4.952 1.00 63.84 555 ASP A C 1
ATOM 4196 O O . ASP A 1 555 ? 12.340 21.737 5.933 1.00 63.84 555 ASP A O 1
ATOM 4200 N N . MET A 1 556 ? 11.284 20.079 4.874 1.00 57.22 556 MET A N 1
ATOM 4201 C CA . MET A 1 556 ? 10.471 19.748 6.056 1.00 57.22 556 MET A CA 1
ATOM 4202 C C . MET A 1 556 ? 11.370 19.371 7.259 1.00 57.22 556 MET A C 1
ATOM 4204 O O . MET A 1 556 ? 10.985 19.598 8.400 1.00 57.22 556 MET A O 1
ATOM 4208 N N . LEU A 1 557 ? 12.606 18.922 6.993 1.00 50.97 557 LEU A N 1
ATOM 4209 C CA . LEU A 1 557 ? 13.698 18.721 7.952 1.00 50.97 557 LEU A CA 1
ATOM 4210 C C . LEU A 1 557 ? 14.083 19.981 8.755 1.00 50.97 557 LEU A C 1
ATOM 4212 O O . LEU A 1 557 ? 14.347 19.872 9.948 1.00 50.97 557 LEU A O 1
ATOM 4216 N N . TYR A 1 558 ? 14.089 21.172 8.144 1.00 50.66 558 TYR A N 1
ATOM 4217 C CA . TYR A 1 558 ? 14.522 22.419 8.801 1.00 50.66 558 TYR A CA 1
ATOM 4218 C C . TYR A 1 558 ? 13.370 23.201 9.437 1.00 50.66 558 TYR A C 1
ATOM 4220 O O . TYR A 1 558 ? 13.595 23.990 10.350 1.00 50.66 558 TYR A O 1
ATOM 4228 N N . LYS A 1 559 ? 12.129 22.998 8.970 1.00 55.28 559 LYS A N 1
ATOM 4229 C CA . LYS A 1 559 ? 10.947 23.653 9.559 1.00 55.28 559 LYS A CA 1
ATOM 4230 C C . LYS A 1 559 ? 10.563 23.094 10.931 1.00 55.28 559 LYS A C 1
ATOM 4232 O O . LYS A 1 559 ? 9.929 23.811 11.697 1.00 55.28 559 LYS A O 1
ATOM 4237 N N . PHE A 1 560 ? 10.930 21.846 11.222 1.00 60.22 560 PHE A N 1
ATOM 4238 C CA . PHE A 1 560 ? 10.501 21.124 12.423 1.00 60.22 560 PHE A CA 1
ATOM 4239 C C . PHE A 1 560 ? 11.663 20.547 13.252 1.00 60.22 560 PHE A C 1
ATOM 4241 O O . PHE A 1 560 ? 11.409 19.728 14.126 1.00 60.22 560 PHE A O 1
ATOM 4248 N N . ASP A 1 561 ? 12.913 20.951 12.981 1.00 60.22 561 ASP A N 1
ATOM 4249 C CA . ASP A 1 561 ? 14.116 20.464 13.689 1.00 60.22 561 ASP A CA 1
ATOM 4250 C C . ASP A 1 561 ? 14.206 18.919 13.734 1.00 60.22 561 ASP A C 1
ATOM 4252 O O . ASP A 1 561 ? 14.470 18.296 14.760 1.00 60.22 561 ASP A O 1
ATOM 4256 N N . MET A 1 562 ? 13.912 18.273 12.597 1.00 70.69 562 MET A N 1
ATOM 4257 C CA . MET A 1 562 ? 13.789 16.812 12.486 1.00 70.69 562 MET A CA 1
ATOM 4258 C C . MET A 1 562 ? 15.074 16.170 11.959 1.00 70.69 562 MET A C 1
ATOM 4260 O O . MET A 1 562 ? 15.076 15.502 10.922 1.00 70.69 562 MET A O 1
ATOM 4264 N N . ASP A 1 563 ? 16.185 16.357 12.669 1.00 77.62 563 ASP A N 1
ATOM 4265 C CA . ASP A 1 563 ? 17.476 15.771 12.285 1.00 77.62 563 ASP A CA 1
ATOM 4266 C C . ASP A 1 563 ? 17.445 14.235 12.215 1.00 77.62 563 ASP A C 1
ATOM 4268 O O . ASP A 1 563 ? 18.134 13.647 11.376 1.00 77.62 563 ASP A O 1
ATOM 4272 N N . SER A 1 564 ? 16.583 13.582 13.002 1.00 81.38 564 SER A N 1
ATOM 4273 C CA . SER A 1 564 ? 16.390 12.124 12.978 1.00 81.38 564 SER A CA 1
ATOM 4274 C C . SER A 1 564 ? 15.925 11.595 11.615 1.00 81.38 564 SER A C 1
ATOM 4276 O O . SER A 1 564 ? 16.322 10.506 11.206 1.00 81.38 564 SER A O 1
ATOM 4278 N N . LEU A 1 565 ? 15.173 12.383 10.838 1.00 82.62 565 LEU A N 1
ATOM 4279 C CA . LEU A 1 565 ? 14.719 11.990 9.499 1.00 82.62 565 LEU A CA 1
ATOM 4280 C C . LEU A 1 565 ? 15.846 11.965 8.453 1.00 82.62 565 LEU A C 1
ATOM 4282 O O . LEU A 1 565 ? 15.634 11.488 7.340 1.00 82.62 565 LEU A O 1
ATOM 4286 N N . LYS A 1 566 ? 17.053 12.462 8.751 1.00 86.81 566 LYS A N 1
ATOM 4287 C CA . LYS A 1 566 ? 18.201 12.303 7.840 1.00 86.81 566 LYS A CA 1
ATOM 4288 C C . LYS A 1 566 ? 18.665 10.848 7.771 1.00 86.81 566 LYS A C 1
ATOM 4290 O O . LYS A 1 566 ? 19.149 10.424 6.728 1.00 86.81 566 LYS A O 1
ATOM 4295 N N . MET A 1 567 ? 18.470 10.085 8.848 1.00 89.81 567 MET A N 1
ATOM 4296 C CA . MET A 1 567 ? 18.934 8.700 8.970 1.00 89.81 567 MET A CA 1
ATOM 4297 C C . MET A 1 567 ? 18.153 7.724 8.086 1.00 89.81 567 MET A C 1
ATOM 4299 O O . MET A 1 567 ? 18.686 6.688 7.713 1.00 89.81 567 MET A O 1
ATOM 4303 N N . MET A 1 568 ? 16.916 8.063 7.705 1.00 89.69 568 MET A N 1
ATOM 4304 C CA . MET A 1 568 ? 16.110 7.229 6.802 1.00 89.69 568 MET A CA 1
ATOM 4305 C C . MET A 1 568 ? 16.520 7.357 5.326 1.00 89.69 568 MET A C 1
ATOM 4307 O O . MET A 1 568 ? 15.954 6.680 4.472 1.00 89.69 568 MET A O 1
ATOM 4311 N N . ARG A 1 569 ? 17.412 8.297 4.986 1.00 90.81 569 ARG A N 1
ATOM 4312 C CA . ARG A 1 569 ? 17.791 8.565 3.595 1.00 90.81 569 ARG A CA 1
ATOM 4313 C C . ARG A 1 569 ? 18.859 7.582 3.148 1.00 90.81 569 ARG A C 1
ATOM 4315 O O . ARG A 1 569 ? 19.849 7.384 3.844 1.00 90.81 569 ARG A O 1
ATOM 4322 N N . ASN A 1 570 ? 18.682 7.039 1.948 1.00 95.94 570 ASN A N 1
ATOM 4323 C CA . ASN A 1 570 ? 19.703 6.223 1.312 1.00 95.94 570 ASN A CA 1
ATOM 4324 C C . ASN A 1 570 ? 20.957 7.089 1.044 1.00 95.94 570 ASN A C 1
ATOM 4326 O O . ASN A 1 570 ? 20.830 8.105 0.345 1.00 95.94 570 ASN A O 1
ATOM 4330 N N . PRO A 1 571 ? 22.136 6.725 1.588 1.00 96.38 571 PRO A N 1
ATOM 4331 C CA . PRO A 1 571 ? 23.365 7.504 1.441 1.00 96.38 571 PRO A CA 1
ATOM 4332 C C . PRO A 1 571 ? 23.918 7.509 0.008 1.00 96.38 571 PRO A C 1
ATOM 4334 O O . PRO A 1 571 ? 24.633 8.441 -0.361 1.00 96.38 571 PRO A O 1
ATOM 4337 N N . ASP A 1 572 ? 23.542 6.530 -0.817 1.00 97.56 572 ASP A N 1
ATOM 4338 C CA . ASP A 1 572 ? 24.020 6.374 -2.195 1.00 97.56 572 ASP A CA 1
ATOM 4339 C C . ASP A 1 572 ? 23.135 7.092 -3.222 1.00 97.56 572 ASP A C 1
ATOM 4341 O O . ASP A 1 572 ? 23.413 7.101 -4.426 1.00 97.56 572 ASP A O 1
ATOM 4345 N N . VAL A 1 573 ? 22.066 7.747 -2.758 1.00 97.56 573 VAL A N 1
ATOM 4346 C CA . VAL A 1 573 ? 21.155 8.519 -3.601 1.00 97.56 573 VAL A CA 1
ATOM 4347 C C . VAL A 1 573 ? 21.200 9.987 -3.208 1.00 97.56 573 VAL A C 1
ATOM 4349 O O . VAL A 1 573 ? 20.917 10.374 -2.078 1.00 97.56 573 VAL A O 1
ATOM 4352 N N . THR A 1 574 ? 21.481 10.852 -4.186 1.00 95.50 574 THR A N 1
ATOM 4353 C CA . THR A 1 574 ? 21.427 12.307 -3.991 1.00 95.50 574 THR A CA 1
ATOM 4354 C C . THR A 1 574 ? 20.065 12.715 -3.435 1.00 95.50 574 THR A C 1
ATOM 4356 O O . THR A 1 574 ? 19.053 12.410 -4.056 1.00 95.50 574 THR A O 1
ATOM 4359 N N . VAL A 1 575 ? 20.014 13.455 -2.327 1.00 93.56 575 VAL A N 1
ATOM 4360 C CA . 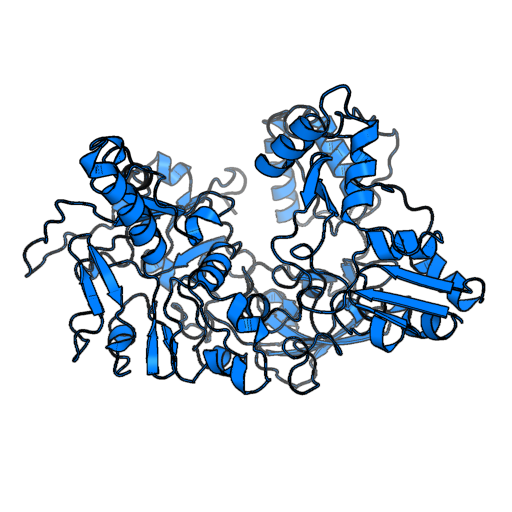VAL A 1 575 ? 18.785 14.121 -1.864 1.00 93.56 575 VAL A CA 1
ATOM 4361 C C . VAL A 1 575 ? 18.607 15.410 -2.666 1.00 93.56 575 VAL A C 1
ATOM 4363 O O . VAL A 1 575 ? 19.507 16.248 -2.723 1.00 93.56 575 VAL A O 1
ATOM 4366 N N . ARG A 1 576 ? 17.474 15.554 -3.357 1.00 93.75 576 ARG A N 1
ATOM 4367 C CA . ARG A 1 576 ? 17.277 16.646 -4.322 1.00 93.75 576 ARG A CA 1
ATOM 4368 C C . ARG A 1 576 ? 16.816 17.925 -3.638 1.00 93.75 576 ARG A C 1
ATOM 4370 O O . ARG A 1 576 ? 16.169 17.906 -2.593 1.00 93.75 576 ARG A O 1
ATOM 4377 N N . VAL A 1 577 ? 17.116 19.041 -4.290 1.00 91.31 577 VAL A N 1
ATOM 4378 C CA . VAL A 1 577 ? 16.662 20.373 -3.891 1.00 91.31 577 VAL A CA 1
ATOM 4379 C C . VAL A 1 577 ? 15.559 20.879 -4.823 1.00 91.31 577 VAL A C 1
ATOM 4381 O O . VAL A 1 577 ? 15.336 20.347 -5.915 1.00 91.31 577 VAL A O 1
ATOM 4384 N N . LYS A 1 578 ? 14.895 21.957 -4.410 1.00 94.25 578 LYS A N 1
ATOM 4385 C CA . LYS A 1 578 ? 13.969 22.736 -5.231 1.00 94.25 578 LYS A CA 1
ATOM 4386 C C . LYS A 1 578 ? 14.578 23.052 -6.597 1.00 94.25 578 LYS A C 1
ATOM 4388 O O . LYS A 1 578 ? 15.735 23.448 -6.706 1.00 94.25 578 LYS A O 1
ATOM 4393 N N . GLY A 1 579 ? 13.753 22.979 -7.635 1.00 96.31 579 GLY A N 1
ATOM 4394 C CA . GLY A 1 579 ? 14.131 23.364 -8.992 1.00 96.31 579 GLY A CA 1
ATOM 4395 C C . GLY A 1 579 ? 14.726 22.228 -9.823 1.00 96.31 579 GLY A C 1
ATOM 4396 O O . GLY A 1 579 ? 15.123 22.464 -10.962 1.00 96.31 579 GLY A O 1
ATOM 4397 N N . VAL A 1 580 ? 14.767 21.004 -9.292 1.00 97.50 580 VAL A N 1
ATOM 4398 C CA . VAL A 1 580 ? 15.368 19.840 -9.952 1.00 97.50 580 VAL A CA 1
ATOM 4399 C C . VAL A 1 580 ? 14.300 18.834 -10.379 1.00 97.50 580 VAL A C 1
ATOM 4401 O O . VAL A 1 580 ? 13.353 18.552 -9.642 1.00 97.50 580 VAL A O 1
ATOM 4404 N N . MET A 1 581 ? 14.463 18.291 -11.588 1.00 98.25 581 MET A N 1
ATOM 4405 C CA . MET A 1 581 ? 13.645 17.196 -12.110 1.00 98.25 581 MET A CA 1
ATOM 4406 C C . MET A 1 581 ? 14.167 15.839 -11.629 1.00 98.25 581 MET A C 1
ATOM 4408 O O . MET A 1 581 ? 15.371 15.608 -11.565 1.00 98.25 581 MET A O 1
ATOM 4412 N N . GLU A 1 582 ? 13.252 14.919 -11.393 1.00 98.38 582 GLU A N 1
ATOM 4413 C CA . GLU A 1 582 ? 13.488 13.545 -10.990 1.00 98.38 582 GLU A CA 1
ATOM 4414 C C . GLU A 1 582 ? 12.750 12.569 -11.906 1.00 98.38 582 GLU A C 1
ATOM 4416 O O . GLU A 1 582 ? 11.867 12.953 -12.679 1.00 98.38 582 GLU A O 1
ATOM 4421 N N . LYS A 1 583 ? 13.138 11.297 -11.841 1.00 98.62 583 LYS A N 1
ATOM 4422 C CA . LYS A 1 583 ? 12.463 10.175 -12.498 1.00 98.62 583 LYS A CA 1
ATOM 4423 C C . LYS A 1 583 ? 12.995 8.861 -11.942 1.00 98.62 583 LYS A C 1
ATOM 4425 O O . LYS A 1 583 ? 14.110 8.837 -11.434 1.00 98.62 583 LYS A O 1
ATOM 4430 N N . CYS A 1 584 ? 12.280 7.765 -12.191 1.00 98.75 584 CYS A N 1
ATOM 4431 C CA . CYS A 1 584 ? 12.843 6.423 -12.044 1.00 98.75 584 CYS A CA 1
ATOM 4432 C C . CYS A 1 584 ? 14.178 6.311 -12.803 1.00 98.75 584 CYS A C 1
ATOM 4434 O O . CYS A 1 584 ? 14.286 6.727 -13.960 1.00 98.75 584 CYS A O 1
ATOM 4436 N N . THR A 1 585 ? 15.204 5.802 -12.128 1.00 98.69 585 THR A N 1
ATOM 4437 C CA . THR A 1 585 ? 16.566 5.600 -12.647 1.00 98.69 585 THR A CA 1
ATOM 4438 C C . THR A 1 585 ? 16.902 4.125 -12.854 1.00 98.69 585 THR A C 1
ATOM 4440 O O . THR A 1 585 ? 18.071 3.814 -13.044 1.00 98.69 585 THR A O 1
ATOM 4443 N N . TYR A 1 586 ? 15.910 3.228 -12.781 1.00 98.75 586 TYR A N 1
ATOM 4444 C CA . TYR A 1 586 ? 16.119 1.785 -12.604 1.00 98.75 586 TYR A CA 1
ATOM 4445 C C . TYR A 1 586 ? 17.041 1.456 -11.418 1.00 98.75 586 TYR A C 1
ATOM 4447 O O . TYR A 1 586 ? 17.825 0.518 -11.469 1.00 98.75 586 TYR A O 1
ATOM 4455 N N . CYS A 1 587 ? 16.931 2.235 -10.333 1.00 98.69 587 CYS A N 1
ATOM 4456 C CA . CYS A 1 587 ? 17.764 2.096 -9.136 1.00 98.69 587 CYS A CA 1
ATOM 4457 C C . CYS A 1 587 ? 19.262 2.056 -9.484 1.00 98.69 587 CYS A C 1
ATOM 4459 O O . CYS A 1 587 ? 19.977 1.138 -9.090 1.00 98.69 587 CYS A O 1
ATOM 4461 N N . VAL A 1 588 ? 19.733 3.050 -10.248 1.00 98.62 588 VAL A N 1
ATOM 4462 C CA . VAL A 1 588 ? 21.124 3.135 -10.730 1.00 98.62 588 VAL A CA 1
ATOM 4463 C C . VAL A 1 588 ? 22.170 2.987 -9.619 1.00 98.62 588 VAL A C 1
ATOM 4465 O O . VAL A 1 588 ? 23.254 2.475 -9.870 1.00 98.62 588 VAL A O 1
ATOM 4468 N N . GLN A 1 589 ? 21.850 3.380 -8.386 1.00 98.62 589 GLN A N 1
ATOM 4469 C CA . GLN A 1 589 ? 22.687 3.149 -7.211 1.00 98.62 589 GLN A CA 1
ATOM 4470 C C . GLN A 1 589 ? 22.954 1.655 -6.969 1.00 98.62 589 GLN A C 1
ATOM 4472 O O . GLN A 1 589 ? 24.107 1.285 -6.795 1.00 98.62 589 GLN A O 1
ATOM 4477 N N . ARG A 1 590 ? 21.939 0.790 -7.107 1.00 98.62 590 ARG A N 1
ATOM 4478 C CA . ARG A 1 590 ? 22.065 -0.669 -6.962 1.00 98.62 590 ARG A CA 1
ATOM 4479 C C . ARG A 1 590 ? 22.816 -1.295 -8.132 1.00 98.62 590 ARG A C 1
ATOM 4481 O O . ARG A 1 590 ? 23.656 -2.162 -7.934 1.00 98.62 590 ARG A O 1
ATOM 4488 N N . ILE A 1 591 ? 22.565 -0.810 -9.355 1.00 98.50 591 ILE A N 1
ATOM 4489 C CA . ILE A 1 591 ? 23.347 -1.206 -10.542 1.00 98.50 591 ILE A CA 1
ATOM 4490 C C . ILE A 1 591 ? 24.833 -0.902 -10.304 1.00 98.50 591 ILE A C 1
ATOM 4492 O O . ILE A 1 591 ? 25.700 -1.734 -10.559 1.00 98.50 591 ILE A O 1
ATOM 4496 N N . ASN A 1 592 ? 25.130 0.302 -9.812 1.00 98.25 592 ASN A N 1
ATOM 4497 C CA . ASN A 1 592 ? 26.492 0.766 -9.586 1.00 98.25 592 ASN A CA 1
ATOM 4498 C C . ASN A 1 592 ? 27.188 0.031 -8.445 1.00 98.25 592 ASN A C 1
ATOM 4500 O O . ASN A 1 592 ? 28.372 -0.256 -8.584 1.00 98.25 592 ASN A O 1
ATOM 4504 N N . GLU A 1 593 ? 26.484 -0.240 -7.351 1.00 98.00 593 GLU A N 1
ATOM 4505 C CA . GLU A 1 593 ? 26.992 -0.993 -6.204 1.00 98.00 593 GLU A CA 1
ATOM 4506 C C . GLU A 1 593 ? 27.419 -2.399 -6.634 1.00 98.00 593 GLU A C 1
ATOM 4508 O O . GLU A 1 593 ? 28.601 -2.734 -6.560 1.00 98.00 593 GLU A O 1
ATOM 4513 N N . VAL A 1 594 ? 26.500 -3.158 -7.240 1.00 97.81 594 VAL A N 1
ATOM 4514 C CA . VAL A 1 594 ? 26.782 -4.506 -7.750 1.00 97.81 594 VAL A CA 1
ATOM 4515 C C . VAL A 1 594 ? 27.905 -4.478 -8.783 1.00 97.81 594 VAL A C 1
ATOM 4517 O O . VAL A 1 594 ? 28.812 -5.306 -8.743 1.00 97.81 594 VAL A O 1
ATOM 4520 N N . ARG A 1 595 ? 27.903 -3.501 -9.696 1.00 96.00 595 ARG A N 1
ATOM 4521 C CA . ARG A 1 595 ? 28.989 -3.341 -10.669 1.00 96.00 595 ARG A CA 1
ATOM 4522 C C . ARG A 1 595 ? 30.339 -3.121 -9.989 1.00 96.00 595 ARG A C 1
ATOM 4524 O O . ARG A 1 595 ? 31.323 -3.715 -10.416 1.00 96.00 595 ARG A O 1
ATOM 4531 N N . GLN A 1 596 ? 30.407 -2.279 -8.959 1.00 96.56 596 GLN A N 1
ATOM 4532 C CA . GLN A 1 596 ? 31.647 -2.040 -8.218 1.00 96.56 596 GLN A CA 1
ATOM 4533 C C . GLN A 1 596 ? 32.127 -3.308 -7.509 1.00 96.56 596 GLN A C 1
ATOM 4535 O O . GLN A 1 596 ? 33.316 -3.616 -7.577 1.00 96.56 596 GLN A O 1
ATOM 4540 N N . ASP A 1 597 ? 31.223 -4.061 -6.885 1.00 95.75 597 ASP A N 1
ATOM 4541 C CA . ASP A 1 597 ? 31.557 -5.327 -6.228 1.00 95.75 597 ASP A CA 1
ATOM 4542 C C . ASP A 1 597 ? 32.081 -6.367 -7.212 1.00 95.75 597 ASP A C 1
ATOM 4544 O O . ASP A 1 597 ? 33.123 -6.982 -6.983 1.00 95.75 597 ASP A O 1
ATOM 4548 N N . LYS A 1 598 ? 31.420 -6.513 -8.359 1.00 95.69 598 LYS A N 1
ATOM 4549 C CA . LYS A 1 598 ? 31.819 -7.462 -9.399 1.00 95.69 598 LYS A CA 1
ATOM 4550 C C . LYS A 1 598 ? 33.145 -7.064 -10.056 1.00 95.69 598 LYS A C 1
ATOM 4552 O O . LYS A 1 598 ? 34.015 -7.911 -10.239 1.00 95.69 598 LYS A O 1
ATOM 4557 N N . GLU A 1 599 ? 33.378 -5.777 -10.322 1.00 94.19 599 GLU A N 1
ATOM 4558 C CA . GLU A 1 599 ? 34.665 -5.299 -10.854 1.00 94.19 599 GLU A CA 1
ATOM 4559 C C . GLU A 1 599 ? 35.832 -5.512 -9.870 1.00 94.19 599 GLU A C 1
ATOM 4561 O O . GLU A 1 599 ? 36.955 -5.761 -10.312 1.00 94.19 599 GLU A O 1
ATOM 4566 N N . ARG A 1 600 ? 35.597 -5.503 -8.546 1.00 95.31 600 ARG A N 1
ATOM 4567 C CA . ARG A 1 600 ? 36.631 -5.855 -7.547 1.00 95.31 600 ARG A CA 1
ATOM 4568 C C . ARG A 1 600 ? 37.092 -7.309 -7.667 1.00 95.31 600 ARG A C 1
ATOM 4570 O O . ARG A 1 600 ? 38.250 -7.591 -7.368 1.00 95.31 600 ARG A O 1
ATOM 4577 N N . LEU A 1 601 ? 36.220 -8.212 -8.120 1.00 94.00 601 LEU A N 1
ATOM 4578 C CA . LEU A 1 601 ? 36.543 -9.626 -8.332 1.00 94.00 601 LEU A CA 1
ATOM 4579 C C . LEU A 1 601 ? 37.302 -9.865 -9.638 1.00 94.00 601 LEU A C 1
ATOM 4581 O O . LEU A 1 601 ? 38.025 -10.849 -9.752 1.00 94.00 601 LEU A O 1
ATOM 4585 N N . ARG A 1 602 ? 37.195 -8.959 -10.616 1.00 92.38 602 ARG A N 1
ATOM 4586 C CA . ARG A 1 602 ? 37.727 -9.148 -11.974 1.00 92.38 602 ARG A CA 1
ATOM 4587 C C . ARG A 1 602 ? 39.207 -9.543 -12.058 1.00 92.38 602 ARG A C 1
ATOM 4589 O O . ARG A 1 602 ? 39.523 -10.359 -12.922 1.00 92.38 602 ARG A O 1
ATOM 4596 N N . PRO A 1 603 ? 40.125 -9.023 -11.217 1.00 93.38 603 PRO A N 1
ATOM 4597 C CA . PRO A 1 603 ? 41.526 -9.442 -11.254 1.00 93.38 603 PRO A CA 1
ATOM 4598 C C . PRO A 1 603 ? 41.758 -10.883 -10.780 1.00 93.38 603 PRO A C 1
ATOM 4600 O O . PRO A 1 603 ? 42.735 -11.502 -11.196 1.00 93.38 603 PRO A O 1
ATOM 4603 N N . THR A 1 604 ? 40.902 -11.401 -9.894 1.00 94.19 604 THR A N 1
ATOM 4604 C CA . THR A 1 604 ? 41.066 -12.712 -9.243 1.00 94.19 604 THR A CA 1
ATOM 4605 C C . THR A 1 604 ? 40.157 -13.789 -9.823 1.00 94.19 604 THR A C 1
ATOM 4607 O O . THR A 1 604 ? 40.546 -14.950 -9.866 1.00 94.19 604 THR A O 1
ATOM 4610 N N . ASP A 1 605 ? 38.967 -13.404 -10.275 1.00 94.12 605 ASP A N 1
ATOM 4611 C CA . ASP A 1 605 ? 37.944 -14.281 -10.832 1.00 94.12 605 ASP A CA 1
ATOM 4612 C C . ASP A 1 605 ? 37.113 -13.515 -11.885 1.00 94.12 605 ASP A C 1
ATOM 4614 O O . ASP A 1 605 ? 36.101 -12.879 -11.568 1.00 94.12 605 ASP A O 1
ATOM 4618 N N . PRO A 1 606 ? 37.544 -13.535 -13.160 1.00 90.88 606 PRO A N 1
ATOM 4619 C CA . PRO A 1 606 ? 36.826 -12.875 -14.247 1.00 90.88 606 PRO A CA 1
ATOM 4620 C C . PRO A 1 606 ? 35.416 -13.426 -14.495 1.00 90.88 606 PRO A C 1
ATOM 4622 O O . PRO A 1 606 ? 34.586 -12.713 -15.056 1.00 90.88 606 PRO A O 1
ATOM 4625 N N . GLU A 1 607 ? 35.141 -14.677 -14.117 1.00 89.62 607 GLU A N 1
ATOM 4626 C CA . GLU A 1 607 ? 33.836 -15.308 -14.324 1.00 89.62 607 GLU A CA 1
ATOM 4627 C C . GLU A 1 607 ? 32.834 -14.878 -13.242 1.00 89.62 607 GLU A C 1
ATOM 4629 O O . GLU A 1 607 ? 31.670 -14.592 -13.542 1.00 89.62 607 GLU A O 1
ATOM 4634 N N . ALA A 1 608 ? 33.286 -14.772 -11.989 1.00 91.12 608 ALA A N 1
ATOM 4635 C CA . ALA A 1 608 ? 32.496 -14.216 -10.890 1.00 91.12 608 ALA A CA 1
ATOM 4636 C C . ALA A 1 608 ? 32.288 -12.695 -11.012 1.00 91.12 608 ALA A C 1
ATOM 4638 O O . ALA A 1 608 ? 31.340 -12.158 -10.440 1.00 91.12 608 ALA A O 1
ATOM 4639 N N . ALA A 1 609 ? 33.139 -12.006 -11.779 1.00 92.88 609 ALA A N 1
ATOM 4640 C CA . ALA A 1 609 ? 33.038 -10.574 -12.062 1.00 92.88 609 ALA A CA 1
ATOM 4641 C C . ALA A 1 609 ? 31.962 -10.196 -13.096 1.00 92.88 609 ALA A C 1
ATOM 4643 O O . ALA A 1 609 ? 31.730 -9.011 -13.341 1.00 92.88 609 ALA A O 1
ATOM 4644 N N . MET A 1 610 ? 31.309 -11.169 -13.735 1.00 93.31 610 MET A N 1
ATOM 4645 C CA . MET A 1 610 ? 30.167 -10.890 -14.605 1.00 93.31 610 MET A CA 1
ATOM 4646 C C . MET A 1 610 ? 28.909 -10.652 -13.767 1.00 93.31 610 MET A C 1
ATOM 4648 O O . MET A 1 610 ? 28.633 -11.405 -12.832 1.00 93.31 610 MET A O 1
ATOM 4652 N N . ILE A 1 611 ? 28.135 -9.625 -14.121 1.00 95.81 611 ILE A N 1
ATOM 4653 C CA . ILE A 1 611 ? 26.809 -9.396 -13.545 1.00 95.81 611 ILE A CA 1
ATOM 4654 C C . ILE A 1 611 ? 25.839 -10.361 -14.232 1.00 95.81 611 ILE A C 1
ATOM 4656 O O . ILE A 1 611 ? 25.671 -10.317 -15.452 1.00 95.81 611 ILE A O 1
ATOM 4660 N N . ARG A 1 612 ? 25.236 -11.243 -13.443 1.00 95.12 612 ARG A N 1
ATOM 4661 C CA . ARG A 1 612 ? 24.296 -12.289 -13.850 1.00 95.12 612 ARG A CA 1
ATOM 4662 C C . ARG A 1 612 ? 22.862 -11.854 -13.551 1.00 95.12 612 ARG A C 1
ATOM 4664 O O . ARG A 1 612 ? 22.631 -10.900 -12.803 1.00 95.12 612 ARG A O 1
ATOM 4671 N N . ASP A 1 613 ? 21.893 -12.555 -14.131 1.00 97.25 613 ASP A N 1
ATOM 4672 C CA . ASP A 1 613 ? 20.488 -12.351 -13.777 1.00 97.25 613 ASP A CA 1
ATOM 4673 C C . ASP A 1 613 ? 20.278 -12.546 -12.266 1.00 97.25 613 ASP A C 1
ATOM 4675 O O . ASP A 1 613 ? 20.861 -13.441 -11.653 1.00 97.25 613 ASP A O 1
ATOM 4679 N N . GLY A 1 614 ? 19.492 -11.662 -11.654 1.00 96.25 614 GLY A N 1
ATOM 4680 C CA . GLY A 1 614 ? 19.270 -11.644 -10.206 1.00 96.25 614 GLY A CA 1
ATOM 4681 C C . GLY A 1 614 ? 20.373 -11.000 -9.352 1.00 96.25 614 GLY A C 1
ATOM 4682 O O . GLY A 1 614 ? 20.099 -10.707 -8.193 1.00 96.25 614 GLY A O 1
ATOM 4683 N N . ASP A 1 615 ? 21.569 -10.698 -9.883 1.00 97.31 615 ASP A N 1
ATOM 4684 C CA . ASP A 1 615 ? 22.590 -9.958 -9.114 1.00 97.31 615 ASP A CA 1
ATOM 4685 C C . ASP A 1 615 ? 22.125 -8.519 -8.816 1.00 97.31 615 ASP A C 1
ATOM 4687 O O . ASP A 1 615 ? 22.367 -7.989 -7.734 1.00 97.31 615 ASP A O 1
ATOM 4691 N N . VAL A 1 616 ? 21.446 -7.877 -9.775 1.00 98.19 616 VAL A N 1
ATOM 4692 C CA . VAL A 1 616 ? 20.847 -6.547 -9.597 1.00 98.19 616 VAL A CA 1
ATOM 4693 C C . VAL A 1 616 ? 19.337 -6.678 -9.460 1.00 98.19 616 VAL A C 1
ATOM 4695 O O . VAL A 1 616 ? 18.634 -6.899 -10.445 1.00 98.19 616 VAL A O 1
ATOM 4698 N N . VAL A 1 617 ? 18.827 -6.445 -8.252 1.00 98.44 617 VAL A N 1
ATOM 4699 C CA . VAL A 1 617 ? 17.387 -6.412 -7.971 1.00 98.44 617 VAL A CA 1
ATOM 4700 C C . VAL A 1 617 ? 16.970 -4.986 -7.623 1.00 98.44 617 VAL A C 1
ATOM 4702 O O . VAL A 1 617 ? 17.411 -4.400 -6.629 1.00 98.44 617 VAL A O 1
ATOM 4705 N N . THR A 1 618 ? 16.111 -4.399 -8.457 1.00 98.81 618 THR A N 1
ATOM 4706 C CA . THR A 1 618 ? 15.585 -3.046 -8.205 1.00 98.81 618 THR A CA 1
ATOM 4707 C C . THR A 1 618 ? 14.645 -3.041 -6.999 1.00 98.81 618 THR A C 1
ATOM 4709 O O . THR A 1 618 ? 13.998 -4.044 -6.710 1.00 98.81 618 THR A O 1
ATOM 4712 N N . ALA A 1 619 ? 14.503 -1.904 -6.311 1.00 98.81 619 ALA A N 1
ATOM 4713 C CA . ALA A 1 619 ? 13.632 -1.827 -5.134 1.00 98.81 619 ALA A CA 1
ATOM 4714 C C . ALA A 1 619 ? 12.163 -2.164 -5.448 1.00 98.81 619 ALA A C 1
ATOM 4716 O O . ALA A 1 619 ? 11.504 -2.855 -4.676 1.00 98.81 619 ALA A O 1
ATOM 4717 N N . CYS A 1 620 ? 11.649 -1.726 -6.603 1.00 98.75 620 CYS A N 1
ATOM 4718 C CA . CYS A 1 620 ? 10.285 -2.054 -7.017 1.00 98.75 620 CYS A CA 1
ATOM 4719 C C . CYS A 1 620 ? 10.099 -3.538 -7.366 1.00 98.75 620 CYS A C 1
ATOM 4721 O O . CYS A 1 620 ? 9.017 -4.061 -7.121 1.00 98.75 620 CYS A O 1
ATOM 4723 N N . GLN A 1 621 ? 11.128 -4.204 -7.901 1.00 98.75 621 GLN A N 1
ATOM 4724 C CA . GLN A 1 621 ? 11.133 -5.652 -8.123 1.00 98.75 621 GLN A CA 1
ATOM 4725 C C . GLN A 1 621 ? 11.163 -6.409 -6.797 1.00 98.75 621 GLN A C 1
ATOM 4727 O O . GLN A 1 621 ? 10.296 -7.239 -6.565 1.00 98.75 621 GLN A O 1
ATOM 4732 N N . GLN A 1 622 ? 12.105 -6.076 -5.909 1.00 98.56 622 GLN A N 1
ATOM 4733 C CA . GLN A 1 622 ? 12.287 -6.762 -4.627 1.00 98.56 622 GLN A CA 1
ATOM 4734 C C . GLN A 1 622 ? 11.043 -6.685 -3.733 1.00 98.56 622 GLN A C 1
ATOM 4736 O O . GLN A 1 622 ? 10.749 -7.621 -3.000 1.00 98.56 622 GLN A O 1
ATOM 4741 N N . ALA A 1 623 ? 10.321 -5.563 -3.774 1.00 98.44 623 ALA A N 1
ATOM 4742 C CA . ALA A 1 623 ? 9.144 -5.346 -2.940 1.00 98.44 623 ALA A CA 1
ATOM 4743 C C . ALA A 1 623 ? 7.834 -5.866 -3.550 1.00 98.44 623 ALA A C 1
ATOM 4745 O O . ALA A 1 623 ? 6.792 -5.757 -2.909 1.00 98.44 623 ALA A O 1
ATOM 4746 N N . CYS A 1 624 ? 7.832 -6.347 -4.797 1.00 98.38 624 CYS A N 1
ATOM 4747 C CA . CYS A 1 624 ? 6.609 -6.792 -5.453 1.00 98.38 624 CYS A CA 1
ATOM 4748 C C . CYS A 1 624 ? 6.234 -8.204 -4.970 1.00 98.38 624 CYS A C 1
ATOM 4750 O O . CYS A 1 624 ? 6.916 -9.151 -5.343 1.00 98.38 624 CYS A O 1
ATOM 4752 N N . PRO A 1 625 ? 5.133 -8.390 -4.214 1.00 97.81 625 PRO A N 1
ATOM 4753 C CA . PRO A 1 625 ? 4.799 -9.700 -3.645 1.00 97.81 625 PRO A CA 1
ATOM 4754 C C . PRO A 1 625 ? 4.338 -10.728 -4.690 1.00 97.81 625 PRO A C 1
ATOM 4756 O O . PRO A 1 625 ? 4.176 -11.898 -4.367 1.00 97.81 625 PRO A O 1
ATOM 4759 N N . THR A 1 626 ? 4.076 -10.296 -5.926 1.00 97.81 626 THR A N 1
ATOM 4760 C CA . THR A 1 626 ? 3.576 -11.143 -7.018 1.00 97.81 626 THR A CA 1
ATOM 4761 C C . THR A 1 626 ? 4.587 -11.320 -8.153 1.00 97.81 626 THR A C 1
ATOM 4763 O O . THR A 1 626 ? 4.219 -11.801 -9.226 1.00 97.81 626 THR A O 1
ATOM 4766 N N . ASP A 1 627 ? 5.837 -10.878 -7.956 1.00 97.31 627 ASP A N 1
ATOM 4767 C CA . ASP A 1 627 ? 6.923 -10.940 -8.948 1.00 97.31 627 ASP A CA 1
ATOM 4768 C C . ASP A 1 627 ? 6.560 -10.351 -10.325 1.00 97.31 627 ASP A C 1
ATOM 4770 O O . ASP A 1 627 ? 7.103 -10.733 -11.375 1.00 97.31 627 ASP A O 1
ATOM 4774 N N . ALA A 1 628 ? 5.638 -9.381 -10.332 1.00 98.25 628 ALA A N 1
ATOM 4775 C CA . ALA A 1 628 ? 5.155 -8.736 -11.546 1.00 98.25 628 ALA A CA 1
ATOM 4776 C C . ALA A 1 628 ? 6.287 -8.012 -12.289 1.00 98.25 628 ALA A C 1
ATOM 4778 O O . ALA A 1 628 ? 6.338 -8.016 -13.516 1.00 98.25 628 ALA A O 1
ATOM 4779 N N . ILE A 1 629 ? 7.233 -7.414 -11.564 1.00 98.69 629 ILE A N 1
ATOM 4780 C CA . ILE A 1 629 ? 8.341 -6.647 -12.141 1.00 98.69 629 ILE A CA 1
ATOM 4781 C C . ILE A 1 629 ? 9.572 -7.548 -12.259 1.00 98.69 629 ILE A C 1
ATOM 4783 O O . ILE A 1 629 ? 10.043 -8.082 -11.266 1.00 98.69 629 ILE A O 1
ATOM 4787 N N . SER A 1 630 ? 10.135 -7.669 -13.459 1.00 98.38 630 SER A N 1
ATOM 4788 C CA . SER A 1 630 ? 11.437 -8.299 -13.703 1.00 98.38 630 SER A CA 1
ATOM 4789 C C . SER A 1 630 ? 12.372 -7.284 -14.346 1.00 98.38 630 SER A C 1
ATOM 4791 O O . SER A 1 630 ? 12.009 -6.643 -15.333 1.00 98.38 630 SER A O 1
ATOM 4793 N N . PHE A 1 631 ? 13.558 -7.110 -13.775 1.00 98.75 631 PHE A N 1
ATOM 4794 C CA . PHE A 1 631 ? 14.600 -6.222 -14.278 1.00 98.75 631 PHE A CA 1
ATOM 4795 C C . PHE A 1 631 ? 15.883 -7.019 -14.500 1.00 98.75 631 PHE A C 1
ATOM 4797 O O . PHE A 1 631 ? 16.188 -7.917 -13.721 1.00 98.75 631 PHE A O 1
ATOM 4804 N N . GLY A 1 632 ? 16.626 -6.687 -15.554 1.00 98.31 632 GLY A N 1
ATOM 4805 C CA . GLY A 1 632 ? 17.869 -7.380 -15.866 1.00 98.31 632 GLY A CA 1
ATOM 4806 C C . GLY A 1 632 ? 18.516 -6.917 -17.165 1.00 98.31 632 GLY A C 1
ATOM 4807 O O . GLY A 1 632 ? 18.122 -5.912 -17.769 1.00 98.31 632 GLY A O 1
ATOM 4808 N N . ASN A 1 633 ? 19.535 -7.662 -17.587 1.00 98.06 633 ASN A N 1
ATOM 4809 C CA . ASN A 1 633 ? 20.287 -7.401 -18.806 1.00 98.06 633 ASN A CA 1
ATOM 4810 C C . ASN A 1 633 ? 19.584 -8.006 -20.034 1.00 98.06 633 ASN A C 1
ATOM 4812 O O . ASN A 1 633 ? 19.530 -9.219 -20.187 1.00 98.06 633 ASN A O 1
ATOM 4816 N N . LEU A 1 634 ? 19.124 -7.164 -20.957 1.00 97.25 634 LEU A N 1
ATOM 4817 C CA . LEU A 1 634 ? 18.479 -7.561 -22.214 1.00 97.25 634 LEU A CA 1
ATOM 4818 C C . LEU A 1 634 ? 19.418 -8.277 -23.194 1.00 97.25 634 LEU A C 1
ATOM 4820 O O . LEU A 1 634 ? 18.943 -8.963 -24.097 1.00 97.25 634 LEU A O 1
ATOM 4824 N N . ASN A 1 635 ? 20.735 -8.110 -23.041 1.00 96.88 635 ASN A N 1
ATOM 4825 C CA . ASN A 1 635 ? 21.718 -8.830 -23.850 1.00 96.88 635 ASN A CA 1
ATOM 4826 C C . ASN A 1 635 ? 21.979 -10.251 -23.334 1.00 96.88 635 ASN A C 1
ATOM 4828 O O . ASN A 1 635 ? 22.602 -11.038 -24.044 1.00 96.88 635 ASN A O 1
ATOM 4832 N N . ASP A 1 636 ? 21.516 -10.585 -22.126 1.00 97.06 636 ASP A N 1
ATOM 4833 C CA . ASP A 1 636 ? 21.510 -11.958 -21.637 1.00 97.06 636 ASP A CA 1
ATOM 4834 C C . ASP A 1 636 ? 20.239 -12.662 -22.154 1.00 97.06 636 ASP A C 1
ATOM 4836 O O . ASP A 1 636 ? 19.123 -12.283 -21.771 1.00 97.06 636 ASP A O 1
ATOM 4840 N N . PRO A 1 637 ? 20.365 -13.655 -23.056 1.00 96.38 637 PRO A N 1
ATOM 4841 C CA . PRO A 1 637 ? 19.216 -14.347 -23.617 1.00 96.38 637 PRO A CA 1
ATOM 4842 C C . PRO A 1 637 ? 18.452 -15.171 -22.581 1.00 96.38 637 PRO A C 1
ATOM 4844 O O . PRO A 1 637 ? 17.262 -15.389 -22.804 1.00 96.38 637 PRO A O 1
ATOM 4847 N N . GLU A 1 638 ? 19.092 -15.599 -21.490 1.00 96.69 638 GLU A N 1
ATOM 4848 C CA . GLU A 1 638 ? 18.505 -16.454 -20.453 1.00 96.69 638 GLU A CA 1
ATOM 4849 C C . GLU A 1 638 ? 17.882 -15.652 -19.304 1.00 96.69 638 GLU A C 1
ATOM 4851 O O . GLU A 1 638 ? 17.087 -16.199 -18.542 1.00 96.69 638 GLU A O 1
ATOM 4856 N N . ALA A 1 639 ? 18.171 -14.349 -19.208 1.00 97.81 639 ALA A N 1
ATOM 4857 C CA . ALA A 1 639 ? 17.613 -13.496 -18.165 1.00 97.81 639 ALA A CA 1
ATOM 4858 C C . ALA A 1 639 ? 16.076 -13.464 -18.201 1.00 97.81 639 ALA A C 1
ATOM 4860 O O . ALA A 1 639 ? 15.453 -13.381 -19.271 1.00 97.81 639 ALA A O 1
ATOM 4861 N N . ALA A 1 640 ? 15.451 -13.444 -17.019 1.00 97.19 640 ALA A N 1
ATOM 4862 C CA . ALA A 1 640 ? 13.995 -13.479 -16.876 1.00 97.19 640 ALA A CA 1
ATOM 4863 C C . ALA A 1 640 ? 13.291 -12.357 -17.662 1.00 97.19 640 ALA A C 1
ATOM 4865 O O . ALA A 1 640 ? 12.265 -12.587 -18.309 1.00 97.19 640 ALA A O 1
ATOM 4866 N N . VAL A 1 641 ? 13.868 -11.150 -17.675 1.00 97.88 641 VAL A N 1
ATOM 4867 C CA . VAL A 1 641 ? 13.331 -10.003 -18.425 1.00 97.88 641 VAL A CA 1
ATOM 4868 C C . VAL A 1 641 ? 13.321 -10.251 -19.937 1.00 97.88 641 VAL A C 1
ATOM 4870 O O . VAL A 1 641 ? 12.352 -9.906 -20.618 1.00 97.88 641 VAL A O 1
ATOM 4873 N N . THR A 1 642 ? 14.367 -10.887 -20.465 1.00 97.50 642 THR A N 1
ATOM 4874 C CA . THR A 1 642 ? 14.509 -11.201 -21.889 1.00 97.50 642 THR A CA 1
ATOM 4875 C C . THR A 1 642 ? 13.517 -12.281 -22.304 1.00 97.50 642 THR A C 1
ATOM 4877 O O . THR A 1 642 ? 12.893 -12.172 -23.359 1.00 97.50 642 THR A O 1
ATOM 4880 N N . GLN A 1 643 ? 13.316 -13.296 -21.461 1.00 97.25 643 GLN A N 1
ATOM 4881 C CA . GLN A 1 643 ? 12.325 -14.348 -21.694 1.00 97.25 643 GLN A CA 1
ATOM 4882 C C . GLN A 1 643 ? 10.894 -13.798 -21.665 1.00 97.25 643 GLN A C 1
ATOM 4884 O O . GLN A 1 643 ? 10.123 -14.058 -22.588 1.00 97.25 643 GLN A O 1
ATOM 4889 N N . ARG A 1 644 ? 10.555 -12.944 -20.687 1.00 95.56 644 ARG A N 1
ATOM 4890 C CA . ARG A 1 644 ? 9.235 -12.286 -20.613 1.00 95.56 644 ARG A CA 1
ATOM 4891 C C . ARG A 1 644 ? 8.944 -11.411 -21.838 1.00 95.56 644 ARG A C 1
ATOM 4893 O O . ARG A 1 644 ? 7.823 -11.414 -22.336 1.00 95.56 644 ARG A O 1
ATOM 4900 N N . ARG A 1 645 ? 9.954 -10.717 -22.372 1.00 94.00 645 ARG A N 1
ATOM 4901 C CA . ARG A 1 645 ? 9.840 -9.890 -23.589 1.00 94.00 645 ARG A CA 1
ATOM 4902 C C . ARG A 1 645 ? 9.556 -10.665 -24.872 1.00 94.00 645 ARG A C 1
ATOM 4904 O O . ARG A 1 645 ? 9.034 -10.086 -25.818 1.00 94.00 645 ARG A O 1
ATOM 4911 N N . LYS A 1 646 ? 9.911 -11.950 -24.920 1.00 93.19 646 LYS A N 1
ATOM 4912 C CA . LYS A 1 646 ? 9.644 -12.827 -26.071 1.00 93.19 646 LYS A CA 1
ATOM 4913 C C . LYS A 1 646 ? 8.231 -13.411 -26.049 1.00 93.19 646 LYS A C 1
ATOM 4915 O O . LYS A 1 646 ? 7.818 -14.006 -27.042 1.00 93.19 646 LYS A O 1
ATOM 4920 N N . LEU A 1 647 ? 7.511 -13.295 -24.931 1.00 92.19 647 LEU A N 1
ATOM 4921 C CA . LEU A 1 647 ? 6.161 -13.834 -24.826 1.00 92.19 647 LEU A CA 1
ATOM 4922 C C . LEU A 1 647 ? 5.219 -13.088 -25.783 1.00 92.19 647 LEU A C 1
ATOM 4924 O O . LEU A 1 647 ? 5.307 -11.863 -25.868 1.00 92.19 647 LEU A O 1
ATOM 4928 N N . PRO A 1 648 ? 4.260 -13.782 -26.426 1.00 91.19 648 PRO A N 1
ATOM 4929 C CA . PRO A 1 648 ? 3.283 -13.146 -27.315 1.00 91.19 648 PRO A CA 1
ATOM 4930 C C . PRO A 1 648 ? 2.426 -12.076 -26.629 1.00 91.19 648 PRO A C 1
ATOM 4932 O O . PRO A 1 648 ? 1.859 -11.215 -27.290 1.00 91.19 648 PRO A O 1
ATOM 4935 N N . LEU A 1 649 ? 2.354 -12.113 -25.293 1.00 91.12 649 LEU A N 1
ATOM 4936 C CA . LEU A 1 649 ? 1.646 -11.122 -24.489 1.00 91.12 649 LEU A CA 1
ATOM 4937 C C . LEU A 1 649 ? 2.414 -9.809 -24.289 1.00 91.12 649 LEU A C 1
ATOM 4939 O O . LEU A 1 649 ? 1.876 -8.870 -23.698 1.00 91.12 649 LEU A O 1
ATOM 4943 N N . SER A 1 650 ? 3.681 -9.761 -24.706 1.00 93.19 650 SER A N 1
ATOM 4944 C CA . SER A 1 650 ? 4.549 -8.618 -24.470 1.00 93.19 650 SER A CA 1
ATOM 4945 C C . SER A 1 650 ? 4.257 -7.479 -25.443 1.00 93.19 650 SER A C 1
ATOM 4947 O O . SER A 1 650 ? 4.185 -7.670 -26.655 1.00 93.19 650 SER A O 1
ATOM 4949 N N . TYR A 1 651 ? 4.142 -6.267 -24.911 1.00 92.88 651 TYR A N 1
ATOM 4950 C CA . TYR A 1 651 ? 3.985 -5.047 -25.688 1.00 92.88 651 TYR A CA 1
ATOM 4951 C C . TYR A 1 651 ? 4.736 -3.881 -25.036 1.00 92.88 651 TYR A C 1
ATOM 4953 O O . TYR A 1 651 ? 5.089 -3.901 -23.855 1.00 92.88 651 TYR A O 1
ATOM 4961 N N . THR A 1 652 ? 5.002 -2.838 -25.815 1.00 92.19 652 THR A N 1
ATOM 4962 C CA . THR A 1 652 ? 5.598 -1.587 -25.331 1.00 92.19 652 THR A CA 1
ATOM 4963 C C . THR A 1 652 ? 4.603 -0.455 -25.498 1.00 92.19 652 THR A C 1
ATOM 4965 O O . THR A 1 652 ? 3.940 -0.362 -26.530 1.00 92.19 652 THR A O 1
ATOM 4968 N N . LEU A 1 653 ? 4.521 0.432 -24.508 1.00 92.19 653 LEU A N 1
ATOM 4969 C CA . LEU A 1 653 ? 3.591 1.554 -24.560 1.00 92.19 653 LEU A CA 1
ATOM 4970 C C . LEU A 1 653 ? 4.012 2.606 -25.579 1.00 92.19 653 LEU A C 1
ATOM 4972 O O . LEU A 1 653 ? 5.183 2.988 -25.632 1.00 92.19 653 LEU A O 1
ATOM 4976 N N . LEU A 1 654 ? 3.017 3.135 -26.296 1.00 90.56 654 LEU A N 1
ATOM 4977 C CA . LEU A 1 654 ? 3.165 4.240 -27.243 1.00 90.56 654 LEU A CA 1
ATOM 4978 C C . LEU A 1 654 ? 4.250 3.967 -28.298 1.00 90.56 654 LEU A C 1
ATOM 4980 O O . LEU A 1 654 ? 5.071 4.839 -28.609 1.00 90.56 654 LEU A O 1
ATOM 4984 N N . ASN A 1 655 ? 4.301 2.732 -28.808 1.00 86.81 655 ASN A N 1
ATOM 4985 C CA . ASN A 1 655 ? 5.309 2.305 -29.777 1.00 86.81 655 ASN A CA 1
ATOM 4986 C C . ASN A 1 655 ? 5.235 3.118 -31.084 1.00 86.81 655 ASN A C 1
ATOM 4988 O O . ASN A 1 655 ? 6.254 3.369 -31.724 1.00 86.81 655 ASN A O 1
ATOM 4992 N N . GLU A 1 656 ? 4.048 3.617 -31.428 1.00 87.38 656 GLU A N 1
ATOM 4993 C CA . GLU A 1 656 ? 3.795 4.523 -32.548 1.00 87.38 656 GLU A CA 1
ATOM 4994 C C . GLU A 1 656 ? 4.604 5.831 -32.478 1.00 87.38 656 GLU A C 1
ATOM 4996 O O . GLU A 1 656 ? 4.855 6.457 -33.506 1.00 87.38 656 GLU A O 1
ATOM 5001 N N . LEU A 1 657 ? 5.066 6.235 -31.286 1.00 91.06 657 LEU A N 1
ATOM 5002 C CA . LEU A 1 657 ? 5.909 7.421 -31.098 1.00 91.06 657 LEU A CA 1
ATOM 5003 C C . LEU A 1 657 ? 7.398 7.168 -31.365 1.00 91.06 657 LEU A C 1
ATOM 5005 O O . LEU A 1 657 ? 8.198 8.096 -31.238 1.00 91.06 657 LEU A O 1
ATOM 5009 N N . ASN A 1 658 ? 7.789 5.937 -31.710 1.00 91.00 658 ASN A N 1
ATOM 5010 C CA . ASN A 1 658 ? 9.173 5.573 -32.014 1.00 91.00 658 ASN A CA 1
ATOM 5011 C C . ASN A 1 658 ? 10.170 5.894 -30.881 1.00 91.00 658 ASN A C 1
ATOM 5013 O O . ASN A 1 658 ? 11.308 6.312 -31.112 1.00 91.00 658 ASN A O 1
ATOM 5017 N N . VAL A 1 659 ? 9.728 5.744 -29.628 1.00 91.81 659 VAL A N 1
ATOM 5018 C CA . VAL A 1 659 ? 10.552 6.049 -28.447 1.00 91.81 659 VAL A CA 1
ATOM 5019 C C . VAL A 1 659 ? 11.486 4.900 -28.056 1.00 91.81 659 VAL A C 1
ATOM 5021 O O . VAL A 1 659 ? 12.436 5.138 -27.314 1.00 91.81 659 VAL A O 1
ATOM 5024 N N . PHE A 1 660 ? 11.239 3.679 -28.551 1.00 90.81 660 PHE A N 1
ATOM 5025 C CA . PHE A 1 660 ? 11.954 2.446 -28.190 1.00 90.81 660 PHE A CA 1
ATOM 5026 C C . PHE A 1 660 ? 12.090 2.281 -26.668 1.00 90.81 660 PHE A C 1
ATOM 5028 O O . PHE A 1 660 ? 13.153 2.477 -26.080 1.00 90.81 660 PHE A O 1
ATOM 5035 N N . ALA A 1 661 ? 10.974 1.977 -26.004 1.00 94.62 661 ALA A N 1
ATOM 5036 C CA . ALA A 1 661 ? 10.941 1.776 -24.559 1.00 94.62 661 ALA A CA 1
ATOM 5037 C C . ALA A 1 661 ? 11.748 0.534 -24.132 1.00 94.62 661 ALA A C 1
ATOM 5039 O O . ALA A 1 661 ? 11.661 -0.538 -24.738 1.00 94.62 661 ALA A O 1
ATOM 5040 N N . ARG A 1 662 ? 12.499 0.664 -23.035 1.00 97.12 662 ARG A N 1
ATOM 5041 C CA . ARG A 1 662 ? 13.225 -0.442 -22.391 1.00 97.12 662 ARG A CA 1
ATOM 5042 C C . ARG A 1 662 ? 12.409 -1.182 -21.346 1.00 97.12 662 ARG A C 1
ATOM 5044 O O . ARG A 1 662 ? 12.733 -2.324 -21.028 1.00 97.12 662 ARG A O 1
ATOM 5051 N N . THR A 1 663 ? 11.328 -0.568 -20.876 1.00 97.88 663 THR A N 1
ATOM 5052 C CA . THR A 1 663 ? 10.262 -1.284 -20.180 1.00 97.88 663 THR A CA 1
ATOM 5053 C C . THR A 1 663 ? 9.277 -1.856 -21.201 1.00 97.88 663 THR A C 1
ATOM 5055 O O . THR A 1 663 ? 8.809 -1.144 -22.088 1.00 97.88 663 THR A O 1
ATOM 5058 N N . SER A 1 664 ? 8.952 -3.137 -21.070 1.00 96.62 664 SER A N 1
ATOM 5059 C CA . SER A 1 664 ? 7.795 -3.778 -21.701 1.00 96.62 664 SER A CA 1
ATOM 5060 C C . SER A 1 664 ? 6.749 -4.149 -20.656 1.00 96.62 664 SER A C 1
ATOM 5062 O O . SER A 1 664 ? 7.039 -4.254 -19.464 1.00 96.62 664 SER A O 1
ATOM 5064 N N . TYR A 1 665 ? 5.538 -4.394 -21.125 1.00 96.75 665 TYR A N 1
ATOM 5065 C CA . TYR A 1 665 ? 4.414 -4.865 -20.335 1.00 96.75 665 TYR A CA 1
ATOM 5066 C C . TYR A 1 665 ? 3.952 -6.209 -20.879 1.00 96.75 665 TYR A C 1
ATOM 5068 O O . TYR A 1 665 ? 4.025 -6.432 -22.083 1.00 96.75 665 TYR A O 1
ATOM 5076 N N . MET A 1 666 ? 3.479 -7.100 -20.014 1.00 94.69 666 MET A N 1
ATOM 5077 C CA . MET A 1 666 ? 2.674 -8.247 -20.431 1.00 94.69 666 MET A CA 1
ATOM 5078 C C . MET A 1 666 ? 1.217 -7.897 -20.167 1.00 94.69 666 MET A C 1
ATOM 5080 O O . MET A 1 666 ? 0.881 -7.518 -19.046 1.00 94.69 666 MET A O 1
ATOM 5084 N N . GLY A 1 667 ? 0.372 -7.954 -21.195 1.00 92.06 667 GLY A N 1
ATOM 5085 C CA . GLY A 1 667 ? -1.043 -7.633 -21.021 1.00 92.06 667 GLY A CA 1
ATOM 5086 C C . GLY A 1 667 ? -1.775 -8.675 -20.170 1.00 92.06 667 GLY A C 1
ATOM 5087 O O . GLY A 1 667 ? -1.302 -9.794 -19.970 1.00 92.06 667 GLY A O 1
ATOM 5088 N N . MET A 1 668 ? -2.937 -8.291 -19.651 1.00 92.69 668 MET A N 1
ATOM 5089 C CA . MET A 1 668 ? -3.718 -9.117 -18.731 1.00 92.69 668 MET A CA 1
ATOM 5090 C C . MET A 1 668 ? -4.514 -10.186 -19.493 1.00 92.69 668 MET A C 1
ATOM 5092 O O . MET A 1 668 ? -5.138 -9.888 -20.514 1.00 92.69 668 MET A O 1
ATOM 5096 N N . LEU A 1 669 ? -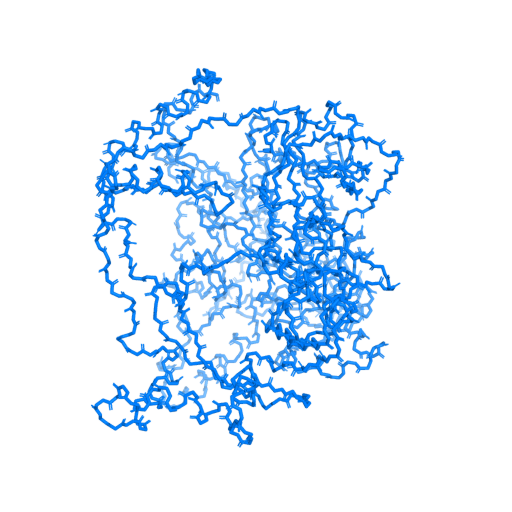4.548 -11.413 -18.972 1.00 92.69 669 LEU A N 1
ATOM 5097 C CA . LEU A 1 669 ? -5.425 -12.471 -19.467 1.00 92.69 669 LEU A CA 1
ATOM 5098 C C . LEU A 1 669 ? -6.532 -12.751 -18.457 1.00 92.69 669 LEU A C 1
ATOM 5100 O O . LEU A 1 669 ? -6.301 -13.223 -17.347 1.00 92.69 669 LEU A O 1
ATOM 5104 N N . LYS A 1 670 ? -7.766 -12.479 -18.865 1.00 90.94 670 LYS A N 1
ATOM 5105 C CA . LYS A 1 670 ? -8.969 -12.743 -18.081 1.00 90.94 670 LYS A CA 1
ATOM 5106 C C . LYS A 1 670 ? -9.467 -14.151 -18.383 1.00 90.94 670 LYS A C 1
ATOM 5108 O O . LYS A 1 670 ? -9.470 -14.577 -19.532 1.00 90.94 670 LYS A O 1
ATOM 5113 N N . ASN A 1 671 ? -9.942 -14.859 -17.368 1.00 92.81 671 ASN A N 1
ATOM 5114 C CA . ASN A 1 671 ? -10.519 -16.194 -17.528 1.00 92.81 671 ASN A CA 1
ATOM 5115 C C . ASN A 1 671 ? -12.000 -16.183 -17.110 1.00 92.81 671 ASN A C 1
ATOM 5117 O O . ASN A 1 671 ? -12.323 -16.700 -16.040 1.00 92.81 671 ASN A O 1
ATOM 5121 N N . PRO A 1 672 ? -12.891 -15.506 -17.867 1.00 91.81 672 PRO A N 1
ATOM 5122 C CA . PRO A 1 672 ? -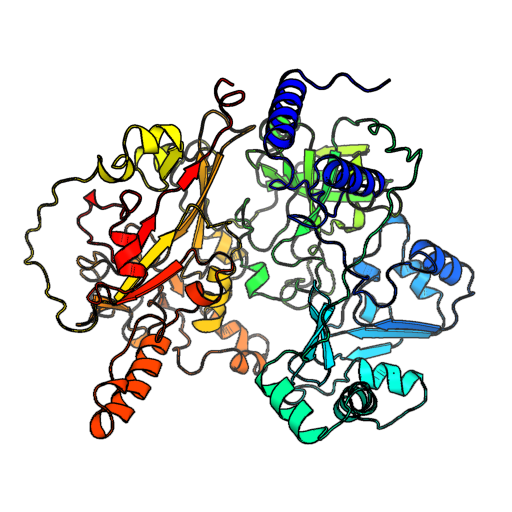14.309 -15.475 -17.527 1.00 91.81 672 PRO A CA 1
ATOM 5123 C C . PRO A 1 672 ? -14.916 -16.877 -17.639 1.00 91.81 672 PRO A C 1
ATOM 5125 O O . PRO A 1 672 ? -14.592 -17.631 -18.554 1.00 91.81 672 PRO A O 1
ATOM 5128 N N . ASN A 1 673 ? -15.825 -17.216 -16.726 1.00 91.56 673 ASN A N 1
ATOM 5129 C CA . ASN A 1 673 ? -16.565 -18.470 -16.815 1.00 91.56 673 ASN A CA 1
ATOM 5130 C C . ASN A 1 673 ? -17.524 -18.417 -18.029 1.00 91.56 673 ASN A C 1
ATOM 5132 O O . ASN A 1 673 ? -18.276 -17.442 -18.139 1.00 91.56 673 ASN A O 1
ATOM 5136 N N . PRO A 1 674 ? -17.545 -19.432 -18.916 1.00 88.69 674 PRO A N 1
ATOM 5137 C CA . PRO A 1 674 ? -18.416 -19.449 -20.094 1.00 88.69 674 PRO A CA 1
ATOM 5138 C C . PRO A 1 674 ? -19.908 -19.255 -19.785 1.00 88.69 674 PRO A C 1
ATOM 5140 O O . PRO A 1 674 ? -20.612 -18.610 -20.555 1.00 88.69 674 PRO A O 1
ATOM 5143 N N . GLU A 1 675 ? -20.392 -19.738 -18.636 1.00 87.06 675 GLU A N 1
ATOM 5144 C CA . GLU A 1 675 ? -21.795 -19.589 -18.217 1.00 87.06 675 GLU A CA 1
ATOM 5145 C C . GLU A 1 675 ? -22.147 -18.153 -17.789 1.00 87.06 675 GLU A C 1
ATOM 5147 O O . GLU A 1 675 ? -23.324 -17.781 -17.730 1.00 87.06 675 GLU A O 1
ATOM 5152 N N . LEU A 1 676 ? -21.134 -17.332 -17.497 1.00 85.88 676 LEU A N 1
ATOM 5153 C CA . LEU A 1 676 ? -21.266 -15.943 -17.048 1.00 85.88 676 LEU A CA 1
ATOM 5154 C C . LEU A 1 676 ? -20.829 -14.921 -18.104 1.00 85.88 676 LEU A C 1
ATOM 5156 O O . LEU A 1 676 ? -21.191 -13.755 -17.991 1.00 85.88 676 LEU A O 1
ATOM 5160 N N . ALA A 1 677 ? -20.081 -15.341 -19.127 1.00 73.44 677 ALA A N 1
ATOM 5161 C CA . ALA A 1 677 ? -19.547 -14.462 -20.166 1.00 73.44 677 ALA A CA 1
ATOM 5162 C C . ALA A 1 677 ? -20.628 -13.863 -21.094 1.00 73.44 677 ALA A C 1
ATOM 5164 O O . ALA A 1 677 ? -20.390 -12.836 -21.725 1.00 73.44 677 ALA A O 1
ATOM 5165 N N . GLU A 1 678 ? -21.821 -14.468 -21.156 1.00 54.84 678 GLU A N 1
ATOM 5166 C CA . GLU A 1 678 ? -22.982 -13.979 -21.920 1.00 54.84 678 GLU A CA 1
ATOM 5167 C C . GLU A 1 678 ? -23.939 -13.099 -21.080 1.00 54.84 678 GLU A C 1
ATOM 5169 O O . GLU A 1 678 ? -25.159 -13.271 -21.143 1.00 54.84 678 GLU A O 1
ATOM 5174 N N . ALA A 1 679 ? -23.428 -12.208 -20.226 1.00 41.53 679 ALA A N 1
ATOM 5175 C CA . ALA A 1 679 ? -24.244 -11.254 -19.460 1.00 41.53 679 ALA A CA 1
ATOM 5176 C C . ALA A 1 679 ? -23.890 -9.802 -19.802 1.00 41.53 679 ALA A C 1
ATOM 5178 O O . ALA A 1 679 ? -22.696 -9.444 -19.682 1.00 41.53 679 ALA A O 1
#

Foldseek 3Di:
DADDDDPLVVLVVVLVVVVLLVQQLNDADDDDPQDDPLVVLVRVVSNVVSNVYPRVDFAFDDLDPCPDDPDDPLVVLVCLQVQVAQEEEAEADDCCQQPFQVSNSLVSLLSHNAYEYEHCFCFPSVVSHPYYAHEADLLAAWDKDADPQQWIFIRYNPDHGPDPHDHPQQVVCVVVVNHPDGRVVVRLVVCVVVDPDDSVVQVVVRNVVRTRPPRGTHTDDDDRDPPDDSDGDDDADLAKEFEAAQLQCGQQSCLLPLLSQQAQRLFLQWHQAKAWEDEPQQCVVQVHDAQFWKWWAFPNFIWIGGYDHGFQHARRYIYTHHNWQTQGSPCRQQPPSGGGYHRCSNRAHPVNGGMTHTPDIGGPRDGGDTQGLALVPAQDCVVSGLLANVSCVVQVVADEDAPVVCVVPVLVSPPPDDDDDDPDDDDDQPAFAKFKEFEQALDPSSCLLQSLCCLLQVWFRDDRVVSNVNQGTTQWHWDWHFYDDDRNRTDITIDTDHALLFLQQQLQVPQPQRQWDADSNSFTHRNFVRQQQPCVSQVRGPRSSKHAQQAQRVCVCVVVVPPVVVVSHDPQHDNHGHRTIDHDRLSVSQVVVLQVVLVVCCVPDVPSSDDDAPSRAGSSQVRRPRNRMGMTGCVPCPHPRVVSCPRSQKDDRPVVVVRRGSYIYRHHYHHDSPSSPVD

pLDDT: mean 92.11, std 9.08, range [34.16, 98.81]

Secondary structure (DSSP, 8-state):
-PPPPPHHHHHHHHHHHHHHHHTTTS------TTS-HHHHHHHHHHHHHHT-BTTTB-EE---SS-SS-SS-HHHHHHHHHHT--SEEEEES--HHHHS-GGG-HHHHHTT-SEEEEEESS--HHHHHSSEEEEBPPTTSS-EEEE-TTS-EEEE--SS--SSS-B-HHHHHHHHTT-TT--HHHHHHHHHHTT-SS-HHHHHHHHHHHSS-TT-SPPEE-PPPPTT-----PPPP-S-EEEEEEBTTTBTTTTTT-HHHHHSPPTTT-EES---EEE-HHHHHHHT--TTEEEEEEETTEEEEEEEEE-TTPPTTEEEEEES---SSS-TTTEETTEESS--SGGG--SS-SSEEE-SEEEEEEEE---EESSGGG-S--GGGS-SS-HHHHHTTSS-EEEHHHHHH-TTTTTTTPPP---SSPPPP--S--EEEEEESSS-----HHHHHHHHHTTPPP--HHHHTTT----SEEEEEEEESS-SSS-EEEEEEEE----TT-HHHHT-TT--EEE-TT--EEE-GGG-----HHHHT-TT---EE-SS-GGGHHHHTT-GGGGTTS-TTSPPP-TT-EE---SSHHHHHHHHHHHHHHTTT-TTTTSPPTTTS--HHHHT-TT--EEEEETT-TTSHHHHHHTSTTEE-TTGGGT---SEEEEPEEE---TTTTT-